Protein AF-A0A1J4N154-F1 (afdb_monomer_lite)

Organism: NCBI:txid1844

Radius of gyration: 33.23 Å; chains: 1; bounding box: 120×62×65 Å

Secondary structure (DSSP, 8-state):
-PPPHHHHHHHHHHHIIIIIHHHHHHHTTSTT--HHHHHHHHHHHHHHHHHHHHHHHHHHHTSTT----HHHHHHTHHHHHHHHHHHHHHTT-PPPHHHHHHHHHHHHHHHHHHHHTHHHHH-HHHHHTTS-S---------PPPPPPPPPPPPPPPPPPP-TTGGGG---PPPP-----------------TTHHHHHHHHHHHHHHHHHHTTTTS---------------------------------------------PPP-PPPPS-TTGGG-S-TT----EEEEEEGGGTEEEEEEEE-B-TTSPBPPPSSTT-EEEETTSPPBTBSEEEEEEEESSSTT-TTTTGGG--TT-EEEEEETTS-EEEEEEEEEEEEEGGG--HHHHHS--SSEEEEEEEEE---TTSPPEEEEEEEEEEEEEPPPP--

Foldseek 3Di:
DAFDLQLQLQLLVCLLVPPLLVVLVVLCVDPQDPNVLSVVLSVLLNVLVNVVSVVVQVVLVVDPVSDDPLVVVLVVLVVSLVVSQVLCVLVVSDTDPVSSCVSSVVSSVVSSVCVVPVVCVVCVVCVVVRNHDDDPPPPPPPPPPDPDDDDDDDDDDDDDDDPPVVPPDDDDDDDDDDDDDPPPPPPDPPPDPPVVVVVVVVVVVVSVVSNVVRVVDDDDDDDDDDDDDDDDDDDDDDDDDDDDDDDDDDDDDDDDDDDDDDDDDDFDDPPPPCQQVDDDLADAFAWFWKDFVVVVDIAGAAAWEADPVRHTDADPDQQHKYWYPPAGHQSHFFETEIEHELDDDNRRCVPVQVDAFQGWMWTQTPLRKIWIWTWHGKDKDFPVVPPCCVHRNTDRARKYWYWYWACDDDPGTTMIMITIIGTRGMTHDDDDD

Sequence (433 aa):
MTPTLSGRLQTRVALMALVAVPLTLLLALLPGLTLVGGLLTMLIMTALGLGWELAYHALQQLRWDKDWPGLFSLLAGVPEAVALWAVLGALGQRPSAGTFALHIGVVWMVIWAIQQGPLAVIAPAWRFHGARLIERRAATTLAPAAAPALAPAPAPTPVAESPLEAMFKEPKPAKTVRPKSKSHGRRQLVFGRGVRMAAAFTVLAVVGLLVASNLRSGPQAPTAAIDVPAASPSAPASPPGSAPTRSPAPSPTHRKHEAEGSKPVAWQVPSDHKAYKTWNKNASVIPYALTIPRLGMQQKLGAVGLSDSGTLQTPKKSTEASWYQQAAAPGQVGPGVIVGAMQGHHAIFAHLGELVKGDTALVTRMDSTTIQFRVDRVQTVSMDQFPSQSVYGMTDDPQLRLIGFAPGKGKTKGTNVIVYGTAVQLLQPKQQS

pLDDT: mean 71.8, std 23.18, range [26.92, 98.31]

Structure (mmCIF, N/CA/C/O backbone):
data_AF-A0A1J4N154-F1
#
_entry.id   AF-A0A1J4N154-F1
#
loop_
_atom_site.group_PDB
_atom_site.id
_atom_site.type_symbol
_atom_site.label_atom_id
_atom_site.label_alt_id
_atom_site.label_comp_id
_atom_site.label_asym_id
_atom_site.label_entity_id
_atom_site.label_seq_id
_atom_site.pdbx_PDB_ins_code
_atom_site.Cartn_x
_atom_site.Cartn_y
_atom_site.Cartn_z
_atom_site.occupancy
_atom_site.B_iso_or_equiv
_atom_site.auth_seq_id
_atom_site.auth_comp_id
_atom_site.auth_asym_id
_atom_site.auth_atom_id
_atom_site.pdbx_PDB_model_num
ATOM 1 N N . MET A 1 1 ? 5.314 2.087 2.344 1.00 54.25 1 MET A N 1
ATOM 2 C CA . MET A 1 1 ? 4.436 1.199 1.547 1.00 54.25 1 MET A CA 1
ATOM 3 C C . MET A 1 1 ? 5.333 0.427 0.608 1.00 54.25 1 MET A C 1
ATOM 5 O O . MET A 1 1 ? 5.994 1.060 -0.207 1.00 54.25 1 MET A O 1
ATOM 9 N N . THR A 1 2 ? 5.373 -0.898 0.722 1.00 60.75 2 THR A N 1
ATOM 10 C CA . THR A 1 2 ? 6.211 -1.732 -0.143 1.00 60.75 2 THR A CA 1
ATOM 11 C C . THR A 1 2 ? 5.655 -1.720 -1.578 1.00 60.75 2 THR A C 1
ATOM 13 O O . THR A 1 2 ? 4.461 -1.968 -1.778 1.00 60.75 2 THR A O 1
ATOM 16 N N . PRO A 1 3 ? 6.465 -1.417 -2.609 1.00 68.81 3 PRO A N 1
ATOM 17 C CA . PRO A 1 3 ? 5.977 -1.396 -3.983 1.00 68.81 3 PRO A CA 1
ATOM 18 C C . PRO A 1 3 ? 5.645 -2.816 -4.461 1.00 68.81 3 PRO A C 1
ATOM 20 O O . PRO A 1 3 ? 6.430 -3.752 -4.283 1.00 68.81 3 PRO A O 1
ATOM 23 N N . THR A 1 4 ? 4.464 -2.977 -5.066 1.00 82.31 4 THR A N 1
ATOM 24 C CA . THR A 1 4 ? 3.963 -4.287 -5.515 1.00 82.31 4 THR A CA 1
ATOM 25 C C . THR A 1 4 ? 4.835 -4.836 -6.641 1.00 82.31 4 THR A C 1
ATOM 27 O O . THR A 1 4 ? 5.334 -4.054 -7.447 1.00 82.31 4 THR A O 1
ATOM 30 N N . LEU A 1 5 ? 4.962 -6.163 -6.777 1.00 83.06 5 LEU A N 1
ATOM 31 C CA . LEU A 1 5 ? 5.727 -6.770 -7.880 1.00 83.06 5 LEU A CA 1
ATOM 32 C C . LEU A 1 5 ? 5.288 -6.225 -9.253 1.00 83.06 5 LEU A C 1
ATOM 34 O O . LEU A 1 5 ? 6.115 -5.815 -10.058 1.00 83.06 5 LEU A O 1
ATOM 38 N N . SER A 1 6 ? 3.975 -6.126 -9.495 1.00 82.12 6 SER A N 1
ATOM 39 C CA . SER A 1 6 ? 3.446 -5.538 -10.734 1.00 82.12 6 SER A CA 1
ATOM 40 C C . SER A 1 6 ? 3.804 -4.058 -10.910 1.00 82.12 6 SER A C 1
ATOM 42 O O . SER A 1 6 ? 3.919 -3.616 -12.048 1.00 82.12 6 SER A O 1
ATOM 44 N N . GLY A 1 7 ? 3.937 -3.292 -9.826 1.00 83.62 7 GLY A N 1
ATOM 45 C CA . GLY A 1 7 ? 4.361 -1.893 -9.875 1.00 83.62 7 GLY A CA 1
ATOM 46 C C . GLY A 1 7 ? 5.855 -1.761 -10.160 1.00 83.62 7 GLY A C 1
ATOM 47 O O . GLY A 1 7 ? 6.241 -1.052 -11.082 1.00 83.62 7 GLY A O 1
ATOM 48 N N . ARG A 1 8 ? 6.694 -2.531 -9.457 1.00 84.88 8 ARG A N 1
ATOM 49 C CA . ARG A 1 8 ? 8.142 -2.631 -9.714 1.00 84.88 8 ARG A CA 1
ATOM 50 C C . ARG A 1 8 ? 8.432 -2.930 -11.186 1.00 84.88 8 ARG A C 1
ATOM 52 O O . ARG A 1 8 ? 9.138 -2.167 -11.836 1.00 84.88 8 ARG A O 1
ATOM 59 N N . LEU A 1 9 ? 7.797 -3.970 -11.736 1.00 87.25 9 LEU A N 1
ATOM 60 C CA . LEU A 1 9 ? 7.955 -4.356 -13.141 1.00 87.25 9 LEU A CA 1
ATOM 61 C C . LEU A 1 9 ? 7.455 -3.261 -14.108 1.00 87.25 9 LEU A C 1
ATOM 63 O O . LEU A 1 9 ? 8.160 -2.934 -15.057 1.00 87.25 9 LEU A O 1
ATOM 67 N N . GLN A 1 10 ? 6.289 -2.643 -13.859 1.00 87.62 10 GLN A N 1
ATOM 68 C CA . GLN A 1 10 ? 5.794 -1.519 -14.677 1.00 87.62 10 GLN A CA 1
ATOM 69 C C . GLN A 1 10 ? 6.741 -0.313 -14.650 1.00 87.62 10 GLN A C 1
ATOM 71 O O . GLN A 1 10 ? 7.058 0.238 -15.699 1.00 87.62 10 GLN A O 1
ATOM 76 N N . THR A 1 11 ? 7.194 0.080 -13.458 1.00 87.50 11 THR A N 1
ATOM 77 C CA . THR A 1 11 ? 8.124 1.198 -13.247 1.00 87.50 11 THR A CA 1
ATOM 78 C C . THR A 1 11 ? 9.416 0.960 -14.003 1.00 87.50 11 THR A C 1
ATOM 80 O O . THR A 1 11 ? 9.871 1.831 -14.735 1.00 87.50 11 THR A O 1
ATOM 83 N N . ARG A 1 12 ? 9.974 -0.245 -13.871 1.00 89.44 12 ARG A N 1
ATOM 84 C CA . ARG A 1 12 ? 11.220 -0.632 -14.519 1.00 89.44 12 ARG A CA 1
ATOM 85 C C . ARG A 1 12 ? 11.112 -0.567 -16.039 1.00 89.44 12 ARG A C 1
ATOM 87 O O . ARG A 1 12 ? 11.934 0.087 -16.665 1.00 89.44 12 ARG A O 1
ATOM 94 N N . VAL A 1 13 ? 10.072 -1.163 -16.630 1.00 90.19 13 VAL A N 1
ATOM 95 C CA . VAL A 1 13 ? 9.847 -1.104 -18.088 1.00 90.19 13 VAL A CA 1
ATOM 96 C C . VAL A 1 13 ? 9.638 0.336 -18.564 1.00 90.19 13 VAL A C 1
ATOM 98 O O . VAL A 1 13 ? 10.210 0.727 -19.577 1.00 90.19 13 VAL A O 1
ATOM 101 N N . ALA A 1 14 ? 8.868 1.144 -17.830 1.00 88.25 14 ALA A N 1
ATOM 102 C CA . ALA A 1 14 ? 8.618 2.534 -18.202 1.00 88.25 14 ALA A CA 1
ATOM 103 C C . ALA A 1 14 ? 9.877 3.409 -18.110 1.00 88.25 14 ALA A C 1
ATOM 105 O O . ALA A 1 14 ? 10.128 4.181 -19.027 1.00 88.25 14 ALA A O 1
ATOM 106 N N . LEU A 1 15 ? 10.695 3.274 -17.060 1.00 90.38 15 LEU A N 1
ATOM 107 C CA . LEU A 1 15 ? 11.963 4.003 -16.946 1.00 90.38 15 LEU A CA 1
ATOM 108 C C . LEU A 1 15 ? 12.977 3.533 -18.000 1.00 90.38 15 LEU A C 1
ATOM 110 O O . LEU A 1 15 ? 13.675 4.364 -18.576 1.00 90.38 15 LEU A O 1
ATOM 114 N N . MET A 1 16 ? 13.012 2.240 -18.339 1.00 92.06 16 MET A N 1
ATOM 115 C CA . MET A 1 16 ? 13.845 1.759 -19.447 1.00 92.06 16 MET A CA 1
ATOM 116 C C . MET A 1 16 ? 13.405 2.356 -20.795 1.00 92.06 16 MET A C 1
ATOM 118 O O . MET A 1 16 ? 14.236 2.863 -21.545 1.00 92.06 16 MET A O 1
ATOM 122 N N . ALA A 1 17 ? 12.102 2.384 -21.080 1.00 90.00 17 ALA A N 1
ATOM 123 C CA . ALA A 1 17 ? 11.575 2.924 -22.334 1.00 90.00 17 ALA A CA 1
ATOM 124 C C . ALA A 1 17 ? 11.658 4.461 -22.441 1.00 90.00 17 ALA A C 1
ATOM 126 O O . ALA A 1 17 ? 11.992 4.980 -23.502 1.00 90.00 17 ALA A O 1
ATOM 127 N N . LEU A 1 18 ? 11.343 5.192 -21.365 1.00 89.38 18 LEU A N 1
ATOM 128 C CA . LEU A 1 18 ? 11.196 6.656 -21.374 1.00 89.38 18 LEU A CA 1
ATOM 129 C C . LEU A 1 18 ? 12.460 7.414 -20.951 1.00 89.38 18 LEU A C 1
ATOM 131 O O . LEU A 1 18 ? 12.569 8.600 -21.244 1.00 89.38 18 LEU A O 1
ATOM 135 N N . VAL A 1 19 ? 13.398 6.760 -20.258 1.00 91.38 19 VAL A N 1
ATOM 136 C CA . VAL A 1 19 ? 14.647 7.381 -19.785 1.00 91.38 19 VAL A CA 1
ATOM 137 C C . VAL A 1 19 ? 15.856 6.679 -20.389 1.00 91.38 19 VAL A C 1
ATOM 139 O O . VAL A 1 19 ? 16.656 7.325 -21.060 1.00 91.38 19 VAL A O 1
ATOM 142 N N . ALA A 1 20 ? 15.989 5.362 -20.196 1.00 90.75 20 ALA A N 1
ATOM 143 C CA . ALA A 1 20 ? 17.204 4.640 -20.575 1.00 90.75 20 ALA A CA 1
ATOM 144 C C . ALA A 1 20 ? 17.441 4.630 -22.091 1.00 90.75 20 ALA A C 1
ATOM 146 O O . ALA A 1 20 ? 18.561 4.881 -22.533 1.00 90.75 20 ALA A O 1
ATOM 147 N N . VAL A 1 21 ? 16.394 4.392 -22.891 1.00 91.19 21 VAL A N 1
ATOM 148 C CA . VAL A 1 21 ? 16.491 4.418 -24.358 1.00 91.19 21 VAL A CA 1
ATOM 149 C C . VAL A 1 21 ? 16.836 5.825 -24.876 1.00 91.19 21 VAL A C 1
ATOM 151 O O . VAL A 1 21 ? 17.883 5.933 -25.511 1.00 91.19 21 VAL A O 1
ATOM 154 N N . PRO A 1 22 ? 16.094 6.916 -24.578 1.00 91.19 22 PRO A N 1
ATOM 155 C CA . PRO A 1 22 ? 16.472 8.264 -25.025 1.00 91.19 22 PRO A CA 1
ATOM 156 C C . PRO A 1 22 ? 17.869 8.708 -24.571 1.00 91.19 22 PRO A C 1
ATOM 158 O O . PRO A 1 22 ? 18.623 9.276 -25.359 1.00 91.19 22 PRO A O 1
ATOM 161 N N . LEU A 1 23 ? 18.254 8.394 -23.330 1.00 90.50 23 LEU A N 1
ATOM 162 C CA . LEU A 1 23 ? 19.592 8.685 -22.812 1.00 90.50 23 LEU A CA 1
ATOM 163 C C . LEU A 1 23 ? 20.676 7.874 -23.539 1.00 90.50 23 LEU A C 1
ATOM 165 O O . LEU A 1 23 ? 21.750 8.395 -23.815 1.00 90.50 23 LEU A O 1
ATOM 169 N N . THR A 1 24 ? 20.383 6.631 -23.923 1.00 90.88 24 THR A N 1
ATOM 170 C CA . THR A 1 24 ? 21.274 5.801 -24.750 1.00 90.88 24 THR A CA 1
ATOM 171 C C . THR A 1 24 ? 21.400 6.327 -26.177 1.00 90.88 24 THR A C 1
ATOM 173 O O . THR A 1 24 ? 22.499 6.297 -26.720 1.00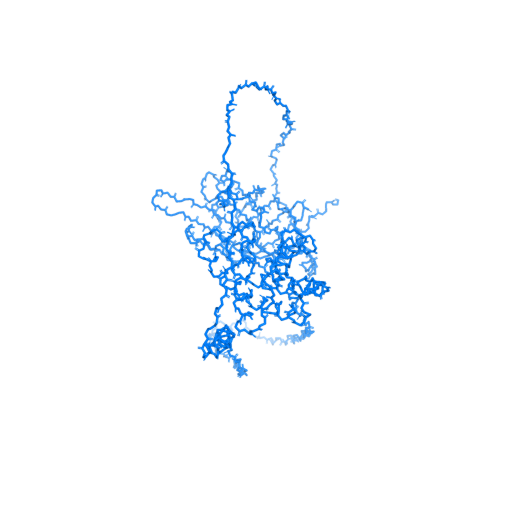 90.88 24 THR A O 1
ATOM 176 N N . LEU A 1 25 ? 20.323 6.852 -26.778 1.00 88.38 25 LEU A N 1
ATOM 177 C CA . LEU A 1 25 ? 20.392 7.517 -28.087 1.00 88.38 25 LEU A CA 1
ATOM 178 C C . LEU A 1 25 ? 21.333 8.731 -28.039 1.00 88.38 25 LEU A C 1
ATOM 180 O O . LEU A 1 25 ? 22.134 8.916 -28.949 1.00 88.38 25 LEU A O 1
ATOM 184 N N . LEU A 1 26 ? 21.274 9.518 -26.959 1.00 85.50 26 LEU A N 1
ATOM 185 C CA . LEU A 1 26 ? 22.161 10.662 -26.743 1.00 85.50 26 LEU A CA 1
ATOM 186 C C . LEU A 1 26 ? 23.612 10.231 -26.468 1.00 85.50 26 LEU A C 1
ATOM 188 O O . LEU A 1 26 ? 24.538 10.816 -27.020 1.00 85.50 26 LEU A O 1
ATOM 192 N N . LEU A 1 27 ? 23.829 9.185 -25.667 1.00 85.94 27 LEU A N 1
ATOM 193 C CA . LEU A 1 27 ? 25.168 8.646 -25.398 1.00 85.94 27 LEU A CA 1
ATOM 194 C C . LEU A 1 27 ? 25.793 7.957 -26.624 1.00 85.94 27 LEU A C 1
ATOM 196 O O . LEU A 1 27 ? 27.012 7.942 -26.742 1.00 85.94 27 LEU A O 1
ATOM 200 N N . ALA A 1 28 ? 24.991 7.447 -27.564 1.00 85.75 28 ALA A N 1
ATOM 201 C CA . ALA A 1 28 ? 25.463 6.904 -28.842 1.00 85.75 28 ALA A CA 1
ATOM 202 C C . ALA A 1 28 ? 25.953 7.983 -29.835 1.00 85.75 28 ALA A C 1
ATOM 204 O O . ALA A 1 28 ? 26.463 7.643 -30.900 1.00 85.75 28 ALA A O 1
ATOM 205 N N . LEU A 1 29 ? 25.826 9.273 -29.494 1.00 82.62 29 LEU A N 1
ATOM 206 C CA . LEU A 1 29 ? 26.507 10.372 -30.193 1.00 82.62 29 LEU A CA 1
ATOM 207 C C . LEU A 1 29 ? 27.975 10.522 -29.750 1.00 82.62 29 LEU A C 1
ATOM 209 O O . LEU A 1 29 ? 28.745 11.214 -30.413 1.00 82.62 29 LEU A O 1
ATOM 213 N N . LEU A 1 30 ? 28.372 9.898 -28.633 1.00 80.62 30 LEU A N 1
ATOM 214 C CA . LEU A 1 30 ? 29.751 9.899 -28.148 1.00 80.62 30 LEU A CA 1
ATOM 215 C C . LEU A 1 30 ? 30.567 8.777 -28.815 1.00 80.62 30 LEU A C 1
ATOM 217 O O . LEU A 1 30 ? 30.049 7.678 -29.039 1.00 80.62 30 LEU A O 1
ATOM 221 N N . PRO A 1 31 ? 31.864 9.003 -29.093 1.00 77.50 31 PRO A N 1
ATOM 222 C CA . PRO A 1 31 ? 32.717 7.982 -29.688 1.00 77.50 31 PRO A CA 1
ATOM 223 C C . PRO A 1 31 ? 32.836 6.744 -28.784 1.00 77.50 31 PRO A C 1
ATOM 225 O O . PRO A 1 31 ? 33.037 6.841 -27.574 1.00 77.50 31 PRO A O 1
ATOM 228 N N . GLY A 1 32 ? 32.747 5.563 -29.400 1.00 77.31 32 GLY A N 1
ATOM 229 C CA . GLY A 1 32 ? 32.925 4.261 -28.747 1.00 77.31 32 GLY A CA 1
ATOM 230 C C . GLY A 1 32 ? 31.637 3.474 -28.477 1.00 77.31 32 GLY A C 1
ATOM 231 O O . GLY A 1 32 ? 31.727 2.263 -28.282 1.00 77.31 32 GLY A O 1
ATOM 232 N N . LEU A 1 33 ? 30.452 4.099 -28.517 1.00 82.94 33 LEU A N 1
ATOM 233 C CA . LEU A 1 33 ? 29.164 3.406 -28.379 1.00 82.94 33 LEU A CA 1
ATOM 234 C C . LEU A 1 33 ? 28.408 3.385 -29.714 1.00 82.94 33 LEU A C 1
ATOM 236 O O . LEU A 1 33 ? 27.986 4.422 -30.212 1.00 82.94 33 LEU A O 1
ATOM 240 N N . THR A 1 34 ? 28.191 2.202 -30.293 1.00 87.38 34 THR A N 1
ATOM 241 C CA . THR A 1 34 ? 27.339 2.079 -31.487 1.00 87.38 34 THR A CA 1
ATOM 242 C C . THR A 1 34 ? 25.864 2.150 -31.099 1.00 87.38 34 THR A C 1
ATOM 244 O O . THR A 1 34 ? 25.457 1.590 -30.082 1.00 87.38 34 THR A O 1
ATOM 247 N N . LEU A 1 35 ? 25.032 2.779 -31.936 1.00 85.56 35 LEU A N 1
ATOM 248 C CA . LEU A 1 35 ? 23.583 2.876 -31.710 1.00 85.56 35 LEU A CA 1
ATOM 249 C C . LEU A 1 35 ? 22.933 1.496 -31.494 1.00 85.56 35 LEU A C 1
ATOM 251 O O . LEU A 1 35 ? 22.183 1.295 -30.540 1.00 85.56 35 LEU A O 1
ATOM 255 N N . VAL A 1 36 ? 23.266 0.527 -32.353 1.00 85.19 36 VAL A N 1
ATOM 256 C CA . VAL A 1 36 ? 22.748 -0.849 -32.269 1.00 85.19 36 VAL A CA 1
ATOM 257 C C . VAL A 1 36 ? 23.246 -1.552 -31.003 1.00 85.19 36 VAL A C 1
ATOM 259 O O . VAL A 1 36 ? 22.446 -2.171 -30.305 1.00 85.19 36 VAL A O 1
ATOM 262 N N . GLY A 1 37 ? 24.533 -1.417 -30.660 1.00 85.62 37 GLY A N 1
ATOM 263 C CA . GLY A 1 37 ? 25.107 -2.000 -29.445 1.00 85.62 37 GLY A CA 1
ATOM 264 C C . GLY A 1 37 ? 24.513 -1.405 -28.167 1.00 85.62 37 GLY A C 1
ATOM 265 O O . GLY A 1 37 ? 24.190 -2.142 -27.237 1.00 85.62 37 GLY A O 1
ATOM 266 N N . GLY A 1 38 ? 24.283 -0.090 -28.138 1.00 87.12 38 GLY A N 1
ATOM 267 C CA . GLY A 1 38 ? 23.622 0.600 -27.031 1.00 87.12 38 GLY A CA 1
ATOM 268 C C . GLY A 1 38 ? 22.177 0.137 -26.834 1.00 87.12 38 GLY A C 1
ATOM 269 O O . GLY A 1 38 ? 21.790 -0.215 -25.720 1.00 87.12 38 GLY A O 1
ATOM 270 N N . LEU A 1 39 ? 21.386 0.062 -27.909 1.00 89.38 39 LEU A N 1
ATOM 271 C CA . LEU A 1 39 ? 19.999 -0.415 -27.848 1.00 89.38 39 LEU A CA 1
ATOM 272 C C . LEU A 1 39 ? 19.904 -1.905 -27.475 1.00 89.38 39 LEU A C 1
ATOM 274 O O . LEU A 1 39 ? 19.072 -2.271 -26.644 1.00 89.38 39 LEU A O 1
ATOM 278 N N . LEU A 1 40 ? 20.788 -2.754 -28.011 1.00 88.75 40 LEU A N 1
ATOM 279 C CA . LEU A 1 40 ? 20.912 -4.160 -27.608 1.00 88.75 40 LEU A CA 1
ATOM 280 C C . LEU A 1 40 ? 21.259 -4.283 -26.116 1.00 88.75 40 LEU A C 1
ATOM 282 O O . LEU A 1 40 ? 20.658 -5.083 -25.399 1.00 88.75 40 LEU A O 1
ATOM 286 N N . THR A 1 41 ? 22.176 -3.446 -25.631 1.00 91.12 41 THR A N 1
ATOM 287 C CA . THR A 1 41 ? 22.562 -3.386 -24.217 1.00 91.12 41 THR A CA 1
ATOM 288 C C . THR A 1 41 ? 21.372 -3.006 -23.329 1.00 91.12 41 THR A C 1
ATOM 290 O O . THR A 1 41 ? 21.142 -3.664 -22.316 1.00 91.12 41 THR A O 1
ATOM 293 N N . MET A 1 42 ? 20.549 -2.029 -23.729 1.00 92.94 42 MET A N 1
ATOM 294 C CA . MET A 1 42 ? 19.315 -1.668 -23.008 1.00 92.94 42 MET A CA 1
ATOM 295 C C . MET A 1 42 ? 18.257 -2.780 -23.028 1.00 92.94 42 MET A C 1
ATOM 297 O O . MET A 1 42 ? 17.583 -3.005 -22.019 1.00 92.94 42 MET A O 1
ATOM 301 N N . LEU A 1 43 ? 18.128 -3.518 -24.135 1.00 91.44 43 LEU A N 1
ATOM 302 C CA . LEU A 1 43 ? 17.224 -4.667 -24.234 1.00 91.44 43 LEU A CA 1
ATOM 303 C C . LEU A 1 43 ? 17.640 -5.792 -23.269 1.00 91.44 43 LEU A C 1
ATOM 305 O O . LEU A 1 43 ? 16.808 -6.296 -22.512 1.00 91.44 43 LEU A O 1
ATOM 309 N N . ILE A 1 44 ? 18.930 -6.147 -23.255 1.00 91.31 44 ILE A N 1
ATOM 310 C CA . ILE A 1 44 ? 19.480 -7.185 -22.371 1.00 91.31 44 ILE A CA 1
ATOM 311 C C . ILE A 1 44 ? 19.398 -6.741 -20.904 1.00 91.31 44 ILE A C 1
ATOM 313 O O . ILE A 1 44 ? 18.950 -7.521 -20.066 1.00 91.31 44 ILE A O 1
ATOM 317 N N . MET A 1 45 ? 19.750 -5.488 -20.592 1.00 93.25 45 MET A N 1
ATOM 318 C CA . MET A 1 45 ? 19.616 -4.916 -19.246 1.00 93.25 45 MET A CA 1
ATOM 319 C C . MET A 1 45 ? 18.162 -4.970 -18.762 1.00 93.25 45 MET A C 1
ATOM 321 O O . MET A 1 45 ? 17.895 -5.402 -17.644 1.00 93.25 45 MET A O 1
ATOM 325 N N . THR A 1 46 ? 17.198 -4.629 -19.623 1.00 92.00 46 THR A N 1
ATOM 326 C CA . THR A 1 46 ? 15.770 -4.739 -19.291 1.00 92.00 46 THR A CA 1
ATOM 327 C C . THR A 1 46 ? 15.381 -6.188 -18.981 1.00 92.00 46 THR A C 1
ATOM 329 O O . THR A 1 46 ? 14.730 -6.437 -17.968 1.00 92.00 46 THR A O 1
ATOM 332 N N . ALA A 1 47 ? 15.802 -7.158 -19.800 1.00 92.00 47 ALA A N 1
ATOM 333 C CA . ALA A 1 47 ? 15.490 -8.573 -19.592 1.00 92.00 47 ALA A CA 1
ATOM 334 C C . ALA A 1 47 ? 16.116 -9.143 -18.302 1.00 92.00 47 ALA A C 1
ATOM 336 O O . ALA A 1 47 ? 15.412 -9.763 -17.500 1.00 92.00 47 ALA A O 1
ATOM 337 N N . LEU A 1 48 ? 17.410 -8.889 -18.069 1.00 91.50 48 LEU A N 1
ATOM 338 C CA . LEU A 1 48 ? 18.116 -9.273 -16.841 1.00 91.50 48 LEU A CA 1
ATOM 339 C C . LEU A 1 48 ? 17.471 -8.630 -15.611 1.00 91.50 48 LEU A C 1
ATOM 341 O O . LEU A 1 48 ? 17.187 -9.312 -14.629 1.00 91.50 48 LEU A O 1
ATOM 345 N N . GLY A 1 49 ? 17.165 -7.337 -15.696 1.00 89.19 49 GLY A N 1
ATOM 346 C CA . GLY A 1 49 ? 16.524 -6.574 -14.639 1.00 89.19 49 GLY A CA 1
ATOM 347 C C . GLY A 1 49 ? 15.128 -7.079 -14.266 1.00 89.19 49 GLY A C 1
ATOM 348 O O . GLY A 1 49 ? 14.794 -7.137 -13.085 1.00 89.19 49 GLY A O 1
ATOM 349 N N . LEU A 1 50 ? 14.314 -7.504 -15.240 1.00 90.62 50 LEU A N 1
ATOM 350 C CA . LEU A 1 50 ? 13.011 -8.134 -14.979 1.00 90.62 50 LEU A CA 1
ATOM 351 C C . LEU A 1 50 ? 13.157 -9.478 -14.243 1.00 90.62 50 LEU A C 1
ATOM 353 O O . LEU A 1 50 ? 12.366 -9.770 -13.346 1.00 90.62 50 LEU A O 1
ATOM 357 N N . GLY A 1 51 ? 14.178 -10.273 -14.582 1.00 87.75 51 GLY A N 1
ATOM 358 C CA . GLY A 1 51 ? 14.533 -11.485 -13.837 1.00 87.75 51 GLY A CA 1
ATOM 359 C C . GLY A 1 51 ? 15.020 -11.177 -12.417 1.00 87.75 51 GLY A C 1
ATOM 360 O O . GLY A 1 51 ? 14.598 -11.823 -11.456 1.00 87.75 51 GLY A O 1
ATOM 361 N N . TRP A 1 52 ? 15.848 -10.141 -12.268 1.00 87.81 52 TRP A N 1
ATOM 362 C CA . TRP A 1 52 ? 16.367 -9.697 -10.978 1.00 87.81 52 TRP A CA 1
ATOM 363 C C . TRP A 1 52 ? 15.272 -9.158 -10.050 1.00 87.81 52 TRP A C 1
ATOM 365 O O . TRP A 1 52 ? 15.279 -9.504 -8.876 1.00 87.81 52 TRP A O 1
ATOM 375 N N . GLU A 1 53 ? 14.270 -8.417 -10.544 1.00 86.75 53 GLU A N 1
ATOM 376 C CA . GLU A 1 53 ? 13.113 -8.002 -9.724 1.00 86.75 53 GLU A CA 1
ATOM 377 C C . GLU A 1 53 ? 12.353 -9.197 -9.131 1.00 86.75 53 GLU A C 1
ATOM 379 O O . GLU A 1 53 ? 11.877 -9.116 -7.999 1.00 86.75 53 GLU A O 1
ATOM 384 N N . LEU A 1 54 ? 12.239 -10.316 -9.858 1.00 87.06 54 LEU A N 1
ATOM 385 C CA . LEU A 1 54 ? 11.580 -11.526 -9.352 1.00 87.06 54 LEU A CA 1
ATOM 386 C C . LEU A 1 54 ? 12.398 -12.174 -8.226 1.00 87.06 54 LEU A C 1
ATOM 388 O O . LEU A 1 54 ? 11.842 -12.491 -7.172 1.00 87.06 54 LEU A O 1
ATOM 392 N N . ALA A 1 55 ? 13.711 -12.324 -8.424 1.00 83.94 55 ALA A N 1
ATOM 393 C CA . ALA A 1 55 ? 14.624 -12.863 -7.416 1.00 83.94 55 ALA A CA 1
ATOM 394 C C . ALA A 1 55 ? 14.703 -11.957 -6.175 1.00 83.94 55 ALA A C 1
ATOM 396 O O . ALA A 1 55 ? 14.565 -12.425 -5.045 1.00 83.94 55 ALA A O 1
ATOM 397 N N . TYR A 1 56 ? 14.836 -10.647 -6.384 1.00 80.94 56 TYR A N 1
ATOM 398 C CA . TYR A 1 56 ? 14.843 -9.633 -5.336 1.00 80.94 56 TYR A CA 1
ATOM 399 C C . TYR A 1 56 ? 13.529 -9.634 -4.553 1.00 80.94 56 TYR A C 1
ATOM 401 O O . TYR A 1 56 ? 13.554 -9.611 -3.327 1.00 80.94 56 TYR A O 1
ATOM 409 N N . HIS A 1 57 ? 12.376 -9.719 -5.225 1.00 82.38 57 HIS A N 1
ATOM 410 C CA . HIS A 1 57 ? 11.080 -9.771 -4.550 1.00 82.38 57 HIS A CA 1
ATOM 411 C C . HIS A 1 57 ? 10.888 -11.063 -3.740 1.00 82.38 57 HIS A C 1
ATOM 413 O O . HIS A 1 57 ? 10.312 -11.012 -2.655 1.00 82.38 57 HIS A O 1
ATOM 419 N N . ALA A 1 58 ? 11.400 -12.204 -4.212 1.00 83.81 58 ALA A N 1
ATOM 420 C CA . ALA A 1 58 ? 11.420 -13.442 -3.431 1.00 83.81 58 ALA A CA 1
ATOM 421 C C . ALA A 1 58 ? 12.318 -13.311 -2.185 1.00 83.81 58 ALA A C 1
ATOM 423 O O . ALA A 1 58 ? 11.891 -13.632 -1.078 1.00 83.81 58 ALA A O 1
ATOM 424 N N . LEU A 1 59 ? 13.522 -12.748 -2.333 1.00 80.06 59 LEU A N 1
ATOM 425 C CA . LEU A 1 59 ? 14.444 -12.498 -1.220 1.00 80.06 59 LEU A CA 1
ATOM 426 C C . LEU A 1 59 ? 13.863 -11.494 -0.201 1.00 80.06 59 LEU A C 1
ATOM 428 O O . LEU A 1 59 ? 14.000 -11.667 1.008 1.00 80.06 59 LEU A O 1
ATOM 432 N N . GLN A 1 60 ? 13.141 -10.478 -0.683 1.00 79.56 60 GLN A N 1
ATOM 433 C CA . GLN A 1 60 ? 12.435 -9.473 0.119 1.00 79.56 60 GLN A CA 1
ATOM 434 C C . GLN A 1 60 ? 11.319 -10.088 0.988 1.00 79.56 60 GLN A C 1
ATOM 436 O O . GLN A 1 60 ? 11.018 -9.548 2.050 1.00 79.56 60 GLN A O 1
ATOM 441 N N . GLN A 1 61 ? 10.727 -11.223 0.588 1.00 79.25 61 GLN A N 1
ATOM 442 C CA . GLN A 1 61 ? 9.717 -11.935 1.389 1.00 79.25 61 GLN A CA 1
ATOM 443 C C . GLN A 1 61 ? 10.310 -12.675 2.598 1.00 79.25 61 GLN A C 1
ATOM 445 O O . GLN A 1 61 ? 9.593 -12.885 3.575 1.00 79.25 61 GLN A O 1
ATOM 450 N N . LEU A 1 62 ? 11.603 -13.024 2.565 1.00 79.69 62 LEU A N 1
ATOM 451 C CA . LEU A 1 62 ? 12.308 -13.681 3.676 1.00 79.69 62 LEU A CA 1
ATOM 452 C C . LEU A 1 62 ? 12.702 -12.704 4.801 1.00 79.69 62 LEU A C 1
ATOM 454 O O . LEU A 1 62 ? 13.108 -13.132 5.879 1.00 79.69 62 LEU A O 1
ATOM 458 N N . ARG A 1 63 ? 12.591 -11.390 4.567 1.00 76.31 63 ARG A N 1
ATOM 459 C CA . ARG A 1 63 ? 12.982 -10.333 5.509 1.00 76.31 63 ARG A CA 1
ATOM 460 C C . ARG A 1 63 ? 11.759 -9.772 6.235 1.00 76.31 63 ARG A C 1
ATOM 462 O O . ARG A 1 63 ? 10.804 -9.341 5.596 1.00 76.31 63 ARG A O 1
ATOM 469 N N . TRP A 1 64 ? 11.816 -9.720 7.566 1.00 64.31 64 TRP A N 1
ATOM 470 C CA . TRP A 1 64 ? 10.705 -9.278 8.426 1.00 64.31 64 TRP A CA 1
ATOM 471 C C . TRP A 1 64 ? 10.217 -7.848 8.124 1.00 64.31 64 TRP A C 1
ATOM 473 O O . TRP A 1 64 ? 9.015 -7.619 8.021 1.00 64.31 64 TRP A O 1
ATOM 483 N N . ASP A 1 65 ? 11.159 -6.931 7.902 1.00 64.19 65 ASP A N 1
ATOM 484 C CA . ASP A 1 65 ? 10.943 -5.497 7.647 1.00 64.19 65 ASP A CA 1
ATOM 485 C C . ASP A 1 65 ? 10.476 -5.187 6.203 1.00 64.19 65 ASP A C 1
ATOM 487 O O . ASP A 1 65 ? 9.902 -4.144 5.916 1.00 64.19 65 ASP A O 1
ATOM 491 N N . LYS A 1 66 ? 10.682 -6.127 5.268 1.00 69.62 66 LYS A N 1
ATOM 492 C CA . LYS A 1 66 ? 10.259 -6.079 3.851 1.00 69.62 66 LYS A CA 1
ATOM 493 C C . LYS A 1 66 ? 10.666 -4.856 3.017 1.00 69.62 66 LYS A C 1
ATOM 495 O O . LYS A 1 66 ? 10.361 -4.868 1.830 1.00 69.62 66 LYS A O 1
ATOM 500 N N . ASP A 1 67 ? 11.384 -3.867 3.532 1.00 66.38 67 ASP A N 1
ATOM 501 C CA . ASP A 1 67 ? 11.968 -2.774 2.746 1.00 66.38 67 ASP A CA 1
ATOM 502 C C . ASP A 1 67 ? 13.501 -2.714 2.904 1.00 66.38 67 ASP A C 1
ATOM 504 O O . ASP A 1 67 ? 14.099 -3.308 3.805 1.00 66.38 67 ASP A O 1
ATOM 508 N N . TRP A 1 68 ? 14.151 -2.036 1.956 1.00 67.56 68 TRP A N 1
ATOM 509 C CA . TRP A 1 68 ? 15.586 -1.747 1.971 1.00 67.56 68 TRP A CA 1
ATOM 510 C C . TRP A 1 68 ? 15.777 -0.225 1.944 1.00 67.56 68 TRP A C 1
ATOM 512 O O . TRP A 1 68 ? 15.074 0.442 1.180 1.00 67.56 68 TRP A O 1
ATOM 522 N N . PRO A 1 69 ? 16.725 0.347 2.712 1.00 76.06 69 PRO A N 1
ATOM 523 C CA . PRO A 1 69 ? 17.010 1.778 2.640 1.00 76.06 69 PRO A CA 1
ATOM 524 C C . PRO A 1 69 ? 17.413 2.196 1.220 1.00 76.06 69 PRO A C 1
ATOM 526 O O . PRO A 1 69 ? 18.151 1.474 0.547 1.00 76.06 69 PRO A O 1
ATOM 529 N N . GLY A 1 70 ? 16.968 3.377 0.773 1.00 70.12 70 GLY A N 1
ATOM 530 C CA . GLY A 1 70 ? 17.124 3.836 -0.617 1.00 70.12 70 GLY A CA 1
ATOM 531 C C . GLY A 1 70 ? 18.567 3.806 -1.141 1.00 70.12 70 GLY A C 1
ATOM 532 O O . GLY A 1 70 ? 18.789 3.456 -2.297 1.00 70.12 70 GLY A O 1
ATOM 533 N N . LEU A 1 71 ? 19.560 4.044 -0.281 1.00 74.38 71 LEU A N 1
ATOM 534 C CA . LEU A 1 71 ? 20.988 3.930 -0.611 1.00 74.38 71 LEU A CA 1
ATOM 535 C C . LEU A 1 71 ? 21.409 2.514 -1.051 1.00 74.38 71 LEU A C 1
ATOM 537 O O . LEU A 1 71 ? 22.190 2.380 -1.989 1.00 74.38 71 LEU A O 1
ATOM 541 N N . PHE A 1 72 ? 20.844 1.446 -0.475 1.00 76.50 72 PHE A N 1
ATOM 542 C CA . PHE A 1 72 ? 21.136 0.073 -0.920 1.00 76.50 72 PHE A CA 1
ATOM 543 C C . PHE A 1 72 ? 20.569 -0.233 -2.310 1.00 76.50 72 PHE A C 1
ATOM 545 O O . PHE A 1 72 ? 21.078 -1.122 -2.989 1.00 76.50 72 PHE A O 1
ATOM 552 N N . SER A 1 73 ? 19.557 0.512 -2.774 1.00 77.00 73 SER A N 1
ATOM 553 C CA . SER A 1 73 ? 19.085 0.369 -4.156 1.00 77.00 73 SER A CA 1
ATOM 554 C C . SER A 1 73 ? 20.107 0.869 -5.180 1.00 77.00 73 SER A C 1
ATOM 556 O O . SER A 1 73 ? 20.091 0.374 -6.296 1.00 77.00 73 SER A O 1
ATOM 558 N N . LEU A 1 74 ? 21.048 1.751 -4.810 1.00 83.38 74 LEU A N 1
ATOM 559 C CA . LEU A 1 74 ? 22.145 2.154 -5.698 1.00 83.38 74 LEU A CA 1
ATOM 560 C C . LEU A 1 74 ? 23.094 0.975 -5.975 1.00 83.38 74 LEU A C 1
ATOM 562 O O . LEU A 1 74 ? 23.446 0.716 -7.125 1.00 83.38 74 LEU A O 1
ATOM 566 N N . LEU A 1 75 ? 23.434 0.215 -4.927 1.00 84.38 75 LEU A N 1
ATOM 567 C CA . LEU A 1 75 ? 24.285 -0.980 -5.001 1.00 84.38 75 LEU A CA 1
ATOM 568 C C . LEU A 1 75 ? 23.636 -2.132 -5.784 1.00 84.38 75 LEU A C 1
ATOM 570 O O . LEU A 1 75 ? 24.346 -2.986 -6.312 1.00 84.38 75 LEU A O 1
ATOM 574 N N . ALA A 1 76 ? 22.304 -2.150 -5.911 1.00 82.00 76 ALA A N 1
ATOM 575 C CA . ALA A 1 76 ? 21.586 -3.174 -6.673 1.00 82.00 76 ALA A CA 1
ATOM 576 C C . ALA A 1 76 ? 21.918 -3.170 -8.179 1.00 82.00 76 ALA A C 1
ATOM 578 O O . ALA A 1 76 ? 21.699 -4.186 -8.835 1.00 82.00 76 ALA A O 1
ATOM 579 N N . GLY A 1 77 ? 22.482 -2.077 -8.709 1.00 84.62 77 GLY A N 1
ATOM 580 C CA . GLY A 1 77 ? 22.951 -1.997 -10.095 1.00 84.62 77 GLY A CA 1
ATOM 581 C C . GLY A 1 77 ? 24.276 -2.716 -10.346 1.00 84.62 77 GLY A C 1
ATOM 582 O O . GLY A 1 77 ? 24.565 -3.070 -11.484 1.00 84.62 77 GLY A O 1
ATOM 583 N N . VAL A 1 78 ? 25.079 -2.984 -9.306 1.00 88.81 78 VAL A N 1
ATOM 584 C CA . VAL A 1 78 ? 26.396 -3.626 -9.466 1.00 88.81 78 VAL A CA 1
ATOM 585 C C . VAL A 1 78 ? 26.268 -5.091 -9.920 1.00 88.81 78 VAL A C 1
ATOM 587 O O . VAL A 1 78 ? 26.875 -5.429 -10.938 1.00 88.81 78 VAL A O 1
ATOM 590 N N . PRO A 1 79 ? 25.450 -5.963 -9.284 1.00 89.31 79 PRO A N 1
ATOM 591 C CA . PRO A 1 79 ? 25.224 -7.323 -9.785 1.00 89.31 79 PRO A CA 1
ATOM 592 C C . PRO A 1 79 ? 24.639 -7.354 -11.202 1.00 89.31 79 PRO A C 1
ATOM 594 O O . PRO A 1 79 ? 24.982 -8.225 -11.998 1.00 89.31 79 PRO A O 1
ATOM 597 N N . GLU A 1 80 ? 23.779 -6.389 -11.534 1.00 89.94 80 GLU A N 1
ATOM 598 C CA . GLU A 1 80 ? 23.147 -6.283 -12.848 1.00 89.94 80 GLU A CA 1
ATOM 599 C C . GLU A 1 80 ? 24.141 -5.865 -13.938 1.00 89.94 80 GLU A C 1
ATOM 601 O O . GLU A 1 80 ? 24.168 -6.483 -15.000 1.00 89.94 80 GLU A O 1
ATOM 606 N N . ALA A 1 81 ? 25.015 -4.892 -13.663 1.00 92.12 81 ALA A N 1
ATOM 607 C CA . ALA A 1 81 ? 26.095 -4.503 -14.565 1.00 92.12 81 ALA A CA 1
ATOM 608 C C . ALA A 1 81 ? 27.089 -5.657 -14.797 1.00 92.12 81 ALA A C 1
ATOM 610 O O . ALA A 1 81 ? 27.506 -5.888 -15.932 1.00 92.12 81 ALA A O 1
ATOM 611 N N . VAL A 1 82 ? 27.418 -6.433 -13.756 1.00 92.69 82 VAL A N 1
ATOM 612 C CA . VAL A 1 82 ? 28.266 -7.635 -13.874 1.00 92.69 82 VAL A CA 1
ATOM 613 C C . VAL A 1 82 ? 27.589 -8.716 -14.725 1.00 92.69 82 VAL A C 1
ATOM 615 O O . VAL A 1 82 ? 28.221 -9.273 -15.624 1.00 92.69 82 VAL A O 1
ATOM 618 N N . ALA A 1 83 ? 26.298 -8.985 -14.505 1.00 92.38 83 ALA A N 1
ATOM 619 C CA . ALA A 1 83 ? 25.535 -9.937 -15.315 1.00 92.38 83 ALA A CA 1
ATOM 620 C C . ALA A 1 83 ? 25.437 -9.493 -16.786 1.00 92.38 83 ALA A C 1
ATOM 622 O O . ALA A 1 83 ? 25.635 -10.298 -17.697 1.00 92.38 83 ALA A O 1
ATOM 623 N N . LEU A 1 84 ? 25.202 -8.203 -17.030 1.00 94.06 84 LEU A N 1
ATOM 624 C CA . LEU A 1 84 ? 25.147 -7.610 -18.364 1.00 94.06 84 LEU A CA 1
ATOM 625 C C . LEU A 1 84 ? 26.501 -7.706 -19.088 1.00 94.06 84 LEU A C 1
ATOM 627 O O . LEU A 1 84 ? 26.548 -8.123 -20.244 1.00 94.06 84 LEU A O 1
ATOM 631 N N . TRP A 1 85 ? 27.608 -7.418 -18.396 1.00 92.94 85 TRP A N 1
ATOM 632 C CA . TRP A 1 85 ? 28.970 -7.584 -18.917 1.00 92.94 85 TRP A CA 1
ATOM 633 C C . TRP A 1 85 ? 29.307 -9.044 -19.258 1.00 92.94 85 TRP A C 1
ATOM 635 O O . TRP A 1 85 ? 30.005 -9.323 -20.242 1.00 92.94 85 TRP A O 1
ATOM 645 N N . ALA A 1 86 ? 28.809 -10.000 -18.469 1.00 92.00 86 ALA A N 1
ATOM 646 C CA . ALA A 1 86 ? 28.936 -11.425 -18.760 1.00 92.00 86 ALA A CA 1
ATOM 647 C C . ALA A 1 86 ? 28.159 -11.811 -20.033 1.00 92.00 86 ALA A C 1
ATOM 649 O O . ALA A 1 86 ? 28.749 -12.391 -20.946 1.00 92.00 86 ALA A O 1
ATOM 650 N N . VAL A 1 87 ? 26.882 -11.422 -20.138 1.00 92.50 87 VAL A N 1
ATOM 651 C CA . VAL A 1 87 ? 26.019 -11.744 -21.291 1.00 92.50 87 VAL A CA 1
ATOM 652 C C . VAL A 1 87 ? 26.521 -11.099 -22.585 1.00 92.50 87 VAL A C 1
ATOM 654 O O . VAL A 1 87 ? 26.648 -11.795 -23.588 1.00 92.50 87 VAL A O 1
ATOM 657 N N . LEU A 1 88 ? 26.889 -9.812 -22.576 1.00 90.81 88 LEU A N 1
ATOM 658 C CA . LEU A 1 88 ? 27.483 -9.154 -23.751 1.00 90.81 88 LEU A CA 1
ATOM 659 C C . LEU A 1 88 ? 28.781 -9.843 -24.203 1.00 90.81 88 LEU A C 1
ATOM 661 O O . LEU A 1 88 ? 29.076 -9.878 -25.395 1.00 90.81 88 LEU A O 1
ATOM 665 N N . GLY A 1 89 ? 29.532 -10.431 -23.264 1.00 90.06 89 GLY A N 1
ATOM 666 C CA . GLY A 1 89 ? 30.719 -11.236 -23.556 1.00 90.06 89 GLY A CA 1
ATOM 667 C C . GLY A 1 89 ? 30.400 -12.535 -24.276 1.00 90.06 89 GLY A C 1
ATOM 668 O O . GLY A 1 89 ? 31.000 -12.817 -25.307 1.00 90.06 89 GLY A O 1
ATOM 669 N N . ALA A 1 90 ? 29.424 -13.288 -23.768 1.00 90.69 90 ALA A N 1
ATOM 670 C CA . ALA A 1 90 ? 28.958 -14.527 -24.392 1.00 90.69 90 ALA A CA 1
ATOM 671 C C . ALA A 1 90 ? 28.354 -14.306 -25.794 1.00 90.69 90 ALA A C 1
ATOM 673 O O . ALA A 1 90 ? 28.341 -15.223 -26.608 1.00 90.69 90 ALA A O 1
ATOM 674 N N . LEU A 1 91 ? 27.876 -13.091 -26.085 1.00 87.94 91 LEU A N 1
ATOM 675 C CA . LEU A 1 91 ? 27.364 -12.688 -27.399 1.00 87.94 91 LEU A CA 1
ATOM 676 C C . LEU A 1 91 ? 28.441 -12.113 -28.341 1.00 87.94 91 LEU A C 1
ATOM 678 O O . LEU A 1 91 ? 28.126 -11.790 -29.484 1.00 87.94 91 LEU A O 1
ATOM 682 N N . GLY A 1 92 ? 29.684 -11.923 -27.880 1.00 88.81 92 GLY A N 1
ATOM 683 C CA . GLY A 1 92 ? 30.734 -11.247 -28.656 1.00 88.81 92 GLY A CA 1
ATOM 684 C C . GLY A 1 92 ? 30.475 -9.751 -28.904 1.00 88.81 92 GLY A C 1
ATOM 685 O O . GLY A 1 92 ? 31.101 -9.156 -29.772 1.00 88.81 92 GLY A O 1
ATOM 686 N N . GLN A 1 93 ? 29.559 -9.135 -28.149 1.00 88.44 93 GLN A N 1
ATOM 687 C CA . GLN A 1 93 ? 29.102 -7.745 -28.304 1.00 88.44 93 GLN A CA 1
ATOM 688 C C . GLN A 1 93 ? 29.595 -6.838 -27.160 1.00 88.44 93 GLN A C 1
ATOM 690 O O . GLN A 1 93 ? 28.904 -5.900 -26.764 1.00 88.44 93 GLN A O 1
ATOM 695 N N . ARG A 1 94 ? 30.766 -7.122 -26.571 1.00 87.50 94 ARG A N 1
ATOM 696 C CA . ARG A 1 94 ? 31.339 -6.277 -25.507 1.00 87.50 94 ARG A CA 1
ATOM 697 C C . ARG A 1 94 ? 31.859 -4.952 -26.081 1.00 87.50 94 ARG A C 1
ATOM 699 O O . ARG A 1 94 ? 32.800 -4.987 -26.873 1.00 87.50 94 ARG A O 1
ATOM 706 N N . PRO A 1 95 ? 31.334 -3.790 -25.650 1.00 87.31 95 PRO A N 1
ATOM 707 C CA . PRO A 1 95 ? 32.017 -2.517 -25.857 1.00 87.31 95 PRO A CA 1
ATOM 708 C C . PRO A 1 95 ? 33.261 -2.428 -24.954 1.00 87.31 95 PRO A C 1
ATOM 710 O O . PRO A 1 95 ? 33.478 -3.275 -24.083 1.00 87.31 95 PRO A O 1
ATOM 713 N N . SER A 1 96 ? 34.076 -1.381 -25.131 1.00 90.31 96 SER A N 1
ATOM 714 C CA . SER A 1 96 ? 35.218 -1.137 -24.238 1.00 90.31 96 SER A CA 1
ATOM 715 C C . SER A 1 96 ? 34.758 -1.000 -22.778 1.00 90.31 96 SER A C 1
ATOM 717 O O . SER A 1 96 ? 33.659 -0.505 -22.515 1.00 90.31 96 SER A O 1
ATOM 719 N N . ALA A 1 97 ? 35.597 -1.397 -21.816 1.00 89.19 97 ALA A N 1
ATOM 720 C CA . ALA A 1 97 ? 35.247 -1.323 -20.394 1.00 89.19 97 ALA A CA 1
ATOM 721 C C . ALA A 1 97 ? 34.913 0.114 -19.943 1.00 89.19 97 ALA A C 1
ATOM 723 O O . ALA A 1 97 ? 33.960 0.315 -19.192 1.00 89.19 97 ALA A O 1
ATOM 724 N N . GLY A 1 98 ? 35.635 1.117 -20.461 1.00 87.75 98 GLY A N 1
ATOM 725 C CA . GLY A 1 98 ? 35.356 2.533 -20.200 1.00 87.75 98 GLY A CA 1
ATOM 726 C C . GLY A 1 98 ? 34.018 2.991 -20.787 1.00 87.75 98 GLY A C 1
ATOM 727 O O . GLY A 1 98 ? 33.217 3.602 -20.084 1.00 87.75 98 GLY A O 1
ATOM 728 N N . THR A 1 99 ? 33.729 2.631 -22.043 1.00 88.38 99 THR A N 1
ATOM 729 C CA . THR A 1 99 ? 32.433 2.926 -22.681 1.00 88.38 99 THR A CA 1
ATOM 730 C C . THR A 1 99 ? 31.281 2.259 -21.931 1.00 88.38 99 THR A C 1
ATOM 732 O O . THR A 1 99 ? 30.261 2.898 -21.691 1.00 88.38 99 THR A O 1
ATOM 735 N N . PHE A 1 100 ? 31.443 0.996 -21.525 1.00 91.75 100 PHE A N 1
ATOM 736 C CA . PHE A 1 100 ? 30.445 0.255 -20.755 1.00 91.75 100 PHE A CA 1
ATOM 737 C C . PHE A 1 100 ? 30.164 0.910 -19.401 1.00 91.75 100 PHE A C 1
ATOM 739 O O . PHE A 1 100 ? 29.008 1.161 -19.065 1.00 91.75 100 PHE A O 1
ATOM 746 N N . ALA A 1 101 ? 31.219 1.216 -18.639 1.00 91.88 101 ALA A N 1
ATOM 747 C CA . ALA A 1 101 ? 31.104 1.834 -17.325 1.00 91.88 101 ALA A CA 1
ATOM 748 C C . ALA A 1 101 ? 30.451 3.222 -17.402 1.00 91.88 101 ALA A C 1
ATOM 750 O O . ALA A 1 101 ? 29.584 3.529 -16.585 1.00 91.88 101 ALA A O 1
ATOM 751 N N . LEU A 1 102 ? 30.802 4.030 -18.411 1.00 90.25 102 LEU A N 1
ATOM 752 C CA . LEU A 1 102 ? 30.171 5.327 -18.655 1.00 90.25 102 LEU A CA 1
ATOM 753 C C . LEU A 1 102 ? 28.695 5.158 -19.035 1.00 90.25 102 LEU A C 1
ATOM 755 O O . LEU A 1 102 ? 27.834 5.765 -18.403 1.00 90.25 102 LEU A O 1
ATOM 759 N N . HIS A 1 103 ? 28.383 4.313 -20.023 1.00 91.00 103 HIS A N 1
ATOM 760 C CA . HIS A 1 103 ? 27.014 4.118 -20.511 1.00 91.00 103 HIS A CA 1
ATOM 761 C C . HIS A 1 103 ? 26.086 3.595 -19.411 1.00 91.00 103 HIS A C 1
ATOM 763 O O . HIS A 1 103 ? 25.080 4.234 -19.100 1.00 91.00 103 HIS A O 1
ATOM 769 N N . ILE A 1 104 ? 26.443 2.475 -18.779 1.00 93.19 104 ILE A N 1
ATOM 770 C CA . ILE A 1 104 ? 25.627 1.855 -17.730 1.00 93.19 104 ILE A CA 1
ATOM 771 C C . ILE A 1 104 ? 25.619 2.701 -16.460 1.00 93.19 104 ILE A C 1
ATOM 773 O O . ILE A 1 104 ? 24.562 2.856 -15.854 1.00 93.19 104 ILE A O 1
ATOM 777 N N . GLY A 1 105 ? 26.752 3.295 -16.076 1.00 92.50 105 GLY A N 1
ATOM 778 C CA . GLY A 1 105 ? 26.844 4.161 -14.901 1.00 92.50 105 GLY A CA 1
ATOM 779 C C . GLY A 1 105 ? 25.942 5.388 -15.012 1.00 92.50 105 GLY A C 1
ATOM 780 O O . GLY A 1 105 ? 25.149 5.647 -14.108 1.00 92.50 105 GLY A O 1
ATOM 781 N N . VAL A 1 106 ? 25.994 6.108 -16.138 1.00 93.06 106 VAL A N 1
ATOM 782 C CA . VAL A 1 106 ? 25.148 7.289 -16.378 1.00 93.06 106 VAL A CA 1
ATOM 783 C C . VAL A 1 106 ? 23.668 6.902 -16.447 1.00 93.06 106 VAL A C 1
ATOM 785 O O . VAL A 1 106 ? 22.848 7.521 -15.768 1.00 93.06 106 VAL A O 1
ATOM 788 N N . VAL A 1 107 ? 23.315 5.848 -17.195 1.00 93.75 107 VAL A N 1
ATOM 789 C CA . VAL A 1 107 ? 21.925 5.367 -17.288 1.00 93.75 107 VAL A CA 1
ATOM 790 C C . VAL A 1 107 ? 21.384 4.954 -15.915 1.00 93.75 107 VAL A C 1
ATOM 792 O O . VAL A 1 107 ? 20.293 5.380 -15.533 1.00 93.75 107 VAL A O 1
ATOM 795 N N . TRP A 1 108 ? 22.152 4.183 -15.141 1.00 93.56 108 TRP A N 1
ATOM 796 C CA . TRP A 1 108 ? 21.760 3.738 -13.804 1.00 93.56 108 TRP A CA 1
ATOM 797 C C . TRP A 1 108 ? 21.571 4.905 -12.833 1.00 93.56 108 TRP A C 1
ATOM 799 O O . TRP A 1 108 ? 20.539 4.982 -12.165 1.00 93.56 108 TRP A O 1
ATOM 809 N N . MET A 1 109 ? 22.521 5.845 -12.790 1.00 92.00 109 MET A N 1
ATOM 810 C CA . MET A 1 109 ? 22.458 7.016 -11.910 1.00 92.00 109 MET A CA 1
ATOM 811 C C . MET A 1 109 ? 21.237 7.895 -12.199 1.00 92.00 109 MET A C 1
ATOM 813 O O . MET A 1 109 ? 20.561 8.321 -11.261 1.00 92.00 109 MET A O 1
ATOM 817 N N . VAL A 1 110 ? 20.911 8.134 -13.475 1.00 93.38 110 VAL A N 1
ATOM 818 C CA . VAL A 1 110 ? 19.744 8.945 -13.861 1.00 93.38 110 VAL A CA 1
ATOM 819 C C . VAL A 1 110 ? 18.432 8.234 -13.512 1.00 93.38 110 VAL A C 1
ATOM 821 O O . VAL A 1 110 ? 17.546 8.853 -12.920 1.00 93.38 110 VAL A O 1
ATOM 824 N N . ILE A 1 111 ? 18.308 6.934 -13.805 1.00 91.81 111 ILE A N 1
ATOM 825 C CA . ILE A 1 111 ? 17.124 6.132 -13.438 1.00 91.81 111 ILE A CA 1
ATOM 826 C C . ILE A 1 111 ? 16.928 6.125 -11.919 1.00 91.81 111 ILE A C 1
ATOM 828 O O . ILE A 1 111 ? 15.826 6.399 -11.439 1.00 91.81 111 ILE A O 1
ATOM 832 N N . TRP A 1 112 ? 17.997 5.863 -11.163 1.00 90.69 112 TRP A N 1
ATOM 833 C CA . TRP A 1 112 ? 17.971 5.852 -9.704 1.00 90.69 112 TRP A CA 1
ATOM 834 C C . TRP A 1 112 ? 17.550 7.214 -9.140 1.00 90.69 112 TRP A C 1
ATOM 836 O O . TRP A 1 112 ? 16.631 7.273 -8.324 1.00 90.69 112 TRP A O 1
ATOM 846 N N . ALA A 1 113 ? 18.143 8.313 -9.619 1.00 90.56 113 ALA A N 1
ATOM 847 C CA . ALA A 1 113 ? 17.808 9.665 -9.173 1.00 90.56 113 ALA A CA 1
ATOM 848 C C . ALA A 1 113 ? 16.336 10.023 -9.449 1.00 90.56 113 ALA A C 1
ATOM 850 O O . ALA A 1 113 ? 15.646 10.521 -8.556 1.00 90.56 113 ALA A O 1
ATOM 851 N N . ILE A 1 114 ? 15.822 9.703 -10.644 1.00 88.81 114 ILE A N 1
ATOM 852 C CA . ILE A 1 114 ? 14.404 9.879 -11.002 1.00 88.81 114 ILE A CA 1
ATOM 853 C C . ILE A 1 114 ? 13.495 9.078 -10.060 1.00 88.81 114 ILE A C 1
ATOM 855 O O . ILE A 1 114 ? 12.461 9.587 -9.619 1.00 88.81 114 ILE A O 1
ATOM 859 N N . GLN A 1 115 ? 13.895 7.852 -9.714 1.00 86.75 115 GLN A N 1
ATOM 860 C CA . GLN A 1 115 ? 13.138 6.957 -8.841 1.00 86.75 115 GLN A CA 1
ATOM 861 C C . GLN A 1 115 ? 13.146 7.385 -7.360 1.00 86.75 115 GLN A C 1
ATOM 863 O O . GLN A 1 115 ? 12.177 7.089 -6.659 1.00 86.75 115 GLN A O 1
ATOM 868 N N . GLN A 1 116 ? 14.170 8.108 -6.882 1.00 85.50 116 GLN A N 1
ATOM 869 C CA . GLN A 1 116 ? 14.189 8.657 -5.514 1.00 85.50 116 GLN A CA 1
ATOM 870 C C . GLN A 1 116 ? 13.271 9.880 -5.327 1.00 85.50 116 GLN A C 1
ATOM 872 O O . GLN A 1 116 ? 12.773 10.093 -4.221 1.00 85.50 116 GLN A O 1
ATOM 877 N N . GLY A 1 117 ? 13.044 10.693 -6.368 1.00 82.75 117 GLY A N 1
ATOM 878 C CA . GLY A 1 117 ? 12.353 11.986 -6.231 1.00 82.75 117 GLY A CA 1
ATOM 879 C C . GLY A 1 117 ? 11.383 12.334 -7.368 1.00 82.75 117 GLY A C 1
ATOM 880 O O . GLY A 1 117 ? 10.170 12.240 -7.159 1.00 82.75 117 GLY A O 1
ATOM 881 N N . PRO A 1 118 ? 11.872 12.748 -8.555 1.00 86.06 118 PRO A N 1
ATOM 882 C CA . PRO A 1 118 ? 11.052 13.284 -9.648 1.00 86.06 118 PRO A CA 1
ATOM 883 C C . PRO A 1 118 ? 9.819 12.449 -10.014 1.00 86.06 118 PRO A C 1
ATOM 885 O O . PRO A 1 118 ? 8.740 13.004 -10.224 1.00 86.06 118 PRO A O 1
ATOM 888 N N . LEU A 1 119 ? 9.937 11.117 -10.029 1.00 80.50 119 LEU A N 1
ATOM 889 C CA . LEU A 1 119 ? 8.832 10.223 -10.382 1.00 80.50 119 LEU A CA 1
ATOM 890 C C . LEU A 1 119 ? 7.643 10.326 -9.408 1.00 80.50 119 LEU A C 1
ATOM 892 O O . LEU A 1 119 ? 6.492 10.238 -9.832 1.00 80.50 119 LEU A O 1
ATOM 896 N N . ALA A 1 120 ? 7.904 10.574 -8.121 1.00 73.06 120 ALA A N 1
ATOM 897 C CA . ALA A 1 120 ? 6.863 10.755 -7.109 1.00 73.06 120 ALA A CA 1
ATOM 898 C C . ALA A 1 120 ? 6.139 12.110 -7.213 1.00 73.06 120 ALA A C 1
ATOM 900 O O . ALA A 1 120 ? 5.020 12.231 -6.715 1.00 73.06 120 ALA A O 1
ATOM 901 N N . VAL A 1 121 ? 6.762 13.108 -7.853 1.00 78.25 121 VAL A N 1
ATOM 902 C CA . VAL A 1 121 ? 6.174 14.434 -8.108 1.00 78.25 121 VAL A CA 1
ATOM 903 C C . VAL A 1 121 ? 5.341 14.413 -9.390 1.00 78.25 121 VAL A C 1
ATOM 905 O O . VAL A 1 121 ? 4.200 14.863 -9.387 1.00 78.25 121 VAL A O 1
ATOM 908 N N . ILE A 1 122 ? 5.890 13.848 -10.471 1.00 78.25 122 ILE A N 1
ATOM 909 C CA . ILE A 1 122 ? 5.243 13.794 -11.794 1.00 78.25 122 ILE A CA 1
ATOM 910 C C . ILE A 1 122 ? 4.057 12.821 -11.794 1.00 78.25 122 ILE A C 1
ATOM 912 O O . ILE A 1 122 ? 3.030 13.090 -12.415 1.00 78.25 122 ILE A O 1
ATOM 916 N N . ALA A 1 123 ? 4.167 11.705 -11.070 1.00 75.06 123 ALA A N 1
ATOM 917 C CA . ALA A 1 123 ? 3.092 10.734 -10.908 1.00 75.06 123 ALA A CA 1
ATOM 918 C C . ALA A 1 123 ? 2.752 10.543 -9.418 1.00 75.06 123 ALA A C 1
ATOM 920 O O . ALA A 1 123 ? 3.140 9.536 -8.825 1.00 75.06 123 ALA A O 1
ATOM 921 N N . PRO A 1 124 ? 1.965 11.435 -8.784 1.00 69.19 124 PRO A N 1
ATOM 922 C CA . PRO A 1 124 ? 1.561 11.260 -7.385 1.00 69.19 124 PRO A CA 1
ATOM 923 C C . PRO A 1 124 ? 0.877 9.903 -7.151 1.00 69.19 124 PRO A C 1
ATOM 925 O O . PRO A 1 124 ? 1.153 9.208 -6.173 1.00 69.19 124 PRO A O 1
ATOM 928 N N . ALA A 1 125 ? 0.060 9.461 -8.114 1.00 65.31 125 ALA A N 1
ATOM 929 C CA . ALA A 1 125 ? -0.579 8.149 -8.103 1.00 65.31 125 ALA A CA 1
ATOM 930 C C . ALA A 1 125 ? 0.424 6.978 -8.031 1.00 65.31 125 ALA A C 1
ATOM 932 O O . ALA A 1 125 ? 0.119 5.983 -7.379 1.00 65.31 125 ALA A O 1
ATOM 933 N N . TRP A 1 126 ? 1.625 7.089 -8.609 1.00 74.25 126 TRP A N 1
ATOM 934 C CA . TRP A 1 126 ? 2.656 6.044 -8.543 1.00 74.25 126 TRP A CA 1
ATOM 935 C C . TRP A 1 126 ? 3.082 5.752 -7.097 1.00 74.25 126 TRP A C 1
ATOM 937 O O . TRP A 1 126 ? 3.178 4.587 -6.696 1.00 74.25 126 TRP A O 1
ATOM 947 N N . ARG A 1 127 ? 3.243 6.805 -6.282 1.00 70.62 127 ARG A N 1
ATOM 948 C CA . ARG A 1 127 ? 3.584 6.702 -4.854 1.00 70.62 127 ARG A CA 1
ATOM 949 C C . ARG A 1 127 ? 2.473 6.029 -4.040 1.00 70.62 127 ARG A C 1
ATOM 951 O O . ARG A 1 127 ? 2.776 5.245 -3.144 1.00 70.62 127 ARG A O 1
ATOM 958 N N . PHE A 1 128 ? 1.205 6.307 -4.351 1.00 64.50 128 PHE A N 1
ATOM 959 C CA . PHE A 1 128 ? 0.056 5.798 -3.587 1.00 64.50 128 PHE A CA 1
ATOM 960 C C . PHE A 1 128 ? -0.464 4.423 -4.054 1.00 64.50 128 PHE A C 1
ATOM 962 O O . PHE A 1 128 ? -1.006 3.678 -3.243 1.00 64.50 128 PHE A O 1
ATOM 969 N N . HIS A 1 129 ? -0.234 4.028 -5.312 1.00 66.94 129 HIS A N 1
ATOM 970 C CA . HIS A 1 129 ? -0.712 2.756 -5.886 1.00 66.94 129 HIS A CA 1
ATOM 971 C C . HIS A 1 129 ? 0.380 1.673 -5.973 1.00 66.94 129 HIS A C 1
ATOM 973 O O . HIS A 1 129 ? 0.357 0.800 -6.846 1.00 66.94 129 HIS A O 1
ATOM 979 N N . GLY A 1 130 ? 1.363 1.718 -5.067 1.00 66.12 130 GLY A N 1
ATOM 980 C CA . GLY A 1 130 ? 2.396 0.685 -4.936 1.00 66.12 130 GLY A CA 1
ATOM 981 C C . GLY A 1 130 ? 3.298 0.559 -6.166 1.00 66.12 130 GLY A C 1
ATOM 982 O O . GLY A 1 130 ? 3.540 -0.565 -6.621 1.00 66.12 130 GLY A O 1
ATOM 983 N N . ALA A 1 131 ? 3.766 1.706 -6.677 1.00 72.75 131 ALA A N 1
ATOM 984 C CA . ALA A 1 131 ? 4.621 1.885 -7.852 1.00 72.75 131 ALA A CA 1
ATOM 985 C C . ALA A 1 131 ? 3.991 1.496 -9.204 1.00 72.75 131 ALA A C 1
ATOM 987 O O . ALA A 1 131 ? 4.694 1.115 -10.133 1.00 72.75 131 ALA A O 1
ATOM 988 N N . ARG A 1 132 ? 2.664 1.555 -9.354 1.00 75.12 132 ARG A N 1
ATOM 989 C CA . ARG A 1 132 ? 2.009 1.327 -10.657 1.00 75.12 132 ARG A CA 1
ATOM 990 C C . ARG A 1 132 ? 1.919 2.619 -11.464 1.00 75.12 132 ARG A C 1
ATOM 992 O O . ARG A 1 132 ? 1.641 3.673 -10.903 1.00 75.12 132 ARG A O 1
ATOM 999 N N . LEU A 1 133 ? 2.133 2.516 -12.775 1.00 67.62 133 LEU A N 1
ATOM 1000 C CA . LEU A 1 133 ? 2.039 3.640 -13.721 1.00 67.62 133 LEU A CA 1
ATOM 1001 C C . LEU A 1 133 ? 0.798 3.562 -14.616 1.00 67.62 133 LEU A C 1
ATOM 1003 O O . LEU A 1 133 ? 0.372 4.576 -15.156 1.00 67.62 133 LEU A O 1
ATOM 1007 N N . ILE A 1 134 ? 0.210 2.371 -14.768 1.00 67.38 134 ILE A N 1
ATOM 1008 C CA . ILE A 1 134 ? -0.982 2.157 -15.593 1.00 67.38 134 ILE A CA 1
ATOM 1009 C C . ILE A 1 134 ? -2.085 1.566 -14.717 1.00 67.38 134 ILE A C 1
ATOM 1011 O O . ILE A 1 134 ? -2.039 0.387 -14.344 1.00 67.38 134 ILE A O 1
ATOM 1015 N N . GLU A 1 135 ? -3.107 2.371 -14.427 1.00 60.97 135 GLU A N 1
ATOM 1016 C CA . GLU A 1 135 ? -4.396 1.852 -13.980 1.00 60.97 135 GLU A CA 1
ATOM 1017 C C . GLU A 1 135 ? -5.065 1.106 -15.134 1.00 60.97 135 GLU A C 1
ATOM 1019 O O . GLU A 1 135 ? -5.324 1.665 -16.202 1.00 60.97 135 GLU A O 1
ATOM 1024 N N . ARG A 1 136 ? -5.434 -0.158 -14.907 1.00 46.41 136 ARG A N 1
ATOM 1025 C CA . ARG A 1 136 ? -6.483 -0.760 -15.726 1.00 46.41 136 ARG A CA 1
ATOM 1026 C C . ARG A 1 136 ? -7.801 -0.142 -15.279 1.00 46.41 136 ARG A C 1
ATOM 1028 O O . ARG A 1 136 ? -8.412 -0.649 -14.342 1.00 46.41 136 ARG A O 1
ATOM 1035 N N . ARG A 1 137 ? -8.277 0.888 -15.990 1.00 43.00 137 ARG A N 1
ATOM 1036 C CA . ARG A 1 137 ? -9.726 1.116 -16.061 1.00 43.00 137 ARG A CA 1
ATOM 1037 C C . ARG A 1 137 ? -10.340 -0.210 -16.496 1.00 43.00 137 ARG A C 1
ATOM 1039 O O . ARG A 1 137 ? -10.124 -0.648 -17.626 1.00 43.00 137 ARG A O 1
ATOM 1046 N N . ALA A 1 138 ? -11.072 -0.863 -15.597 1.00 36.56 138 ALA A N 1
ATOM 1047 C CA . ALA A 1 138 ? -12.021 -1.871 -16.022 1.00 36.56 138 ALA A CA 1
ATOM 1048 C C . ALA A 1 138 ? -12.956 -1.156 -16.997 1.00 36.56 138 ALA A C 1
ATOM 1050 O O . ALA A 1 138 ? -13.604 -0.175 -16.627 1.00 36.56 138 ALA A O 1
ATOM 1051 N N . ALA A 1 139 ? -12.948 -1.577 -18.261 1.00 34.34 139 ALA A N 1
ATOM 1052 C CA . ALA A 1 139 ? -13.890 -1.066 -19.232 1.00 34.34 139 ALA A CA 1
ATOM 1053 C C . ALA A 1 139 ? -15.271 -1.542 -18.784 1.00 34.34 139 ALA A C 1
ATOM 1055 O O . ALA A 1 139 ? -15.673 -2.671 -19.066 1.00 34.34 139 ALA A O 1
ATOM 1056 N N . THR A 1 140 ? -15.975 -0.692 -18.035 1.00 40.22 140 THR A N 1
ATOM 1057 C CA . THR A 1 140 ? -17.392 -0.864 -17.747 1.00 40.22 140 THR A CA 1
ATOM 1058 C C . THR A 1 140 ? -18.132 -0.631 -19.054 1.00 40.22 140 THR A C 1
ATOM 1060 O O . THR A 1 140 ? -18.705 0.432 -19.287 1.00 40.22 140 THR A O 1
ATOM 1063 N N . THR A 1 141 ? -18.096 -1.637 -19.927 1.00 35.69 141 THR A N 1
ATOM 1064 C CA . THR A 1 141 ? -19.058 -1.789 -21.006 1.00 35.69 141 THR A CA 1
ATOM 1065 C C . THR A 1 141 ? -20.405 -1.944 -20.323 1.00 35.69 141 THR A C 1
ATOM 1067 O O . THR A 1 141 ? -20.794 -3.042 -19.921 1.00 35.69 141 THR A O 1
ATOM 1070 N N . LEU A 1 142 ? -21.077 -0.812 -20.113 1.00 37.72 142 LEU A N 1
ATOM 1071 C CA . LEU A 1 142 ? -22.457 -0.752 -19.669 1.00 37.72 142 LEU A CA 1
ATOM 1072 C C . LEU A 1 142 ? -23.299 -1.381 -20.777 1.00 37.72 142 LEU A C 1
ATOM 1074 O O . LEU A 1 142 ? -23.798 -0.691 -21.662 1.00 37.72 142 LEU A O 1
ATOM 1078 N N . ALA A 1 143 ? -23.437 -2.706 -20.732 1.00 38.34 143 ALA A N 1
ATOM 1079 C CA . ALA A 1 143 ? -24.543 -3.371 -21.389 1.00 38.34 143 ALA A CA 1
ATOM 1080 C C . ALA A 1 143 ? -25.817 -2.657 -20.904 1.00 38.34 143 ALA A C 1
ATOM 1082 O O . ALA A 1 143 ? -26.009 -2.560 -19.684 1.00 38.34 143 ALA A O 1
ATOM 1083 N N . PRO A 1 144 ? -26.640 -2.094 -21.809 1.00 43.47 144 PRO A N 1
ATOM 1084 C CA . PRO A 1 144 ? -27.844 -1.392 -21.403 1.00 43.47 144 PRO A CA 1
ATOM 1085 C C . PRO A 1 144 ? -28.699 -2.359 -20.589 1.00 43.47 144 PRO A C 1
ATOM 1087 O O . PRO A 1 144 ? -28.942 -3.492 -21.012 1.00 43.47 144 PRO A O 1
ATOM 1090 N N . ALA A 1 145 ? -29.090 -1.934 -19.388 1.00 45.94 145 ALA A N 1
ATOM 1091 C CA . ALA A 1 145 ? -29.887 -2.765 -18.503 1.00 45.94 145 ALA A CA 1
ATOM 1092 C C . ALA A 1 145 ? -31.178 -3.149 -19.232 1.00 45.94 145 ALA A C 1
ATOM 1094 O O . ALA A 1 145 ? -31.932 -2.270 -19.652 1.00 45.94 145 ALA A O 1
ATOM 1095 N N . ALA A 1 146 ? -31.412 -4.454 -19.394 1.00 44.22 146 ALA A N 1
ATOM 1096 C CA . ALA A 1 146 ? -32.661 -4.948 -19.952 1.00 44.22 146 ALA A CA 1
ATOM 1097 C C . ALA A 1 146 ? -33.820 -4.359 -19.139 1.00 44.22 146 ALA A C 1
ATOM 1099 O O . ALA A 1 146 ? -33.817 -4.447 -17.907 1.00 44.22 146 ALA A O 1
ATOM 1100 N N . ALA A 1 147 ? -34.771 -3.722 -19.826 1.00 41.50 147 ALA A N 1
ATOM 1101 C CA . ALA A 1 147 ? -35.921 -3.115 -19.174 1.00 41.50 147 ALA A CA 1
ATOM 1102 C C . ALA A 1 147 ? -36.650 -4.177 -18.329 1.00 41.50 147 ALA A C 1
ATOM 1104 O O . ALA A 1 147 ? -36.822 -5.307 -18.801 1.00 41.50 147 ALA A O 1
ATOM 1105 N N . PRO A 1 148 ? -37.060 -3.860 -17.087 1.00 46.53 148 PRO A N 1
ATOM 1106 C CA . PRO A 1 148 ? -37.789 -4.812 -16.266 1.00 46.53 148 PRO A CA 1
ATOM 1107 C C . PRO A 1 148 ? -39.108 -5.151 -16.963 1.00 46.53 148 PRO A C 1
ATOM 1109 O O . PRO A 1 148 ? -39.923 -4.268 -17.226 1.00 46.53 148 PRO A O 1
ATOM 1112 N N . ALA A 1 149 ? -39.307 -6.432 -17.275 1.00 44.09 149 ALA A N 1
ATOM 1113 C CA . ALA A 1 149 ? -40.577 -6.908 -17.801 1.00 44.09 149 ALA A CA 1
ATOM 1114 C C . ALA A 1 149 ? -41.687 -6.595 -16.787 1.00 44.09 149 ALA A C 1
ATOM 1116 O O . ALA A 1 149 ? -41.540 -6.901 -15.600 1.00 44.09 149 ALA A O 1
ATOM 1117 N N . LEU A 1 150 ? -42.781 -5.980 -17.251 1.00 44.03 150 LEU A N 1
ATOM 1118 C CA . LEU A 1 150 ? -43.953 -5.722 -16.417 1.00 44.03 150 LEU A CA 1
ATOM 1119 C C . LEU A 1 150 ? -44.431 -7.035 -15.787 1.00 44.03 150 LEU A C 1
ATOM 1121 O O . LEU A 1 150 ? -44.642 -8.027 -16.488 1.00 44.03 150 LEU A O 1
ATOM 1125 N N . ALA A 1 151 ? -44.629 -7.028 -14.470 1.00 48.09 151 ALA A N 1
ATOM 1126 C CA . ALA A 1 151 ? -45.315 -8.122 -13.801 1.00 48.09 151 ALA A CA 1
ATOM 1127 C C . ALA A 1 151 ? -46.773 -8.184 -14.305 1.00 48.09 151 ALA A C 1
ATOM 1129 O O . ALA A 1 151 ? -47.410 -7.131 -14.416 1.00 48.09 151 ALA A O 1
ATOM 1130 N N . PRO A 1 152 ? -47.316 -9.375 -14.616 1.00 47.91 152 PRO A N 1
ATOM 1131 C CA . PRO A 1 152 ? -48.713 -9.501 -15.006 1.00 47.91 152 PRO A CA 1
ATOM 1132 C C . PRO A 1 152 ? -49.629 -9.130 -13.832 1.00 47.91 152 PRO A C 1
ATOM 1134 O O . PRO A 1 152 ? -49.328 -9.431 -12.675 1.00 47.91 152 PRO A O 1
ATOM 1137 N N . ALA A 1 153 ? -50.749 -8.476 -14.141 1.00 51.44 153 ALA A N 1
ATOM 1138 C CA . ALA A 1 153 ? -51.744 -8.074 -13.151 1.00 51.44 153 ALA A CA 1
ATOM 1139 C C . ALA A 1 153 ? -52.341 -9.295 -12.415 1.00 51.44 153 ALA A C 1
ATOM 1141 O O . ALA A 1 153 ? -52.462 -10.369 -13.014 1.00 51.44 153 ALA A O 1
ATOM 1142 N N . PRO A 1 154 ? -52.732 -9.157 -11.133 1.00 46.09 154 PRO A N 1
ATOM 1143 C CA . PRO A 1 154 ? -53.366 -10.243 -10.394 1.00 46.09 154 PRO A CA 1
ATOM 1144 C C . PRO A 1 154 ? -54.723 -10.604 -11.013 1.00 46.09 154 PRO A C 1
ATOM 1146 O O . PRO A 1 154 ? -55.538 -9.731 -11.309 1.00 46.09 154 PRO A O 1
ATOM 1149 N N . ALA A 1 155 ? -54.967 -11.903 -11.190 1.00 48.78 155 ALA A N 1
ATOM 1150 C CA . ALA A 1 155 ? -56.262 -12.419 -11.620 1.00 48.78 155 ALA A CA 1
ATOM 1151 C C . ALA A 1 155 ? -57.324 -12.226 -10.514 1.00 48.78 155 ALA A C 1
ATOM 1153 O O . ALA A 1 155 ? -56.974 -12.276 -9.331 1.00 48.78 155 ALA A O 1
ATOM 1154 N N . PRO A 1 156 ? -58.610 -12.033 -10.865 1.00 45.06 156 PRO A N 1
ATOM 1155 C CA . PRO A 1 156 ? -59.673 -11.870 -9.879 1.00 45.06 156 PRO A CA 1
ATOM 1156 C C . PRO A 1 156 ? -59.860 -13.144 -9.046 1.00 45.06 156 PRO A C 1
ATOM 1158 O O . PRO A 1 156 ? -59.949 -14.252 -9.579 1.00 45.06 156 PRO A O 1
ATOM 1161 N N . THR A 1 157 ? -59.942 -12.980 -7.727 1.00 46.19 157 THR A N 1
ATOM 1162 C CA . THR A 1 157 ? -60.271 -14.053 -6.783 1.00 46.19 157 THR A CA 1
ATOM 1163 C C . THR A 1 157 ? -61.718 -14.519 -6.976 1.00 46.19 157 THR A C 1
ATOM 1165 O O . THR A 1 157 ? -62.617 -13.676 -6.967 1.00 46.19 157 THR A O 1
ATOM 1168 N N . PRO A 1 158 ? -61.985 -15.833 -7.092 1.00 45.56 158 PRO A N 1
ATOM 1169 C CA . PRO A 1 158 ? -63.348 -16.340 -7.031 1.00 45.56 158 PRO A CA 1
ATOM 1170 C C . PRO A 1 158 ? -63.884 -16.213 -5.600 1.00 45.56 158 PRO A C 1
ATOM 1172 O O . PRO A 1 158 ? -63.177 -16.496 -4.630 1.00 45.56 158 PRO A O 1
ATOM 1175 N N . VAL A 1 159 ? -65.141 -15.790 -5.477 1.00 49.97 159 VAL A N 1
ATOM 1176 C CA . VAL A 1 159 ? -65.873 -15.780 -4.205 1.00 49.97 159 VAL A CA 1
ATOM 1177 C C . VAL A 1 159 ? -66.104 -17.229 -3.775 1.00 49.97 159 VAL A C 1
ATOM 1179 O O . VAL A 1 159 ? -66.653 -18.012 -4.546 1.00 49.97 159 VAL A O 1
ATOM 1182 N N . ALA A 1 160 ? -65.672 -17.583 -2.565 1.00 42.62 160 ALA A N 1
ATOM 1183 C CA . ALA A 1 160 ? -65.925 -18.887 -1.963 1.00 42.62 160 ALA A CA 1
ATOM 1184 C C . ALA A 1 160 ? -67.030 -18.771 -0.907 1.00 42.62 160 ALA A C 1
ATOM 1186 O O . ALA A 1 160 ? -67.007 -17.873 -0.064 1.00 42.62 160 ALA A O 1
ATOM 1187 N N . GLU A 1 161 ? -67.995 -19.682 -0.970 1.00 44.47 161 GLU A N 1
ATOM 1188 C CA . GLU A 1 161 ? -69.120 -19.767 -0.041 1.00 44.47 161 GLU A CA 1
ATOM 1189 C C . GLU A 1 161 ? -68.688 -20.363 1.314 1.00 44.47 161 GLU A C 1
ATOM 1191 O O . GLU A 1 161 ? -67.785 -21.190 1.376 1.00 44.47 161 GLU A O 1
ATOM 1196 N N . SER A 1 162 ? -69.381 -19.961 2.387 1.00 48.69 162 SER A N 1
ATOM 1197 C CA . SER A 1 162 ? -69.389 -20.555 3.742 1.00 48.69 162 SER A CA 1
ATOM 1198 C C . SER A 1 162 ? -68.041 -20.760 4.489 1.00 48.69 162 SER A C 1
ATOM 1200 O O . SER A 1 162 ? -67.268 -21.666 4.175 1.00 48.69 162 SER A O 1
ATOM 1202 N N . PRO A 1 163 ? -67.785 -20.041 5.608 1.00 49.22 163 PRO A N 1
ATOM 1203 C CA . PRO A 1 163 ? -66.546 -20.180 6.393 1.00 49.22 163 PRO A CA 1
ATOM 1204 C C . PRO A 1 163 ? -66.289 -21.548 7.059 1.00 49.22 163 PRO A C 1
ATOM 1206 O O . PRO A 1 163 ? -65.200 -21.763 7.589 1.00 49.22 163 PRO A O 1
ATOM 1209 N N . LEU A 1 164 ? -67.270 -22.458 7.093 1.00 46.19 164 LEU A N 1
ATOM 1210 C CA . LEU A 1 164 ? -67.199 -23.694 7.888 1.00 46.19 164 LEU A CA 1
ATOM 1211 C C . LEU A 1 164 ? -66.487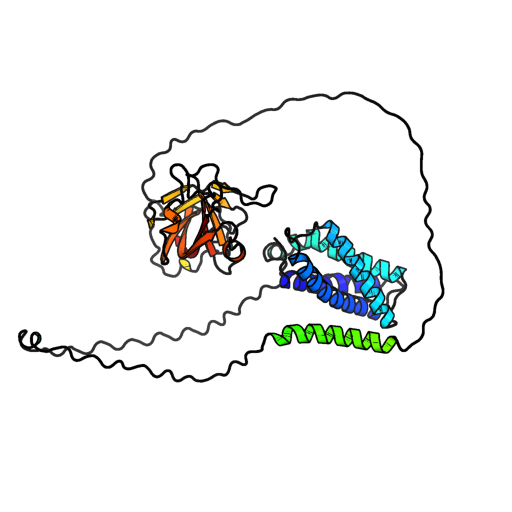 -24.865 7.192 1.00 46.19 164 LEU A C 1
ATOM 1213 O O . LEU A 1 164 ? -65.938 -25.729 7.875 1.00 46.19 164 LEU A O 1
ATOM 1217 N N . GLU A 1 165 ? -66.428 -24.898 5.858 1.00 48.06 165 GLU A N 1
ATOM 1218 C CA . GLU A 1 165 ? -65.819 -26.026 5.129 1.00 48.06 165 GLU A CA 1
ATOM 1219 C C . GLU A 1 165 ? -64.276 -26.017 5.163 1.00 48.06 165 GLU A C 1
ATOM 1221 O O . GLU A 1 165 ? -63.625 -27.036 4.918 1.00 48.06 165 GLU A O 1
ATOM 1226 N N . ALA A 1 166 ? -63.670 -24.879 5.517 1.00 50.91 166 ALA A N 1
ATOM 1227 C CA . ALA A 1 166 ? -62.219 -24.707 5.566 1.00 50.91 166 ALA A CA 1
ATOM 1228 C C . ALA A 1 166 ? -61.549 -25.342 6.803 1.00 50.91 166 ALA A C 1
ATOM 1230 O O . ALA A 1 166 ? -60.349 -25.607 6.766 1.00 50.91 166 ALA A O 1
ATOM 1231 N N . MET A 1 167 ? -62.289 -25.605 7.890 1.00 47.31 167 MET A N 1
ATOM 1232 C CA . MET A 1 167 ? -61.701 -26.103 9.148 1.00 47.31 167 MET A CA 1
ATOM 1233 C C . MET A 1 167 ? -61.431 -27.617 9.174 1.00 47.31 167 MET A C 1
ATOM 1235 O O . MET A 1 167 ? -60.667 -28.071 10.021 1.00 47.31 167 MET A O 1
ATOM 1239 N N . PHE A 1 168 ? -62.011 -28.401 8.257 1.00 49.12 168 PHE A N 1
ATOM 1240 C CA . PHE A 1 168 ? -61.962 -29.875 8.287 1.00 49.12 168 PHE A CA 1
ATOM 1241 C C . PHE A 1 168 ? -61.126 -30.527 7.171 1.00 49.12 168 PHE A C 1
ATOM 1243 O O . PHE A 1 168 ? -61.242 -31.728 6.928 1.00 49.12 168 PHE A O 1
ATOM 1250 N N . LYS A 1 169 ? -60.259 -29.770 6.482 1.00 40.53 169 LYS A N 1
ATOM 1251 C CA . LYS A 1 169 ? -59.435 -30.295 5.378 1.00 40.53 169 LYS A CA 1
ATOM 1252 C C . LYS A 1 169 ? -57.945 -30.260 5.716 1.00 40.53 169 LYS A C 1
ATOM 1254 O O . LYS A 1 169 ? -57.310 -29.210 5.663 1.00 40.53 169 LYS A O 1
ATOM 1259 N N . GLU A 1 170 ? -57.382 -31.426 6.033 1.00 48.03 170 GLU A N 1
ATOM 1260 C CA . GLU A 1 170 ? -55.944 -31.570 6.285 1.00 48.03 170 GLU A CA 1
ATOM 1261 C C . GLU A 1 170 ? -55.095 -31.126 5.073 1.00 48.03 170 GLU A C 1
ATOM 1263 O O . GLU A 1 170 ? -55.423 -31.448 3.920 1.00 48.03 170 GLU A O 1
ATOM 1268 N N . PRO A 1 171 ? -53.970 -30.421 5.295 1.00 46.88 171 PRO A N 1
ATOM 1269 C CA . PRO A 1 171 ? -53.116 -29.951 4.214 1.00 46.88 171 PRO A CA 1
ATOM 1270 C C . PRO A 1 171 ? -52.287 -31.100 3.621 1.00 46.88 171 PRO A C 1
ATOM 1272 O O . PRO A 1 171 ? -51.317 -31.571 4.217 1.00 46.88 171 PRO A O 1
ATOM 1275 N N . LYS A 1 172 ? -52.610 -31.515 2.389 1.00 45.12 172 LYS A N 1
ATOM 1276 C CA . LYS A 1 172 ? -51.744 -32.422 1.613 1.00 45.12 172 LYS A CA 1
ATOM 1277 C C . LYS A 1 172 ? -50.357 -31.789 1.392 1.00 45.12 172 LYS A C 1
ATOM 1279 O O . LYS A 1 172 ? -50.285 -30.617 1.017 1.00 45.12 172 LYS A O 1
ATOM 1284 N N . PRO A 1 173 ? -49.254 -32.550 1.536 1.00 43.59 173 PRO A N 1
ATOM 1285 C CA . PRO A 1 173 ? -47.906 -32.009 1.394 1.00 43.59 173 PRO A CA 1
ATOM 1286 C C . PRO A 1 173 ? -47.640 -31.526 -0.038 1.00 43.59 173 PRO A C 1
ATOM 1288 O O . PRO A 1 173 ? -47.837 -32.254 -1.016 1.00 43.59 173 PRO A O 1
ATOM 1291 N N . ALA A 1 174 ? -47.160 -30.287 -0.162 1.00 43.50 174 ALA A N 1
ATOM 1292 C CA . ALA A 1 174 ? -46.862 -29.669 -1.448 1.00 43.50 174 ALA A CA 1
ATOM 1293 C C . ALA A 1 174 ? -45.679 -30.363 -2.147 1.00 43.50 174 ALA A C 1
ATOM 1295 O O . ALA A 1 174 ? -44.575 -30.451 -1.605 1.00 43.50 174 ALA A O 1
ATOM 1296 N N . LYS A 1 175 ? -45.886 -30.822 -3.390 1.00 43.16 175 LYS A N 1
ATOM 1297 C CA . LYS A 1 175 ? -44.811 -31.380 -4.225 1.00 43.16 175 LYS A CA 1
ATOM 1298 C C . LYS A 1 175 ? -43.786 -30.294 -4.564 1.00 43.16 175 LYS A C 1
ATOM 1300 O O . LYS A 1 175 ? -44.097 -29.332 -5.263 1.00 43.16 175 LYS A O 1
ATOM 1305 N N . THR A 1 176 ? -42.541 -30.486 -4.137 1.00 41.62 176 THR A N 1
ATOM 1306 C CA . THR A 1 176 ? -41.408 -29.613 -4.465 1.00 41.62 176 THR A CA 1
ATOM 1307 C C . THR A 1 176 ? -41.013 -29.738 -5.939 1.00 41.62 176 THR A C 1
ATOM 1309 O O . THR A 1 176 ? -40.229 -30.601 -6.336 1.00 41.62 176 THR A O 1
ATOM 1312 N N . VAL A 1 177 ? -41.526 -28.832 -6.774 1.00 45.28 177 VAL A N 1
ATOM 1313 C CA . VAL A 1 177 ? -41.090 -28.698 -8.170 1.00 45.28 177 VAL A CA 1
ATOM 1314 C C . VAL A 1 177 ? -39.702 -28.050 -8.204 1.00 45.28 177 VAL A C 1
ATOM 1316 O O . VAL A 1 177 ? -39.561 -26.833 -8.110 1.00 45.28 177 VAL A O 1
ATOM 1319 N N . ARG A 1 178 ? -38.650 -28.865 -8.353 1.00 37.75 178 ARG A N 1
ATOM 1320 C CA . ARG A 1 178 ? -37.297 -28.366 -8.655 1.00 37.75 178 ARG A CA 1
ATOM 1321 C C . ARG A 1 178 ? -37.279 -27.709 -10.046 1.00 37.75 178 ARG A C 1
ATOM 1323 O O . ARG A 1 178 ? -37.575 -28.404 -11.022 1.00 37.75 178 ARG A O 1
ATOM 1330 N N . PRO A 1 179 ? -36.847 -26.443 -10.196 1.00 39.25 179 PRO A N 1
ATOM 1331 C CA . PRO A 1 179 ? -36.605 -25.876 -11.517 1.00 39.25 179 PRO A CA 1
ATOM 1332 C C . PRO A 1 179 ? -35.404 -26.572 -12.178 1.00 39.25 179 PRO A C 1
ATOM 1334 O O . PRO A 1 179 ? -34.300 -26.607 -11.628 1.00 39.25 179 PRO A O 1
ATOM 1337 N N . LYS A 1 180 ? -35.605 -27.132 -13.379 1.00 40.59 180 LYS A N 1
ATOM 1338 C CA . LYS A 1 180 ? -34.520 -27.702 -14.194 1.00 40.59 180 LYS A CA 1
ATOM 1339 C C . LYS A 1 180 ? -33.623 -26.581 -14.729 1.00 40.59 180 LYS A C 1
ATOM 1341 O O . LYS A 1 180 ? -33.927 -25.976 -15.754 1.00 40.59 180 LYS A O 1
ATOM 1346 N N . SER A 1 181 ? -32.485 -26.353 -14.077 1.00 38.31 181 SER A N 1
ATOM 1347 C CA . SER A 1 181 ? -31.398 -25.560 -14.658 1.00 38.31 181 SER A CA 1
ATOM 1348 C C . SER A 1 181 ? -30.832 -26.282 -15.887 1.00 38.31 181 SER A C 1
ATOM 1350 O O . SER A 1 181 ? -30.199 -27.331 -15.760 1.00 38.31 181 SER A O 1
ATOM 1352 N N . LYS A 1 182 ? -31.069 -25.740 -17.090 1.00 38.81 182 LYS A N 1
ATOM 1353 C CA . LYS A 1 182 ? -30.382 -26.177 -18.315 1.00 38.81 182 LYS A CA 1
ATOM 1354 C C . LYS A 1 182 ? -28.956 -25.625 -18.299 1.00 38.81 182 LYS A C 1
ATOM 1356 O O . LYS A 1 182 ? -28.713 -24.516 -18.775 1.00 38.81 182 LYS A O 1
ATOM 1361 N N . SER A 1 183 ? -28.008 -26.405 -17.787 1.00 38.16 183 SER A N 1
ATOM 1362 C CA . SER A 1 183 ? -26.583 -26.087 -17.871 1.00 38.16 183 SER A CA 1
ATOM 1363 C C . SER A 1 183 ? -26.101 -26.127 -19.325 1.00 38.16 183 SER A C 1
ATOM 1365 O O . SER A 1 183 ? -25.686 -27.162 -19.843 1.00 38.16 183 SER A O 1
ATOM 1367 N N . HIS A 1 184 ? -26.089 -24.970 -19.990 1.00 39.81 184 HIS A N 1
ATOM 1368 C CA . HIS A 1 184 ? -25.240 -24.792 -21.165 1.00 39.81 184 HIS A CA 1
ATOM 1369 C C . HIS A 1 184 ? -23.788 -24.821 -20.694 1.00 39.81 184 HIS A C 1
ATOM 1371 O O . HIS A 1 184 ? -23.256 -23.828 -20.195 1.00 39.81 184 HIS A O 1
ATOM 1377 N N . GLY A 1 185 ? -23.176 -26.000 -20.804 1.00 39.09 185 GLY A N 1
ATOM 1378 C CA . GLY A 1 185 ? -21.803 -26.280 -20.406 1.00 39.09 185 GLY A CA 1
ATOM 1379 C C . GLY A 1 185 ? -20.792 -25.546 -21.278 1.00 39.09 185 GLY A C 1
ATOM 1380 O O . GLY A 1 185 ? -20.085 -26.163 -22.073 1.00 39.09 185 GLY A O 1
ATOM 1381 N N . ARG A 1 186 ? -20.681 -24.226 -21.107 1.00 38.78 186 ARG A N 1
ATOM 1382 C CA . ARG A 1 186 ? -19.574 -23.441 -21.646 1.00 38.78 186 ARG A CA 1
ATOM 1383 C C . ARG A 1 186 ? -18.326 -23.842 -20.862 1.00 38.78 186 ARG A C 1
ATOM 1385 O O . ARG A 1 186 ? -18.046 -23.270 -19.812 1.00 38.78 186 ARG A O 1
ATOM 1392 N N . ARG A 1 187 ? -17.622 -24.872 -21.353 1.00 40.44 187 ARG A N 1
ATOM 1393 C CA . ARG A 1 187 ? -16.313 -25.314 -20.850 1.00 40.44 187 ARG A CA 1
ATOM 1394 C C . ARG A 1 187 ? -15.385 -24.100 -20.808 1.00 40.44 187 ARG A C 1
ATOM 1396 O O . ARG A 1 187 ? -14.789 -23.743 -21.820 1.00 40.44 187 ARG A O 1
ATOM 1403 N N . GLN A 1 188 ? -15.262 -23.459 -19.647 1.00 35.16 188 GLN A N 1
ATOM 1404 C CA . GLN A 1 188 ? -14.149 -22.554 -19.424 1.00 35.16 188 GLN A CA 1
ATOM 1405 C C . GLN A 1 188 ? -12.900 -23.418 -19.357 1.00 35.16 188 GLN A C 1
ATOM 1407 O O . GLN A 1 188 ? -12.759 -24.257 -18.466 1.00 35.16 188 GLN A O 1
ATOM 1412 N N . LEU A 1 189 ? -12.018 -23.231 -20.337 1.00 36.56 189 LEU A N 1
ATOM 1413 C CA . LEU A 1 189 ? -10.684 -23.795 -20.298 1.00 36.56 189 LEU A CA 1
ATOM 1414 C C . LEU A 1 189 ? -9.991 -23.194 -19.072 1.00 36.56 189 LEU A C 1
ATOM 1416 O O . LEU A 1 189 ? -9.621 -22.019 -19.070 1.00 36.56 189 LEU A O 1
ATOM 1420 N N . VAL A 1 190 ? -9.854 -23.987 -18.009 1.00 39.47 190 VAL A N 1
ATOM 1421 C CA . VAL A 1 190 ? -9.056 -23.606 -16.845 1.00 39.47 190 VAL A CA 1
ATOM 1422 C C . VAL A 1 190 ? -7.603 -23.606 -17.304 1.00 39.47 190 VAL A C 1
ATOM 1424 O O . VAL A 1 190 ? -6.928 -24.633 -17.265 1.00 39.47 190 VAL A O 1
ATOM 1427 N N . PHE A 1 191 ? -7.132 -22.455 -17.786 1.00 33.97 191 PHE A N 1
ATOM 1428 C CA . PHE A 1 191 ? -5.726 -22.248 -18.109 1.00 33.97 191 PHE A CA 1
ATOM 1429 C C . PHE A 1 191 ? -4.932 -22.330 -16.803 1.00 33.97 191 PHE A C 1
ATOM 1431 O O . PHE A 1 191 ? -4.893 -21.397 -15.998 1.00 33.97 191 PHE A O 1
ATOM 1438 N N . GLY A 1 192 ? -4.398 -23.525 -16.553 1.00 31.28 192 GLY A N 1
ATOM 1439 C CA . GLY A 1 192 ? -3.841 -23.908 -15.268 1.00 31.28 192 GLY A CA 1
ATOM 1440 C C . GLY A 1 192 ? -2.606 -23.100 -14.875 1.00 31.28 192 GLY A C 1
ATOM 1441 O O . GLY A 1 192 ? -1.932 -22.471 -15.692 1.00 31.28 192 GLY A O 1
ATOM 1442 N N . ARG A 1 193 ? -2.262 -23.202 -13.587 1.00 43.25 193 ARG A N 1
ATOM 1443 C CA . ARG A 1 193 ? -1.113 -22.548 -12.935 1.00 43.25 193 ARG A CA 1
ATOM 1444 C C . ARG A 1 193 ? 0.259 -22.791 -13.608 1.00 43.25 193 ARG A C 1
ATOM 1446 O O . ARG A 1 193 ? 1.205 -22.091 -13.264 1.00 43.25 193 ARG A O 1
ATOM 1453 N N . GLY A 1 194 ? 0.379 -23.718 -14.565 1.00 34.72 194 GLY A N 1
ATOM 1454 C CA . GLY A 1 194 ? 1.638 -24.084 -15.231 1.00 34.72 194 GLY A CA 1
ATOM 1455 C C . GLY A 1 194 ? 2.235 -23.035 -16.183 1.00 34.72 194 GLY A C 1
ATOM 1456 O O . GLY A 1 194 ? 3.456 -22.940 -16.289 1.00 34.72 194 GLY A O 1
ATOM 1457 N N . VAL A 1 195 ? 1.425 -22.188 -16.834 1.00 41.28 195 VAL A N 1
ATOM 1458 C CA . VAL A 1 195 ? 1.938 -21.268 -17.882 1.00 41.28 195 VAL A CA 1
ATOM 1459 C C . VAL A 1 195 ? 2.853 -20.166 -17.322 1.00 41.28 195 VAL A C 1
ATOM 1461 O O . VAL A 1 195 ? 3.727 -19.666 -18.026 1.00 41.28 195 VAL A O 1
ATOM 1464 N N . ARG A 1 196 ? 2.726 -19.823 -16.032 1.00 41.62 196 ARG A N 1
ATOM 1465 C CA . ARG A 1 196 ? 3.592 -18.819 -15.383 1.00 41.62 196 ARG A CA 1
ATOM 1466 C C . ARG A 1 196 ? 4.999 -19.325 -15.054 1.00 41.62 196 ARG A C 1
ATOM 1468 O O . ARG A 1 196 ? 5.884 -18.498 -14.879 1.00 41.62 196 ARG A O 1
ATOM 1475 N N . MET A 1 197 ? 5.212 -20.641 -15.018 1.00 37.34 197 MET A N 1
ATOM 1476 C CA . MET A 1 197 ? 6.555 -21.225 -14.909 1.00 37.34 197 MET A CA 1
ATOM 1477 C C . MET A 1 197 ? 7.184 -21.402 -16.296 1.00 37.34 197 MET A C 1
ATOM 1479 O O . MET A 1 197 ? 8.361 -21.101 -16.472 1.00 37.34 197 MET A O 1
ATOM 1483 N N . ALA A 1 198 ? 6.392 -21.801 -17.299 1.00 36.97 198 ALA A N 1
ATOM 1484 C CA . ALA A 1 198 ? 6.877 -22.038 -18.660 1.00 36.97 198 ALA A CA 1
ATOM 1485 C C . ALA A 1 198 ? 7.602 -20.822 -19.271 1.00 36.97 198 ALA A C 1
ATOM 1487 O O . ALA A 1 198 ? 8.675 -20.990 -19.836 1.00 36.97 198 ALA A O 1
ATOM 1488 N N . ALA A 1 199 ? 7.074 -19.603 -19.101 1.00 39.31 199 ALA A N 1
ATOM 1489 C CA . ALA A 1 199 ? 7.689 -18.388 -19.651 1.00 39.31 199 ALA A CA 1
ATOM 1490 C C . ALA A 1 199 ? 9.041 -18.016 -19.003 1.00 39.31 199 ALA A C 1
ATOM 1492 O O . ALA A 1 199 ? 9.930 -17.498 -19.673 1.00 39.31 199 ALA A O 1
ATOM 1493 N N . ALA A 1 200 ? 9.215 -18.287 -17.704 1.00 41.53 200 ALA A N 1
ATOM 1494 C CA . ALA A 1 200 ? 10.495 -18.074 -17.026 1.00 41.53 200 ALA A CA 1
ATOM 1495 C C . 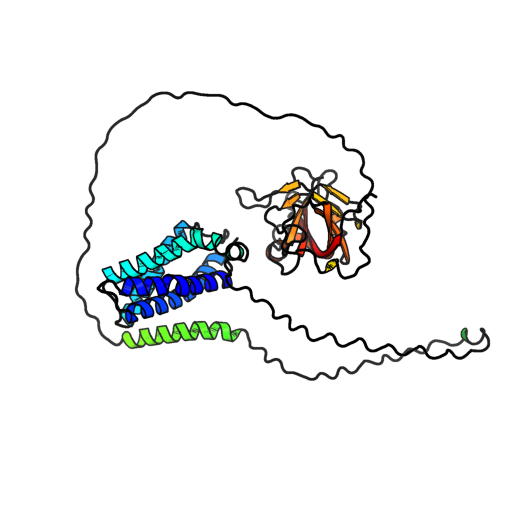ALA A 1 200 ? 11.527 -19.127 -17.462 1.00 41.53 200 ALA A C 1
ATOM 1497 O O . ALA A 1 200 ? 12.683 -18.796 -17.723 1.00 41.53 200 ALA A O 1
ATOM 1498 N N . PHE A 1 201 ? 11.087 -20.382 -17.610 1.00 45.31 201 PHE A N 1
ATOM 1499 C CA . PHE A 1 201 ? 11.931 -21.465 -18.106 1.00 45.31 201 PHE A CA 1
ATOM 1500 C C . PHE A 1 201 ? 12.304 -21.315 -19.584 1.00 45.31 201 PHE A C 1
ATOM 1502 O O . PHE A 1 201 ? 13.422 -21.673 -19.921 1.00 45.31 201 PHE A O 1
ATOM 1509 N N . THR A 1 202 ? 11.467 -20.752 -20.464 1.00 45.62 202 THR A N 1
ATOM 1510 C CA . THR A 1 202 ? 11.869 -20.519 -21.866 1.00 45.62 202 THR A CA 1
ATOM 1511 C C . THR A 1 202 ? 12.937 -19.439 -22.003 1.00 45.62 202 THR A C 1
ATOM 1513 O O . THR A 1 202 ? 13.858 -19.618 -22.793 1.00 45.62 202 THR A O 1
ATOM 1516 N N . VAL A 1 203 ? 12.891 -18.358 -21.216 1.00 47.31 203 VAL A N 1
ATOM 1517 C CA . VAL A 1 203 ? 13.957 -17.336 -21.236 1.00 47.31 203 VAL A CA 1
ATOM 1518 C C . VAL A 1 203 ? 15.258 -17.891 -20.645 1.00 47.31 203 VAL A C 1
ATOM 1520 O O . VAL A 1 203 ? 16.312 -17.745 -21.260 1.00 47.31 203 VAL A O 1
ATOM 1523 N N . LEU A 1 204 ? 15.193 -18.604 -19.513 1.00 51.28 204 LEU A N 1
ATOM 1524 C CA . LEU A 1 204 ? 16.357 -19.295 -18.939 1.00 51.28 204 LEU A CA 1
ATOM 1525 C C . LEU A 1 204 ? 16.905 -20.403 -19.851 1.00 51.28 204 LEU A C 1
ATOM 1527 O O . LEU A 1 204 ? 18.116 -20.585 -19.901 1.00 51.28 204 LEU A O 1
ATOM 1531 N N . ALA A 1 205 ? 16.055 -21.108 -20.601 1.00 48.12 205 ALA A N 1
ATOM 1532 C CA . ALA A 1 205 ? 16.479 -22.124 -21.560 1.00 48.12 205 ALA A CA 1
ATOM 1533 C C . ALA A 1 205 ? 17.120 -21.509 -22.809 1.00 48.12 205 ALA A C 1
ATOM 1535 O O . ALA A 1 205 ? 18.125 -22.033 -23.268 1.00 48.12 205 ALA A O 1
ATOM 1536 N N . VAL A 1 206 ? 16.612 -20.388 -23.336 1.00 53.22 206 VAL A N 1
ATOM 1537 C CA . VAL A 1 206 ? 17.249 -19.683 -24.465 1.00 53.22 206 VAL A CA 1
ATOM 1538 C C . VAL A 1 206 ? 18.602 -19.101 -24.049 1.00 53.22 206 VAL A C 1
ATOM 1540 O O . VAL A 1 206 ? 19.586 -19.289 -24.760 1.00 53.22 206 VAL A O 1
ATOM 1543 N N . VAL A 1 207 ? 18.695 -18.473 -22.870 1.00 52.09 207 VAL A N 1
ATOM 1544 C CA . VAL A 1 207 ? 19.977 -17.990 -22.322 1.00 52.09 207 VAL A CA 1
ATOM 1545 C C . VAL A 1 207 ? 20.926 -19.158 -22.027 1.00 52.09 207 VAL A C 1
ATOM 1547 O O . VAL A 1 207 ? 22.093 -19.103 -22.403 1.00 52.09 207 VAL A O 1
ATOM 1550 N N . GLY A 1 208 ? 20.438 -20.243 -21.424 1.00 50.69 208 GLY A N 1
ATOM 1551 C CA . GLY A 1 208 ? 21.227 -21.444 -21.141 1.00 50.69 208 GLY A CA 1
ATOM 1552 C C . GLY A 1 208 ? 21.727 -22.155 -22.401 1.00 50.69 208 GLY A C 1
ATOM 1553 O O . GLY A 1 208 ? 22.867 -22.606 -22.428 1.00 50.69 208 GLY A O 1
ATOM 1554 N N . LEU A 1 209 ? 20.920 -22.196 -23.465 1.00 50.00 209 LEU A N 1
ATOM 1555 C CA . LEU A 1 209 ? 21.287 -22.769 -24.762 1.00 50.00 209 LEU A CA 1
ATOM 1556 C C . LEU A 1 209 ? 22.342 -21.910 -25.482 1.00 50.00 209 LEU A C 1
ATOM 1558 O O . LEU A 1 209 ? 23.287 -22.466 -26.034 1.00 50.00 209 LEU A O 1
ATOM 1562 N N . LEU A 1 210 ? 22.231 -20.576 -25.408 1.00 50.91 210 LEU A N 1
ATOM 1563 C CA . LEU A 1 210 ? 23.223 -19.624 -25.938 1.00 50.91 210 LEU A CA 1
ATOM 1564 C C . LEU A 1 210 ? 24.551 -19.626 -25.157 1.00 50.91 210 LEU A C 1
ATOM 1566 O O . LEU A 1 210 ? 25.614 -19.369 -25.726 1.00 50.91 210 LEU A O 1
ATOM 1570 N N . VAL A 1 211 ? 24.511 -19.928 -23.857 1.00 54.53 211 VAL A N 1
ATOM 1571 C CA . VAL A 1 211 ? 25.715 -20.161 -23.043 1.00 54.53 211 VAL A CA 1
ATOM 1572 C C . VAL A 1 211 ? 26.338 -21.515 -23.401 1.00 54.53 211 VAL A C 1
ATOM 1574 O O . VAL A 1 211 ? 27.526 -21.579 -23.713 1.00 54.53 211 VAL A O 1
ATOM 1577 N N . ALA A 1 212 ? 25.543 -22.588 -23.444 1.00 53.00 212 ALA A N 1
ATOM 1578 C CA . ALA A 1 212 ? 26.016 -23.933 -23.775 1.00 53.00 212 ALA A CA 1
ATOM 1579 C C . ALA A 1 212 ? 26.622 -24.032 -25.188 1.00 53.00 212 ALA A C 1
ATOM 1581 O O . ALA A 1 212 ? 27.591 -24.766 -25.379 1.00 53.00 212 ALA A O 1
ATOM 1582 N N . SER A 1 213 ? 26.115 -23.268 -26.163 1.00 54.16 213 SER A N 1
ATOM 1583 C CA . SER A 1 213 ? 26.684 -23.220 -27.516 1.00 54.16 213 SER A CA 1
ATOM 1584 C C . SER A 1 213 ? 28.063 -22.554 -27.586 1.00 54.16 213 SER A C 1
ATOM 1586 O O . SER A 1 213 ? 28.806 -22.827 -28.523 1.00 54.16 213 SER A O 1
ATOM 1588 N N . ASN A 1 214 ? 28.429 -21.714 -26.609 1.00 51.03 214 ASN A N 1
ATOM 1589 C CA . ASN A 1 214 ? 29.711 -20.996 -26.588 1.00 51.03 214 ASN A CA 1
ATOM 1590 C C . ASN A 1 214 ? 30.789 -21.654 -25.709 1.00 51.03 214 ASN A C 1
ATOM 1592 O O . ASN A 1 214 ? 31.971 -21.425 -25.947 1.00 51.03 214 ASN A O 1
ATOM 1596 N N . LEU A 1 215 ? 30.434 -22.551 -24.778 1.00 51.56 215 LEU A N 1
ATOM 1597 C CA . LEU A 1 215 ? 31.427 -23.358 -24.040 1.00 51.56 215 LEU A CA 1
ATOM 1598 C C . LEU A 1 215 ? 32.180 -24.383 -24.924 1.00 51.56 215 LEU A C 1
ATOM 1600 O O . LEU A 1 215 ? 33.080 -25.065 -24.438 1.00 51.56 215 LEU A O 1
ATOM 1604 N N . ARG A 1 216 ? 31.840 -24.501 -26.217 1.00 46.44 216 ARG A N 1
ATOM 1605 C CA . ARG A 1 216 ? 32.562 -25.339 -27.193 1.00 46.44 216 ARG A CA 1
ATOM 1606 C C . ARG A 1 216 ? 33.784 -24.639 -27.821 1.00 46.44 216 ARG A C 1
ATOM 1608 O O . ARG A 1 216 ? 34.541 -25.297 -28.529 1.00 46.44 216 ARG A O 1
ATOM 1615 N N . SER A 1 217 ? 33.983 -23.344 -27.566 1.00 45.53 217 SER A N 1
ATOM 1616 C CA . SER A 1 217 ? 35.080 -22.544 -28.130 1.00 45.53 217 SER A CA 1
ATOM 1617 C C . SER A 1 217 ? 36.110 -22.202 -27.050 1.00 45.53 217 SER A C 1
ATOM 1619 O O . SER A 1 217 ? 35.760 -21.675 -25.996 1.00 45.53 217 SER A O 1
ATOM 1621 N N . GLY A 1 218 ? 37.378 -22.547 -27.295 1.00 37.97 218 GLY A N 1
ATOM 1622 C CA . GLY A 1 218 ? 38.458 -22.463 -26.303 1.00 37.97 218 GLY A CA 1
ATOM 1623 C C . GLY A 1 218 ? 38.871 -21.032 -25.906 1.00 37.97 218 GLY A C 1
ATOM 1624 O O . GLY A 1 218 ? 38.572 -20.078 -26.624 1.00 37.97 218 GLY A O 1
ATOM 1625 N N . PRO A 1 219 ? 39.565 -20.868 -24.763 1.00 43.00 219 PRO A N 1
ATOM 1626 C CA . PRO A 1 219 ? 39.861 -19.560 -24.183 1.00 43.00 219 PRO A CA 1
ATOM 1627 C C . PRO A 1 219 ? 41.079 -18.865 -24.812 1.00 43.00 219 PRO A C 1
ATOM 1629 O O . PRO A 1 219 ? 42.072 -19.508 -25.150 1.00 43.00 219 PRO A O 1
ATOM 1632 N N . GLN A 1 220 ? 41.048 -17.529 -24.837 1.00 32.75 220 GLN A N 1
ATOM 1633 C CA . GLN A 1 220 ? 42.237 -16.678 -24.962 1.00 32.75 220 GLN A CA 1
ATOM 1634 C C . GLN A 1 220 ? 42.290 -15.657 -23.809 1.00 32.75 220 GLN A C 1
ATOM 1636 O O . GLN A 1 220 ? 41.323 -14.943 -23.552 1.00 32.75 220 GLN A O 1
ATOM 1641 N N . ALA A 1 221 ? 43.442 -15.599 -23.138 1.00 31.59 221 ALA A N 1
ATOM 1642 C CA . ALA A 1 221 ? 43.962 -14.463 -22.357 1.00 31.59 221 ALA A CA 1
ATOM 1643 C C . ALA A 1 221 ? 45.150 -13.867 -23.162 1.00 31.59 221 ALA A C 1
ATOM 1645 O O . ALA A 1 221 ? 45.644 -14.600 -24.028 1.00 31.59 221 ALA A O 1
ATOM 1646 N N . PRO A 1 222 ? 45.602 -12.596 -22.997 1.00 46.56 222 PRO A N 1
ATOM 1647 C CA . PRO A 1 222 ? 46.139 -11.957 -21.761 1.00 46.56 222 PRO A CA 1
ATOM 1648 C C . PRO A 1 222 ? 45.471 -10.573 -21.465 1.00 46.56 222 PRO A C 1
ATOM 1650 O O . PRO A 1 222 ? 44.503 -10.244 -22.142 1.00 46.56 222 PRO A O 1
ATOM 1653 N N . THR A 1 223 ? 45.902 -9.642 -20.583 1.00 31.81 223 THR A N 1
ATOM 1654 C CA . THR A 1 223 ? 46.575 -9.591 -19.245 1.00 31.81 223 THR A CA 1
ATOM 1655 C C . THR A 1 223 ? 46.579 -8.105 -18.770 1.00 31.81 223 THR A C 1
ATOM 1657 O O . THR A 1 223 ? 46.399 -7.224 -19.604 1.00 31.81 223 THR A O 1
ATOM 1660 N N . ALA A 1 224 ? 46.848 -7.831 -17.476 1.00 31.94 224 ALA A N 1
ATOM 1661 C CA . ALA A 1 224 ? 47.177 -6.519 -16.855 1.00 31.94 224 ALA A CA 1
ATOM 1662 C C . ALA A 1 224 ? 46.030 -5.493 -16.647 1.00 31.94 224 ALA A C 1
ATOM 1664 O O . ALA A 1 224 ? 45.094 -5.422 -17.433 1.00 31.94 224 ALA A O 1
ATOM 1665 N N . ALA A 1 225 ? 46.047 -4.640 -15.611 1.00 30.72 225 ALA A N 1
ATOM 1666 C CA . ALA A 1 225 ? 46.771 -4.653 -14.324 1.00 30.72 225 ALA A CA 1
ATOM 1667 C C . ALA A 1 225 ? 45.991 -3.794 -13.298 1.00 30.72 225 ALA A C 1
ATOM 1669 O O . ALA A 1 225 ? 45.168 -2.966 -13.685 1.00 30.72 225 ALA A O 1
ATOM 1670 N N . ILE A 1 226 ? 46.233 -4.003 -12.000 1.00 40.16 226 ILE A N 1
ATOM 1671 C CA . ILE A 1 226 ? 45.647 -3.212 -10.903 1.00 40.16 226 ILE A CA 1
ATOM 1672 C C . ILE A 1 226 ? 46.717 -2.251 -10.392 1.00 40.16 226 ILE A C 1
ATOM 1674 O O . ILE A 1 226 ? 47.817 -2.705 -10.094 1.00 40.16 226 ILE A O 1
ATOM 1678 N N . ASP A 1 227 ? 46.366 -0.977 -10.211 1.00 32.97 227 ASP A N 1
ATOM 1679 C CA . ASP A 1 227 ? 47.187 -0.017 -9.471 1.00 32.97 227 ASP A CA 1
ATOM 1680 C C . ASP A 1 227 ? 46.337 0.767 -8.464 1.00 32.97 227 ASP A C 1
ATOM 1682 O O . ASP A 1 227 ? 45.235 1.230 -8.771 1.00 32.97 227 ASP A O 1
ATOM 1686 N N . VAL A 1 228 ? 46.857 0.891 -7.242 1.00 40.25 228 VAL A N 1
ATOM 1687 C CA . VAL A 1 228 ? 46.272 1.632 -6.116 1.00 40.25 228 VAL A CA 1
ATOM 1688 C C . VAL A 1 228 ? 47.420 2.292 -5.353 1.00 40.25 228 VAL A C 1
ATOM 1690 O O . VAL A 1 228 ? 48.284 1.571 -4.856 1.00 40.25 228 VAL A O 1
ATOM 1693 N N . PRO A 1 229 ? 47.419 3.620 -5.154 1.00 44.72 229 PRO A N 1
ATOM 1694 C CA . PRO A 1 229 ? 48.288 4.256 -4.178 1.00 44.72 229 PRO A CA 1
ATOM 1695 C C . PRO A 1 229 ? 47.526 4.552 -2.878 1.00 44.72 229 PRO A C 1
ATOM 1697 O O . PRO A 1 229 ? 46.540 5.288 -2.860 1.00 44.72 229 PRO A O 1
ATOM 1700 N N . ALA A 1 230 ? 48.025 4.006 -1.770 1.00 31.72 230 ALA A N 1
ATOM 1701 C CA . ALA A 1 230 ? 47.657 4.423 -0.421 1.00 31.72 230 ALA A CA 1
ATOM 1702 C C . ALA A 1 230 ? 48.690 5.429 0.112 1.00 31.72 230 ALA A C 1
ATOM 1704 O O . ALA A 1 230 ? 49.889 5.212 -0.056 1.00 31.72 230 ALA A O 1
ATOM 1705 N N . ALA A 1 231 ? 48.246 6.483 0.806 1.00 30.19 231 ALA A N 1
ATOM 1706 C CA . ALA A 1 231 ? 49.125 7.314 1.631 1.00 30.19 231 ALA A CA 1
ATOM 1707 C C . ALA A 1 231 ? 48.379 7.999 2.793 1.00 30.19 231 ALA A C 1
ATOM 1709 O O . ALA A 1 231 ? 47.342 8.640 2.637 1.00 30.19 231 ALA A O 1
ATOM 1710 N N . SER A 1 232 ? 48.955 7.847 3.978 1.00 34.09 232 SER A N 1
ATOM 1711 C CA . SER A 1 232 ? 48.724 8.523 5.265 1.00 34.09 232 SER A CA 1
ATOM 1712 C C . SER A 1 232 ? 49.977 8.210 6.117 1.00 34.09 232 SER A C 1
ATOM 1714 O O . SER A 1 232 ? 50.708 7.297 5.720 1.00 34.09 232 SER A O 1
ATOM 1716 N N . PRO A 1 233 ? 50.267 8.865 7.264 1.00 56.81 233 PRO A N 1
ATOM 1717 C CA . PRO A 1 233 ? 49.443 9.809 8.032 1.00 56.81 233 PRO A CA 1
ATOM 1718 C C . PRO A 1 233 ? 50.197 11.094 8.468 1.00 56.81 233 PRO A C 1
ATOM 1720 O O . PRO A 1 233 ? 51.378 11.259 8.175 1.00 56.81 233 PRO A O 1
ATOM 1723 N N . SER A 1 234 ? 49.545 11.959 9.260 1.00 34.94 234 SER A N 1
ATOM 1724 C CA . SER A 1 234 ? 50.083 12.483 10.542 1.00 34.94 234 SER A CA 1
ATOM 1725 C C . SER A 1 234 ? 49.057 13.352 11.292 1.00 34.94 234 SER A C 1
ATOM 1727 O O . SER A 1 234 ? 48.316 14.116 10.684 1.00 34.94 234 SER A O 1
ATOM 1729 N N . ALA A 1 235 ? 49.048 13.242 12.622 1.00 37.19 235 ALA A N 1
ATOM 1730 C CA . ALA A 1 235 ? 48.366 14.123 13.588 1.00 37.19 235 ALA A CA 1
ATOM 1731 C C . ALA A 1 235 ? 49.440 14.688 14.562 1.00 37.19 235 ALA A C 1
ATOM 1733 O O . ALA A 1 235 ? 50.568 14.187 14.491 1.00 37.19 235 ALA A O 1
ATOM 1734 N N . PRO A 1 236 ? 49.174 15.676 15.458 1.00 48.38 236 PRO A N 1
ATOM 1735 C CA . PRO A 1 236 ? 48.379 15.397 16.673 1.00 48.38 236 PRO A CA 1
ATOM 1736 C C . PRO A 1 236 ? 47.616 16.583 17.346 1.00 48.38 236 PRO A C 1
ATOM 1738 O O . PRO A 1 236 ? 47.809 17.748 17.021 1.00 48.38 236 PRO A O 1
ATOM 1741 N N . ALA A 1 237 ? 46.866 16.222 18.402 1.00 32.66 237 ALA A N 1
ATOM 1742 C CA . ALA A 1 237 ? 46.546 16.986 19.631 1.00 32.66 237 ALA A CA 1
ATOM 1743 C C . ALA A 1 237 ? 45.409 18.052 19.681 1.00 32.66 237 ALA A C 1
ATOM 1745 O O . ALA A 1 237 ? 45.227 18.890 18.806 1.00 32.66 237 ALA A O 1
ATOM 1746 N N . SER A 1 238 ? 44.681 18.005 20.809 1.00 38.81 238 SER A N 1
ATOM 1747 C CA . SER A 1 238 ? 43.536 18.835 21.270 1.00 38.81 238 SER A CA 1
ATOM 1748 C C . SER A 1 238 ? 43.919 19.533 22.611 1.00 38.81 238 SER A C 1
ATOM 1750 O O . SER A 1 238 ? 45.101 19.453 22.950 1.00 38.81 238 SER A O 1
ATOM 1752 N N . PRO A 1 239 ? 43.023 20.059 23.497 1.00 55.34 239 PRO A N 1
ATOM 1753 C CA . PRO A 1 239 ? 41.620 20.546 23.433 1.00 55.34 239 PRO A CA 1
ATOM 1754 C C . PRO A 1 239 ? 41.492 21.949 24.147 1.00 55.34 239 PRO A C 1
ATOM 1756 O O . PRO A 1 239 ? 42.443 22.718 24.066 1.00 55.34 239 PRO A O 1
ATOM 1759 N N . PRO A 1 240 ? 40.469 22.274 24.986 1.00 53.31 240 PRO A N 1
ATOM 1760 C CA . PRO A 1 240 ? 39.018 22.474 24.771 1.00 53.31 240 PRO A CA 1
ATOM 1761 C C . PRO A 1 240 ? 38.538 23.935 25.039 1.00 53.31 240 PRO A C 1
ATOM 1763 O O . PRO A 1 240 ? 39.261 24.734 25.625 1.00 53.31 240 PRO A O 1
ATOM 1766 N N . GLY A 1 241 ? 37.265 24.272 24.747 1.00 31.02 241 GLY A N 1
ATOM 1767 C CA . GLY A 1 241 ? 36.682 25.549 25.210 1.00 31.02 241 GLY A CA 1
ATOM 1768 C C . GLY A 1 241 ? 35.173 25.777 24.990 1.00 31.02 241 GLY A C 1
ATOM 1769 O O . GLY A 1 241 ? 34.753 26.075 23.882 1.00 31.02 241 GLY A O 1
ATOM 1770 N N . SER A 1 242 ? 34.414 25.745 26.095 1.00 40.16 242 SER A N 1
ATOM 1771 C CA . SER A 1 242 ? 33.183 26.517 26.398 1.00 40.16 242 SER A CA 1
ATOM 1772 C C . SER A 1 242 ? 31.888 26.384 25.563 1.00 40.16 242 SER A C 1
ATOM 1774 O O . SER A 1 242 ? 31.818 26.686 24.377 1.00 40.16 242 SER A O 1
ATOM 1776 N N . ALA A 1 243 ? 30.793 26.081 26.275 1.00 37.56 243 ALA A N 1
ATOM 1777 C CA . ALA A 1 243 ? 29.405 26.300 25.846 1.00 37.56 243 ALA A CA 1
ATOM 1778 C C . ALA A 1 243 ? 28.994 27.790 25.948 1.00 37.56 243 ALA A C 1
ATOM 1780 O O . ALA A 1 243 ? 29.720 28.593 26.540 1.00 37.56 243 ALA A O 1
ATOM 1781 N N . PRO A 1 244 ? 27.785 28.157 25.472 1.00 48.12 244 PRO A N 1
ATOM 1782 C CA . PRO A 1 244 ? 26.814 28.609 26.478 1.00 48.12 244 PRO A CA 1
ATOM 1783 C C . PRO A 1 244 ? 25.357 28.145 26.283 1.00 48.12 244 PRO A C 1
ATOM 1785 O O . PRO A 1 244 ? 24.834 27.995 25.181 1.00 48.12 244 PRO A O 1
ATOM 1788 N N . THR A 1 245 ? 24.681 28.019 27.423 1.00 34.44 245 THR A N 1
ATOM 1789 C CA . THR A 1 245 ? 23.238 27.820 27.630 1.00 34.44 245 THR A CA 1
ATOM 1790 C C . THR A 1 245 ? 22.380 28.985 27.112 1.00 34.44 245 THR A C 1
ATOM 1792 O O . THR A 1 245 ? 22.712 30.136 27.391 1.00 34.44 245 THR A O 1
ATOM 1795 N N . ARG A 1 246 ? 21.192 28.713 26.537 1.00 34.44 246 ARG A N 1
ATOM 1796 C CA . ARG A 1 246 ? 20.000 29.591 26.661 1.00 34.44 246 ARG A CA 1
ATOM 1797 C C . ARG A 1 246 ? 18.693 28.792 26.793 1.00 34.44 246 ARG A C 1
ATOM 1799 O O . ARG A 1 246 ? 18.561 27.706 26.241 1.00 34.44 246 ARG A O 1
ATOM 1806 N N . SER A 1 247 ? 17.769 29.354 27.577 1.00 33.44 247 SER A N 1
ATOM 1807 C CA . SER A 1 247 ? 16.525 28.739 28.081 1.00 33.44 247 SER A CA 1
ATOM 1808 C C . SER A 1 247 ? 15.291 28.934 27.172 1.00 33.44 247 SER A C 1
ATOM 1810 O O . SER A 1 247 ? 15.350 29.740 26.243 1.00 33.44 247 SER A O 1
ATOM 1812 N N . PRO A 1 248 ? 14.168 28.224 27.434 1.00 44.25 248 PRO A N 1
ATOM 1813 C CA . PRO A 1 248 ? 12.988 28.172 26.562 1.00 44.25 248 PRO A CA 1
ATOM 1814 C C . PRO A 1 248 ? 11.865 29.166 26.927 1.00 44.25 248 PRO A C 1
ATOM 1816 O O . PRO A 1 248 ? 11.782 29.636 28.060 1.00 44.25 248 PRO A O 1
ATOM 1819 N N . ALA A 1 249 ? 10.939 29.398 25.985 1.00 33.34 249 ALA A N 1
ATOM 1820 C CA . ALA A 1 249 ? 9.626 30.036 26.181 1.00 33.34 249 ALA A CA 1
ATOM 1821 C C . ALA A 1 249 ? 8.695 29.749 24.968 1.00 33.34 249 ALA A C 1
ATOM 1823 O O . ALA A 1 249 ? 9.210 29.438 23.894 1.00 33.34 249 ALA A O 1
ATOM 1824 N N . PRO A 1 250 ? 7.363 29.952 25.056 1.00 43.06 250 PRO A N 1
ATOM 1825 C CA . PRO A 1 250 ? 6.465 29.451 26.102 1.00 43.06 250 PRO A CA 1
ATOM 1826 C C . PRO A 1 250 ? 5.207 28.737 25.534 1.00 43.06 250 PRO A C 1
ATOM 1828 O O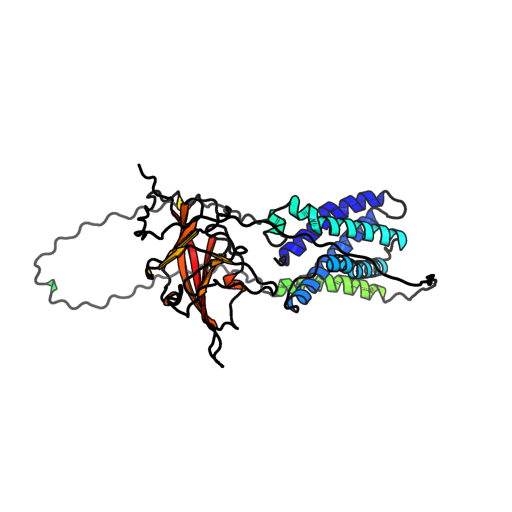 . PRO A 1 250 ? 4.880 28.826 24.352 1.00 43.06 250 PRO A O 1
ATOM 1831 N N . SER A 1 251 ? 4.461 28.047 26.402 1.00 32.31 251 SER A N 1
ATOM 1832 C CA . SER A 1 251 ? 3.203 27.350 26.072 1.00 32.31 251 SER A CA 1
ATOM 1833 C C . SER A 1 251 ? 1.994 28.290 25.899 1.00 32.31 251 SER A C 1
ATOM 1835 O O . SER A 1 251 ? 1.882 29.255 26.653 1.00 32.31 251 SER A O 1
ATOM 1837 N N . PRO A 1 252 ? 1.000 27.941 25.057 1.00 39.00 252 PRO A N 1
ATOM 1838 C CA . PRO A 1 252 ? -0.344 28.510 25.132 1.00 39.00 252 PRO A CA 1
ATOM 1839 C C . PRO A 1 252 ? -1.299 27.649 25.987 1.00 39.00 252 PRO A C 1
ATOM 1841 O O . PRO A 1 252 ? -1.722 26.560 25.595 1.00 39.00 252 PRO A O 1
ATOM 1844 N N . THR A 1 253 ? -1.704 28.173 27.144 1.00 32.94 253 THR A N 1
ATOM 1845 C CA . THR A 1 253 ? -3.051 27.951 27.712 1.00 32.94 253 THR A CA 1
ATOM 1846 C C . THR A 1 253 ? -4.024 28.935 27.019 1.00 32.94 253 THR A C 1
ATOM 1848 O O . THR A 1 253 ? -3.572 29.875 26.377 1.00 32.94 253 THR A O 1
ATOM 1851 N N . HIS A 1 254 ? -5.358 28.839 26.994 1.00 30.33 254 HIS A N 1
ATOM 1852 C CA . HIS A 1 254 ? -6.400 28.041 27.655 1.00 30.33 254 HIS A CA 1
ATOM 1853 C C . HIS A 1 254 ? -7.565 27.843 26.655 1.00 30.33 254 HIS A C 1
ATOM 1855 O O . HIS A 1 254 ? -7.827 28.756 25.877 1.00 30.33 254 HIS A O 1
ATOM 1861 N N . ARG A 1 255 ? -8.382 26.784 26.810 1.00 26.92 255 ARG A N 1
ATOM 1862 C CA . ARG A 1 255 ? -9.848 26.906 27.048 1.00 26.92 255 ARG A CA 1
ATOM 1863 C C . ARG A 1 255 ? -10.454 25.540 27.402 1.00 26.92 255 ARG A C 1
ATOM 1865 O O . ARG A 1 255 ? -10.412 24.619 26.593 1.00 26.92 255 ARG A O 1
ATOM 1872 N N . LYS A 1 256 ? -11.044 25.410 28.597 1.00 28.69 256 LYS A N 1
ATOM 1873 C CA . LYS A 1 256 ? -11.986 24.316 28.884 1.00 28.69 256 LYS A CA 1
ATOM 1874 C C . LYS A 1 256 ? -13.266 24.581 28.089 1.00 28.69 256 LYS A C 1
ATOM 1876 O O . LYS A 1 256 ? -13.774 25.696 28.147 1.00 28.69 256 LYS A O 1
ATOM 1881 N N . HIS A 1 257 ? -13.797 23.566 27.419 1.00 32.62 257 HIS A N 1
ATOM 1882 C CA . HIS A 1 257 ? -15.226 23.508 27.130 1.00 32.62 257 HIS A CA 1
ATOM 1883 C C . HIS A 1 257 ? -15.819 22.367 27.947 1.00 32.62 257 HIS A C 1
ATOM 1885 O O . HIS A 1 257 ? -15.394 21.217 27.816 1.00 32.62 257 HIS A O 1
ATOM 1891 N N . GLU A 1 258 ? -16.760 22.733 28.812 1.00 27.98 258 GLU A N 1
ATOM 1892 C CA . GLU A 1 258 ? -17.576 21.824 29.607 1.00 27.98 258 GLU A CA 1
ATOM 1893 C C . GLU A 1 258 ? -18.277 20.807 28.689 1.00 27.98 258 GLU A C 1
ATOM 1895 O O . GLU A 1 258 ? -18.702 21.138 27.577 1.00 27.98 258 GLU A O 1
ATOM 1900 N N . ALA A 1 259 ? -18.383 19.555 29.132 1.00 31.28 259 ALA A N 1
ATOM 1901 C CA 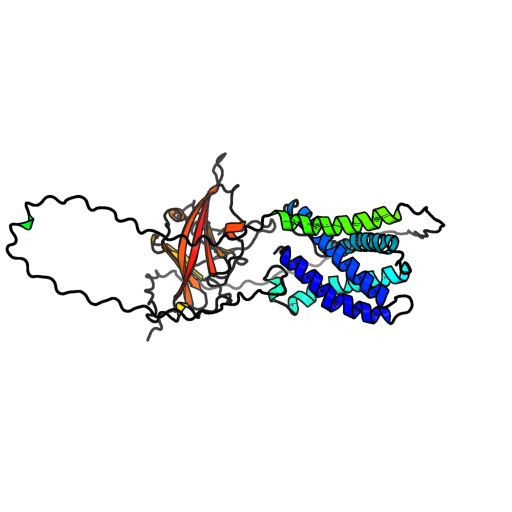. ALA A 1 259 ? -19.010 18.496 28.350 1.00 31.28 259 ALA A CA 1
ATOM 1902 C C . ALA A 1 259 ? -20.531 18.498 28.561 1.00 31.28 259 ALA A C 1
ATOM 1904 O O . ALA A 1 259 ? -21.039 17.839 29.465 1.00 31.28 259 ALA A O 1
ATOM 1905 N N . GLU A 1 260 ? -21.261 19.222 27.713 1.00 29.22 260 GLU A N 1
ATOM 1906 C CA . GLU A 1 260 ? -22.725 19.201 27.720 1.00 29.22 260 GLU A CA 1
ATOM 1907 C C . GLU A 1 260 ? -23.273 17.970 26.968 1.00 29.22 260 GLU A C 1
ATOM 1909 O O . GLU A 1 260 ? -22.831 17.626 25.864 1.00 29.22 260 GLU A O 1
ATOM 1914 N N . GLY A 1 261 ? -24.219 17.264 27.597 1.00 37.69 261 GLY A N 1
ATOM 1915 C CA . GLY A 1 261 ? -24.724 15.965 27.145 1.00 37.69 261 GLY A CA 1
ATOM 1916 C C . GLY A 1 261 ? -25.447 16.034 25.799 1.00 37.69 261 GLY A C 1
ATOM 1917 O O . GLY A 1 261 ? -26.612 16.419 25.718 1.00 37.69 261 GLY A O 1
ATOM 1918 N N . SER A 1 262 ? -24.769 15.612 24.731 1.00 33.28 262 SER A N 1
ATOM 1919 C CA . SER A 1 262 ? -25.314 15.640 23.372 1.00 33.28 262 SER A CA 1
ATOM 1920 C C . SER A 1 262 ? -26.335 14.517 23.151 1.00 33.28 262 SER A C 1
ATOM 1922 O O . SER A 1 262 ? -25.980 13.340 23.118 1.00 33.28 262 SER A O 1
ATOM 1924 N N . LYS A 1 263 ? -27.608 14.886 22.968 1.00 30.47 263 LYS A N 1
ATOM 1925 C CA . LYS A 1 263 ? -28.685 13.975 22.535 1.00 30.47 263 LYS A CA 1
ATOM 1926 C C . LYS A 1 263 ? -28.374 13.396 21.137 1.00 30.47 263 LYS A C 1
ATOM 1928 O O . LYS A 1 263 ? -27.730 14.083 20.340 1.00 30.47 263 LYS A O 1
ATOM 1933 N N . PRO A 1 264 ? -28.833 12.174 20.801 1.00 32.34 264 PRO A N 1
ATOM 1934 C CA . PRO A 1 264 ? -28.534 11.555 19.511 1.00 32.34 264 PRO A CA 1
ATOM 1935 C C . PRO A 1 264 ? -29.082 12.386 18.341 1.00 32.34 264 PRO A C 1
ATOM 1937 O O . PRO A 1 264 ? -30.272 12.696 18.279 1.00 32.34 264 PRO A O 1
ATOM 1940 N N . VAL A 1 265 ? -28.201 12.729 17.399 1.00 41.72 265 VAL A N 1
ATOM 1941 C CA . VAL A 1 265 ? -28.548 13.478 16.183 1.00 41.72 265 VAL A CA 1
ATOM 1942 C C . VAL A 1 265 ? -29.404 12.601 15.268 1.00 41.72 265 VAL A C 1
ATOM 1944 O O . VAL A 1 265 ? -28.979 11.525 14.848 1.00 41.72 265 VAL A O 1
ATOM 1947 N N . ALA A 1 266 ? -30.608 13.072 14.938 1.00 34.34 266 ALA A N 1
ATOM 1948 C CA . ALA A 1 266 ? -31.497 12.401 13.998 1.00 34.34 266 ALA A CA 1
ATOM 1949 C C . ALA A 1 266 ? -31.045 12.654 12.549 1.00 34.34 266 ALA A C 1
ATOM 1951 O O . ALA A 1 266 ? -31.117 13.778 12.048 1.00 34.34 266 ALA A O 1
ATOM 1952 N N . TRP A 1 267 ? -30.593 11.600 11.869 1.00 33.88 267 TRP A N 1
ATOM 1953 C CA . TRP A 1 267 ? -30.177 11.650 10.466 1.00 33.88 267 TRP A CA 1
ATOM 1954 C C . TRP A 1 267 ? -31.386 11.552 9.529 1.00 33.88 267 TRP A C 1
ATOM 1956 O O . TRP A 1 267 ? -32.235 10.679 9.703 1.00 33.88 267 TRP A O 1
ATOM 1966 N N . GLN A 1 268 ? -31.440 12.397 8.498 1.00 39.59 268 GLN A N 1
ATOM 1967 C CA . GLN A 1 268 ? -32.354 12.202 7.371 1.00 39.59 268 GLN A CA 1
ATOM 1968 C C . GLN A 1 268 ? -31.637 11.414 6.272 1.00 39.59 268 GLN A C 1
ATOM 1970 O O . GLN A 1 268 ? -30.510 11.739 5.899 1.00 39.59 268 GLN A O 1
ATOM 1975 N N . VAL A 1 269 ? -32.290 10.371 5.759 1.00 39.25 269 VAL A N 1
ATOM 1976 C CA . VAL A 1 269 ? -31.836 9.651 4.563 1.00 39.25 269 VAL A CA 1
ATOM 1977 C C . VAL A 1 269 ? -32.370 10.411 3.347 1.00 39.25 269 VAL A C 1
ATOM 1979 O O . VAL A 1 269 ? -33.588 10.561 3.250 1.00 39.25 269 VAL A O 1
ATOM 1982 N N . PRO A 1 270 ? -31.516 10.891 2.424 1.00 42.12 270 PRO A N 1
ATOM 1983 C CA . PRO A 1 270 ? -31.986 11.491 1.181 1.00 42.12 270 PRO A CA 1
ATOM 1984 C C . PRO A 1 270 ? -32.802 10.464 0.380 1.00 42.12 270 PRO A C 1
ATOM 1986 O O . PRO A 1 270 ? -32.320 9.368 0.078 1.00 42.12 270 PRO A O 1
ATOM 1989 N N . SER A 1 271 ? -34.062 10.790 0.078 1.00 43.03 271 SER A N 1
ATOM 1990 C CA . SER A 1 271 ? -34.991 9.886 -0.624 1.00 43.03 271 SER A CA 1
ATOM 1991 C C . SER A 1 271 ? -34.587 9.632 -2.081 1.00 43.03 271 SER A C 1
ATOM 1993 O O . SER A 1 271 ? -35.066 8.696 -2.720 1.00 43.03 271 SER A O 1
ATOM 1995 N N . ASP A 1 272 ? -33.690 10.450 -2.624 1.00 41.56 272 ASP A N 1
ATOM 1996 C CA . ASP A 1 272 ? -33.126 10.308 -3.951 1.00 41.56 272 ASP A CA 1
ATOM 1997 C C . ASP A 1 272 ? -32.046 9.216 -3.982 1.00 41.56 272 ASP A C 1
ATOM 1999 O O . ASP A 1 272 ? -30.870 9.401 -3.668 1.00 41.56 272 ASP A O 1
ATOM 2003 N N . HIS A 1 273 ? -32.444 8.045 -4.482 1.00 41.03 273 HIS A N 1
ATOM 2004 C CA . HIS A 1 273 ? -31.588 6.885 -4.753 1.00 41.03 273 HIS A CA 1
ATOM 2005 C C . HIS A 1 273 ? -30.517 7.107 -5.858 1.00 41.03 273 HIS A C 1
ATOM 2007 O O . HIS A 1 273 ? -30.155 6.174 -6.582 1.00 41.03 273 HIS A O 1
ATOM 2013 N N . LYS A 1 274 ? -30.007 8.335 -6.011 1.00 38.66 274 LYS A N 1
ATOM 2014 C CA . LYS A 1 274 ? -28.893 8.713 -6.891 1.00 38.66 274 LYS A CA 1
ATOM 2015 C C . LYS A 1 274 ? -27.745 9.395 -6.131 1.00 38.66 274 LYS A C 1
ATOM 2017 O O . LYS A 1 274 ? -26.600 9.131 -6.492 1.00 38.66 274 LYS A O 1
ATOM 2022 N N . ALA A 1 275 ? -27.997 10.154 -5.055 1.00 40.84 275 ALA A N 1
ATOM 2023 C CA . ALA A 1 275 ? -26.937 10.826 -4.284 1.00 40.84 275 ALA A CA 1
ATOM 2024 C C . ALA A 1 275 ? -25.900 9.867 -3.663 1.00 40.84 275 ALA A C 1
ATOM 2026 O O . ALA A 1 275 ? -24.722 10.208 -3.553 1.00 40.84 275 ALA A O 1
ATOM 2027 N N . TYR A 1 276 ? -26.283 8.628 -3.325 1.00 43.59 276 TYR A N 1
ATOM 2028 C CA . TYR A 1 276 ? -25.332 7.631 -2.808 1.00 43.59 276 TYR A CA 1
ATOM 2029 C C . TYR A 1 276 ? -24.286 7.177 -3.847 1.00 43.59 276 TYR A C 1
ATOM 2031 O O . TYR A 1 276 ? -23.285 6.571 -3.473 1.00 43.59 276 TYR A O 1
ATOM 2039 N N . LYS A 1 277 ? -24.491 7.440 -5.148 1.00 48.50 277 LYS A N 1
ATOM 2040 C CA . LYS A 1 277 ? -23.566 7.037 -6.225 1.00 48.50 277 LYS A CA 1
ATOM 2041 C C . LYS A 1 277 ? -22.517 8.092 -6.582 1.00 48.50 277 LYS A C 1
ATOM 2043 O O . LYS A 1 277 ? -21.633 7.786 -7.377 1.00 48.50 277 LYS A O 1
ATOM 2048 N N . THR A 1 278 ? -22.610 9.303 -6.033 1.00 56.34 278 THR A N 1
ATOM 2049 C CA . THR A 1 278 ? -21.868 10.476 -6.529 1.00 56.34 278 THR A CA 1
ATOM 2050 C C . THR A 1 278 ? -20.901 11.107 -5.527 1.00 56.34 278 THR A C 1
ATOM 2052 O O . THR A 1 278 ? -20.277 12.111 -5.866 1.00 56.34 278 THR A O 1
ATOM 2055 N N . TRP A 1 279 ? -20.709 10.550 -4.321 1.00 72.12 279 TRP A N 1
ATOM 2056 C CA . TRP A 1 279 ? -19.677 11.083 -3.421 1.00 72.12 279 TRP A CA 1
ATOM 2057 C C . TRP A 1 279 ? -18.264 10.729 -3.901 1.00 72.12 279 TRP A C 1
ATOM 2059 O O . TRP A 1 279 ? -18.003 9.630 -4.395 1.00 72.12 279 TRP A O 1
ATOM 2069 N N . ASN A 1 280 ? -17.329 11.668 -3.738 1.00 75.62 280 ASN A N 1
ATOM 2070 C CA . ASN A 1 280 ? -15.944 11.487 -4.157 1.00 75.62 280 ASN A CA 1
ATOM 2071 C C . ASN A 1 280 ? -15.232 10.451 -3.265 1.00 75.62 280 ASN A C 1
ATOM 2073 O O . ASN A 1 280 ? -14.726 10.786 -2.194 1.00 75.62 280 ASN A O 1
ATOM 2077 N N . LYS A 1 281 ? -15.158 9.200 -3.736 1.00 74.94 281 LYS A N 1
ATOM 2078 C CA . LYS A 1 281 ? -14.441 8.088 -3.084 1.00 74.94 281 LYS A CA 1
ATOM 2079 C C . LYS A 1 281 ? -12.915 8.277 -3.005 1.00 74.94 281 LYS A C 1
ATOM 2081 O O . LYS A 1 281 ? -12.242 7.444 -2.413 1.00 74.94 281 LYS A O 1
ATOM 2086 N N . ASN A 1 282 ? -12.352 9.346 -3.567 1.00 73.38 282 ASN A N 1
ATOM 2087 C CA . ASN A 1 282 ? -10.925 9.668 -3.460 1.00 73.38 282 ASN A CA 1
ATOM 2088 C C . ASN A 1 282 ? -10.652 10.827 -2.482 1.00 73.38 282 ASN A C 1
ATOM 2090 O O . ASN A 1 282 ? -9.493 11.155 -2.237 1.00 73.38 282 ASN A O 1
ATOM 2094 N N . ALA A 1 283 ? -11.692 11.448 -1.910 1.00 73.31 283 ALA A N 1
ATOM 2095 C CA . ALA A 1 283 ? -11.537 12.534 -0.948 1.00 73.31 283 ALA A CA 1
ATOM 2096 C C . ALA A 1 283 ? -11.067 12.004 0.417 1.00 73.31 283 ALA A C 1
ATOM 2098 O O . ALA A 1 283 ? -11.778 11.247 1.081 1.00 73.31 283 ALA A O 1
ATOM 2099 N N . SER A 1 284 ? -9.886 12.444 0.854 1.00 85.19 284 SER A N 1
ATOM 2100 C CA . SER A 1 284 ? -9.379 12.181 2.201 1.00 85.19 284 SER A CA 1
ATOM 2101 C C . SER A 1 284 ? -9.916 13.234 3.173 1.00 85.19 284 SER A C 1
ATOM 2103 O O . SER A 1 284 ? -9.448 14.371 3.183 1.00 85.19 284 SER A O 1
ATOM 2105 N N . VAL A 1 285 ? -10.929 12.867 3.964 1.00 87.38 285 VAL A N 1
ATOM 2106 C CA . VAL A 1 285 ? -11.523 13.731 4.998 1.00 87.38 285 VAL A CA 1
ATOM 2107 C C . VAL A 1 285 ? -11.354 13.067 6.360 1.00 87.38 285 VAL A C 1
ATOM 2109 O O . VAL A 1 285 ? -11.777 11.928 6.558 1.00 87.38 285 VAL A O 1
ATOM 2112 N N . ILE A 1 286 ? -10.740 13.784 7.302 1.00 90.19 286 ILE A N 1
ATOM 2113 C CA . ILE A 1 286 ? -10.418 13.268 8.638 1.00 90.19 286 ILE A CA 1
ATOM 2114 C C . ILE A 1 286 ? -11.713 12.860 9.372 1.00 90.19 286 ILE A C 1
ATOM 2116 O O . ILE A 1 286 ? -12.660 13.655 9.414 1.00 90.19 286 ILE A O 1
ATOM 2120 N N . PRO A 1 287 ? -11.784 11.651 9.960 1.00 94.19 287 PRO A N 1
ATOM 2121 C CA . PRO A 1 287 ? -12.917 11.237 10.777 1.00 94.19 287 PRO A CA 1
ATOM 2122 C C . PRO A 1 287 ? -12.863 11.894 12.164 1.00 94.19 287 PRO A C 1
ATOM 2124 O O . PRO A 1 287 ? -11.803 11.984 12.778 1.00 94.19 287 PRO A O 1
ATOM 2127 N N . TYR A 1 288 ? -14.018 12.333 12.661 1.00 91.88 288 TYR A N 1
ATOM 2128 C CA . TYR A 1 288 ? -14.172 13.042 13.936 1.00 91.88 288 TYR A CA 1
ATOM 2129 C C . TYR A 1 288 ? -14.875 12.205 15.008 1.00 91.88 288 TYR A C 1
ATOM 2131 O O . TYR A 1 288 ? -14.518 12.281 16.182 1.00 91.88 288 TYR A O 1
ATOM 2139 N N . ALA A 1 289 ? -15.878 11.411 14.630 1.00 94.56 289 ALA A N 1
ATOM 2140 C CA . ALA A 1 289 ? -16.639 10.597 15.572 1.00 94.56 289 ALA A CA 1
ATOM 2141 C C . ALA A 1 289 ? -17.084 9.270 14.953 1.00 94.56 289 ALA A C 1
ATOM 2143 O O . ALA A 1 289 ? -17.314 9.173 13.748 1.00 94.56 289 ALA A O 1
ATOM 2144 N N . LEU A 1 290 ? -17.225 8.260 15.807 1.00 97.56 290 LEU A N 1
ATOM 2145 C CA . LEU A 1 290 ? -17.780 6.949 15.496 1.00 97.56 290 LEU A CA 1
ATOM 2146 C C . LEU A 1 290 ? -19.058 6.752 16.314 1.00 97.56 290 LEU A C 1
ATOM 2148 O O . LEU A 1 290 ? -19.049 6.963 17.526 1.00 97.56 290 LEU A O 1
ATOM 2152 N N . THR A 1 291 ? -20.122 6.293 15.660 1.00 97.62 291 THR A N 1
ATOM 2153 C CA . THR A 1 291 ? -21.369 5.871 16.305 1.00 97.62 291 THR A CA 1
ATOM 2154 C C . THR A 1 291 ? -21.720 4.455 15.864 1.00 97.62 291 THR A C 1
ATOM 2156 O O . THR A 1 291 ? -21.742 4.155 14.670 1.00 97.62 291 THR A O 1
ATOM 2159 N N . ILE A 1 292 ? -22.027 3.580 16.819 1.00 97.50 292 ILE A N 1
ATOM 2160 C CA . ILE A 1 292 ? -22.467 2.201 16.585 1.00 97.50 292 ILE A CA 1
ATOM 2161 C C . ILE A 1 292 ? -23.816 2.016 17.294 1.00 97.50 292 ILE A C 1
ATOM 2163 O O . ILE A 1 292 ? -23.834 1.687 18.483 1.00 97.50 292 ILE A O 1
ATOM 2167 N N . PRO A 1 293 ? -24.954 2.227 16.598 1.00 96.19 293 PRO A N 1
ATOM 2168 C CA . PRO A 1 293 ? -26.273 2.290 17.232 1.00 96.19 293 PRO A CA 1
ATOM 2169 C C . PRO A 1 293 ? -26.637 1.051 18.056 1.00 96.19 293 PRO A C 1
ATOM 2171 O O . PRO A 1 293 ? -27.168 1.183 19.153 1.00 96.19 293 PRO A O 1
ATOM 2174 N N . ARG A 1 294 ? -26.284 -0.150 17.573 1.00 95.50 294 ARG A N 1
ATOM 2175 C CA . ARG A 1 294 ? -26.539 -1.422 18.274 1.00 95.50 294 ARG A CA 1
ATOM 2176 C C . ARG A 1 294 ? -25.879 -1.510 19.651 1.00 95.50 294 ARG A C 1
ATOM 2178 O O . ARG A 1 294 ? -26.424 -2.155 20.533 1.00 95.50 294 ARG A O 1
ATOM 2185 N N . LEU A 1 295 ? -24.719 -0.877 19.821 1.00 93.81 295 LEU A N 1
ATOM 2186 C CA . LEU A 1 295 ? -23.957 -0.895 21.072 1.00 93.81 295 LEU A CA 1
ATOM 2187 C C . LEU A 1 295 ? -24.239 0.346 21.937 1.00 93.81 295 LEU A C 1
ATOM 2189 O O . LEU A 1 295 ? -23.522 0.582 22.904 1.00 93.81 295 LEU A O 1
ATOM 2193 N N . GLY A 1 296 ? -25.206 1.192 21.551 1.00 92.00 296 GLY A N 1
ATOM 2194 C CA . GLY A 1 296 ? -25.487 2.470 22.217 1.00 92.00 296 GLY A CA 1
ATOM 2195 C C . GLY A 1 296 ? -24.303 3.447 22.230 1.00 92.00 296 GLY A C 1
ATOM 2196 O O . GLY A 1 296 ? -24.292 4.389 23.017 1.00 92.00 296 GLY A O 1
ATOM 2197 N N . MET A 1 297 ? -23.284 3.215 21.397 1.00 93.81 297 MET A N 1
ATOM 2198 C CA . MET A 1 297 ? -21.987 3.877 21.514 1.00 93.81 297 MET A CA 1
ATOM 2199 C C . MET A 1 297 ? -21.862 5.039 20.531 1.00 93.81 297 MET A C 1
ATOM 2201 O O . MET A 1 297 ? -22.088 4.872 19.333 1.00 93.81 297 MET A O 1
ATOM 2205 N N . GLN A 1 298 ? -21.444 6.195 21.043 1.00 93.88 298 GLN A N 1
ATOM 2206 C CA . GLN A 1 298 ? -21.004 7.355 20.276 1.00 93.88 298 GLN A CA 1
ATOM 2207 C C . GLN A 1 298 ? -19.742 7.914 20.937 1.00 93.88 298 GLN A C 1
ATOM 2209 O O . GLN A 1 298 ? -19.748 8.191 22.135 1.00 93.88 298 GLN A O 1
ATOM 2214 N N . GLN A 1 299 ? -18.659 8.077 20.176 1.00 92.50 299 GLN A N 1
ATOM 2215 C CA . GLN A 1 299 ? -17.378 8.541 20.711 1.00 92.50 299 GLN A CA 1
ATOM 2216 C C . GLN A 1 299 ? -16.611 9.398 19.698 1.00 92.50 299 GLN A C 1
ATOM 2218 O O . GLN A 1 299 ? -16.610 9.121 18.497 1.00 92.50 299 GLN A O 1
ATOM 2223 N N . LYS A 1 300 ? -15.940 10.442 20.196 1.00 94.50 300 LYS A N 1
ATOM 2224 C CA . LYS A 1 300 ? -15.001 11.262 19.423 1.00 94.50 300 LYS A CA 1
ATOM 2225 C C . LYS A 1 300 ? -13.720 10.473 19.181 1.00 94.50 300 LYS A C 1
ATOM 2227 O O . LYS A 1 300 ? -13.204 9.819 20.086 1.00 94.50 300 LYS A O 1
ATOM 2232 N N . LEU A 1 301 ? -13.215 10.538 17.959 1.00 95.62 301 LEU A N 1
ATOM 2233 C CA . LEU A 1 301 ? -12.043 9.791 17.537 1.00 95.62 301 LEU A CA 1
ATOM 2234 C C . LEU A 1 301 ? -10.772 10.579 17.841 1.00 95.62 301 LEU A C 1
ATOM 2236 O O . LEU A 1 301 ? -10.599 11.713 17.398 1.00 95.62 301 LEU A O 1
ATOM 2240 N N . GLY A 1 302 ? -9.866 9.942 18.577 1.00 92.31 302 GLY A N 1
ATOM 2241 C CA . GLY A 1 302 ? -8.467 10.339 18.603 1.00 92.31 302 GLY A CA 1
ATOM 2242 C C . GLY A 1 302 ? -7.755 9.953 17.305 1.00 92.31 302 GLY A C 1
ATOM 2243 O O . GLY A 1 302 ? -8.327 9.346 16.395 1.00 92.31 302 GLY A O 1
ATOM 2244 N N . ALA A 1 303 ? -6.463 10.254 17.247 1.00 91.00 303 ALA A N 1
ATOM 2245 C CA . ALA A 1 303 ? -5.589 9.846 16.159 1.00 91.00 303 ALA A CA 1
ATOM 2246 C C . ALA A 1 303 ? -4.405 9.046 16.713 1.00 91.00 303 ALA A C 1
ATOM 2248 O O . ALA A 1 303 ? -3.883 9.372 17.780 1.00 91.00 303 ALA A O 1
ATOM 2249 N N . VAL A 1 304 ? -3.999 7.998 15.998 1.00 92.38 304 VAL A N 1
ATOM 2250 C CA . VAL A 1 304 ? -2.826 7.170 16.316 1.00 92.38 304 VAL A CA 1
ATOM 2251 C C . VAL A 1 304 ? -1.988 6.916 15.066 1.00 92.38 304 VAL A C 1
ATOM 2253 O O . VAL A 1 304 ? -2.517 6.841 13.952 1.00 92.38 304 VAL A O 1
ATOM 2256 N N . GLY A 1 305 ? -0.678 6.778 15.259 1.00 89.94 305 GLY A N 1
ATOM 2257 C CA . GLY A 1 305 ? 0.276 6.378 14.228 1.00 89.94 305 GLY A CA 1
ATOM 2258 C C . GLY A 1 305 ? 0.906 5.020 14.534 1.00 89.94 305 GLY A C 1
ATOM 2259 O O . GLY A 1 305 ? 0.362 4.212 15.290 1.00 89.94 305 GLY A O 1
ATOM 2260 N N . LEU A 1 306 ? 2.085 4.782 13.967 1.00 85.88 306 LEU A N 1
ATOM 2261 C CA . LEU A 1 306 ? 2.975 3.709 14.406 1.00 85.88 306 LEU A CA 1
ATOM 2262 C C . LEU A 1 306 ? 3.942 4.238 15.476 1.00 85.88 306 LEU A C 1
ATOM 2264 O O . LEU A 1 306 ? 4.264 5.425 15.500 1.00 85.88 306 LEU A O 1
ATOM 2268 N N . SER A 1 307 ? 4.403 3.362 16.365 1.00 80.94 307 SER A N 1
ATOM 2269 C CA . SER A 1 307 ? 5.598 3.587 17.181 1.00 80.94 307 SER A CA 1
ATOM 2270 C C . SER A 1 307 ? 6.862 3.525 16.320 1.00 80.94 307 SER A C 1
ATOM 2272 O O . SER A 1 307 ? 6.836 3.016 15.198 1.00 80.94 307 SER A O 1
ATOM 2274 N N . ASP A 1 308 ? 7.998 3.938 16.884 1.00 74.00 308 ASP A N 1
ATOM 2275 C CA . ASP A 1 308 ? 9.314 3.824 16.235 1.00 74.00 308 ASP A CA 1
ATOM 2276 C C . ASP A 1 308 ? 9.681 2.362 15.901 1.00 74.00 308 ASP A C 1
ATOM 2278 O O . ASP A 1 308 ? 10.411 2.091 14.953 1.00 74.00 308 ASP A O 1
ATOM 2282 N N . SER A 1 309 ? 9.105 1.399 16.633 1.00 69.88 309 SER A N 1
ATOM 2283 C CA 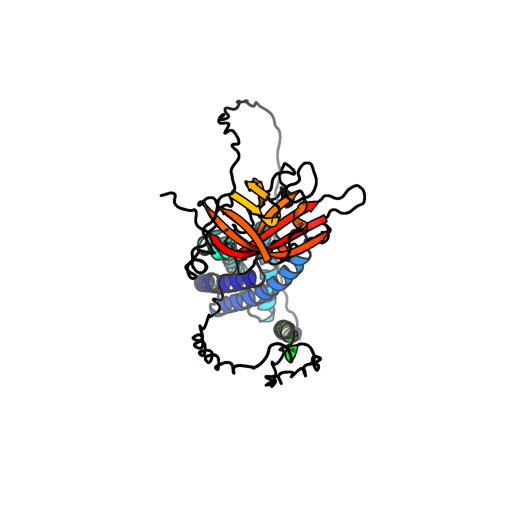. SER A 1 309 ? 9.186 -0.045 16.364 1.00 69.88 309 SER A CA 1
ATOM 2284 C C . SER A 1 309 ? 8.214 -0.549 15.281 1.00 69.88 309 SER A C 1
ATOM 2286 O O . SER A 1 309 ? 8.008 -1.756 15.156 1.00 69.88 309 SER A O 1
ATOM 2288 N N . GLY A 1 310 ? 7.536 0.344 14.551 1.00 69.06 310 GLY A N 1
ATOM 2289 C CA . GLY A 1 310 ? 6.558 0.004 13.510 1.00 69.06 310 GLY A CA 1
ATOM 2290 C C . GLY A 1 310 ? 5.254 -0.623 14.024 1.00 69.06 310 GLY A C 1
ATOM 2291 O O . GLY A 1 310 ? 4.480 -1.165 13.237 1.00 69.06 310 GLY A O 1
ATOM 2292 N N . THR A 1 311 ? 4.993 -0.584 15.334 1.00 78.94 311 THR A N 1
ATOM 2293 C CA . THR A 1 311 ? 3.796 -1.183 15.949 1.00 78.94 311 THR A CA 1
ATOM 2294 C C . THR A 1 311 ? 2.657 -0.168 15.993 1.00 78.94 311 THR A C 1
ATOM 2296 O O . THR A 1 311 ? 2.886 0.999 16.297 1.00 78.94 311 THR A O 1
ATOM 2299 N N . LEU A 1 312 ? 1.418 -0.582 15.710 1.00 83.62 312 LEU A N 1
ATOM 2300 C CA . LEU A 1 312 ? 0.266 0.322 15.783 1.00 83.62 312 LEU A CA 1
ATOM 2301 C C . LEU A 1 312 ? 0.063 0.824 17.219 1.00 83.62 312 LEU A C 1
ATOM 2303 O O . LEU A 1 312 ? -0.114 0.026 18.140 1.00 83.62 312 LEU A O 1
ATOM 2307 N N . GLN A 1 313 ? 0.084 2.146 17.400 1.00 87.75 313 GLN A N 1
ATOM 2308 C CA . GLN A 1 313 ? -0.178 2.773 18.692 1.00 87.75 313 GLN A CA 1
ATOM 2309 C C . GLN A 1 313 ? -1.641 2.570 19.098 1.00 87.75 313 GLN A C 1
ATOM 2311 O O . GLN A 1 313 ? -2.555 2.608 18.271 1.00 87.75 313 GLN A O 1
ATOM 2316 N N . THR A 1 314 ? -1.869 2.388 20.394 1.00 89.38 314 THR A N 1
ATOM 2317 C CA . THR A 1 314 ? -3.203 2.251 20.983 1.00 89.38 314 THR A CA 1
ATOM 2318 C C . THR A 1 314 ? -3.678 3.572 21.608 1.00 89.38 314 THR A C 1
ATOM 2320 O O . THR A 1 314 ? -2.855 4.429 21.943 1.00 89.38 314 THR A O 1
ATOM 2323 N N . PRO A 1 315 ? -5.000 3.780 21.775 1.00 89.94 315 PRO A N 1
ATOM 2324 C CA . PRO A 1 315 ? -5.527 4.923 22.520 1.00 89.94 315 PRO A CA 1
ATOM 2325 C C . PRO A 1 315 ? -5.018 4.932 23.967 1.00 89.94 315 PRO A C 1
ATOM 2327 O O . PRO A 1 315 ? -4.830 3.874 24.571 1.00 89.94 315 PRO A O 1
ATOM 2330 N N . LYS A 1 316 ? -4.811 6.125 24.542 1.00 88.88 316 LYS A N 1
ATOM 2331 C CA . LYS A 1 316 ? -4.220 6.270 25.886 1.00 88.88 316 LYS A CA 1
ATOM 2332 C C . LYS A 1 316 ? -5.144 5.784 27.004 1.00 88.88 316 LYS A C 1
ATOM 2334 O O . LYS A 1 316 ? -4.652 5.352 28.044 1.00 88.88 316 LYS A O 1
ATOM 2339 N N . LYS A 1 317 ? -6.464 5.867 26.813 1.00 91.06 317 LYS A N 1
ATOM 2340 C CA . LYS A 1 317 ? -7.473 5.383 27.768 1.00 91.06 317 LYS A CA 1
ATOM 2341 C C . LYS A 1 317 ? -8.296 4.251 27.164 1.00 91.06 317 LYS A C 1
ATOM 2343 O O . LYS A 1 317 ? -8.589 4.261 25.972 1.00 91.06 317 LYS A O 1
ATOM 2348 N N . SER A 1 318 ? -8.765 3.329 28.005 1.00 92.69 318 SER A N 1
ATOM 2349 C CA . SER A 1 318 ? -9.689 2.259 27.595 1.00 92.69 318 SER A CA 1
ATOM 2350 C C . SER A 1 318 ? -11.008 2.788 27.019 1.00 92.69 318 SER A C 1
ATOM 2352 O O . SER A 1 318 ? -11.609 2.132 26.174 1.00 92.69 318 SER A O 1
ATOM 2354 N N . THR A 1 319 ? -11.433 3.980 27.442 1.00 93.25 319 THR A N 1
ATOM 2355 C CA . THR A 1 319 ? -12.639 4.683 26.976 1.00 93.25 319 THR A CA 1
ATOM 2356 C C . THR A 1 319 ? -12.485 5.372 25.616 1.00 93.25 319 THR A C 1
ATOM 2358 O O . THR A 1 319 ? -13.477 5.843 25.061 1.00 93.25 319 THR A O 1
ATOM 2361 N N . GLU A 1 320 ? -11.273 5.474 25.067 1.00 93.31 320 GLU A N 1
ATOM 2362 C CA . GLU A 1 320 ? -10.988 6.213 23.832 1.00 93.31 320 GLU A CA 1
ATOM 2363 C C . GLU A 1 320 ? -10.876 5.267 22.630 1.00 93.31 320 GLU A C 1
ATOM 2365 O O . GLU A 1 320 ? -10.293 4.186 22.719 1.00 93.31 320 GLU A O 1
ATOM 2370 N N . ALA A 1 321 ? -11.401 5.703 21.483 1.00 96.06 321 ALA A N 1
ATOM 2371 C CA . ALA A 1 321 ? -11.171 5.072 20.187 1.00 96.06 321 ALA A CA 1
ATOM 2372 C C . ALA A 1 321 ? -10.385 6.038 19.294 1.00 96.06 321 ALA A C 1
ATOM 2374 O O . ALA A 1 321 ? -10.643 7.242 19.316 1.00 96.06 321 ALA A O 1
ATOM 2375 N N . SER A 1 322 ? -9.453 5.523 18.492 1.00 96.88 322 SER A N 1
ATOM 2376 C CA . SER A 1 322 ? -8.606 6.348 17.622 1.00 96.88 322 SER A CA 1
ATOM 2377 C C . SER A 1 322 ? -8.541 5.810 16.201 1.00 96.88 322 SER A C 1
ATOM 2379 O O . SER A 1 322 ? -8.434 4.603 15.988 1.00 96.88 322 SER A O 1
ATOM 2381 N N . TRP A 1 323 ? -8.562 6.712 15.222 1.00 96.75 323 TRP A N 1
ATOM 2382 C CA . TRP A 1 323 ? -8.294 6.393 13.822 1.00 96.75 323 TRP A CA 1
ATOM 2383 C C . TRP A 1 323 ? -6.784 6.288 13.571 1.00 96.75 323 TRP A C 1
ATOM 2385 O O . TRP A 1 323 ? -6.003 7.124 14.034 1.00 96.75 323 TRP A O 1
ATOM 2395 N N . TYR A 1 324 ? -6.375 5.264 12.823 1.00 95.06 324 TYR A N 1
ATOM 2396 C CA . TYR A 1 324 ? -4.998 5.098 12.368 1.00 95.06 324 TYR A CA 1
ATOM 2397 C C . TYR A 1 324 ? -4.739 5.985 11.146 1.00 95.06 324 TYR A C 1
ATOM 2399 O O . TYR A 1 324 ? -5.242 5.713 10.058 1.00 95.06 324 TYR A O 1
ATOM 2407 N N . GLN A 1 325 ? -3.931 7.033 11.315 1.00 89.31 325 GLN A N 1
ATOM 2408 C CA . GLN A 1 325 ? -3.785 8.121 10.333 1.00 89.31 325 GLN A CA 1
ATOM 2409 C C . GLN A 1 325 ? -3.184 7.708 8.979 1.00 89.31 325 GLN A C 1
ATOM 2411 O O . GLN A 1 325 ? -3.283 8.460 8.014 1.00 89.31 325 GLN A O 1
ATOM 2416 N N . GLN A 1 326 ? -2.536 6.541 8.900 1.00 86.69 326 GLN A N 1
ATOM 2417 C CA . GLN A 1 326 ? -1.954 6.010 7.659 1.00 86.69 326 GLN A CA 1
ATOM 2418 C C . GLN A 1 326 ? -2.872 4.986 6.960 1.00 86.69 326 GLN A C 1
ATOM 2420 O O . GLN A 1 326 ? -2.512 4.463 5.905 1.00 86.69 326 GLN A O 1
ATOM 2425 N N . ALA A 1 327 ? -4.041 4.687 7.537 1.00 89.38 327 ALA A N 1
ATOM 2426 C CA . ALA A 1 327 ? -5.120 3.971 6.862 1.00 89.38 327 ALA A CA 1
ATOM 2427 C C . ALA A 1 327 ? -5.894 4.910 5.918 1.00 89.38 327 ALA A C 1
ATOM 2429 O O . ALA A 1 327 ? -5.709 6.127 5.947 1.00 89.38 327 ALA A O 1
ATOM 2430 N N . ALA A 1 328 ? -6.798 4.359 5.101 1.00 90.06 328 ALA A N 1
ATOM 2431 C CA . ALA A 1 328 ? -7.673 5.193 4.281 1.00 90.06 328 ALA A CA 1
ATOM 2432 C C . ALA A 1 328 ? -8.565 6.080 5.173 1.00 90.06 328 ALA A C 1
ATOM 2434 O O . ALA A 1 328 ? -8.985 5.678 6.267 1.00 90.06 328 ALA A O 1
ATOM 2435 N N . ALA A 1 329 ? -8.881 7.290 4.715 1.00 91.75 329 ALA A N 1
ATOM 2436 C CA . ALA A 1 329 ? -9.891 8.102 5.378 1.00 91.75 329 ALA A CA 1
ATOM 2437 C C . ALA A 1 329 ? -11.273 7.431 5.227 1.00 91.75 329 ALA A C 1
ATOM 2439 O O . ALA A 1 329 ? -11.590 6.930 4.148 1.00 91.75 329 ALA A O 1
ATOM 2440 N N . PRO A 1 330 ? -12.143 7.402 6.249 1.00 91.25 330 PRO A N 1
ATOM 2441 C CA . PRO A 1 330 ? -13.472 6.811 6.111 1.00 91.25 330 PRO A CA 1
ATOM 2442 C C . PRO A 1 330 ? -14.291 7.461 4.978 1.00 91.25 330 PRO A C 1
ATOM 2444 O O . PRO A 1 330 ? -14.586 8.657 4.990 1.00 91.25 330 PRO A O 1
ATOM 2447 N N . GLY A 1 331 ? -14.642 6.650 3.973 1.00 87.62 331 GLY A N 1
ATOM 2448 C CA . GLY A 1 331 ? -15.292 7.087 2.729 1.00 87.62 331 GLY A CA 1
ATOM 2449 C C . GLY A 1 331 ? -14.358 7.199 1.515 1.00 87.62 331 GLY A C 1
ATOM 2450 O O . GLY A 1 331 ? -14.866 7.286 0.396 1.00 87.62 331 GLY A O 1
ATOM 2451 N N . GLN A 1 332 ? -13.039 7.135 1.727 1.00 88.50 332 GLN A N 1
ATOM 2452 C CA . GLN A 1 332 ? -12.010 6.956 0.702 1.00 88.50 332 GLN A CA 1
ATOM 2453 C C . GLN A 1 332 ? -11.884 5.470 0.314 1.00 88.50 332 GLN A C 1
ATOM 2455 O O . GLN A 1 332 ? -12.115 4.604 1.155 1.00 88.50 332 GLN A O 1
ATOM 2460 N N . VAL A 1 333 ? -11.497 5.159 -0.928 1.00 88.44 333 VAL A N 1
ATOM 2461 C CA . VAL A 1 333 ? -11.123 3.798 -1.365 1.00 88.44 333 VAL A CA 1
ATOM 2462 C C . VAL A 1 333 ? -10.050 3.204 -0.441 1.00 88.44 333 VAL A C 1
ATOM 2464 O O . VAL A 1 333 ? -9.049 3.856 -0.141 1.00 88.44 333 VAL A O 1
ATOM 2467 N N . GLY A 1 334 ? -10.256 1.955 -0.015 1.00 90.75 334 GLY A N 1
ATOM 2468 C CA . GLY A 1 334 ? -9.408 1.251 0.948 1.00 90.75 334 GLY A CA 1
ATOM 2469 C C . GLY A 1 334 ? -10.048 1.106 2.339 1.00 90.75 334 GLY A C 1
ATOM 2470 O O . GLY A 1 334 ? -11.127 1.645 2.601 1.00 90.75 334 GLY A O 1
ATOM 2471 N N . PRO A 1 335 ? -9.407 0.357 3.255 1.00 93.25 335 PRO A N 1
ATOM 2472 C CA . PRO A 1 335 ? -9.877 0.212 4.627 1.00 93.25 335 PRO A CA 1
ATOM 2473 C C . PRO A 1 335 ? -9.454 1.404 5.496 1.00 93.25 335 PRO A C 1
ATOM 2475 O O . PRO A 1 335 ? -8.266 1.626 5.737 1.00 93.25 335 PRO A O 1
ATOM 2478 N N . GLY A 1 336 ? -10.428 2.131 6.042 1.00 95.75 336 GLY A N 1
ATOM 2479 C CA . GLY A 1 336 ? -10.213 2.972 7.216 1.00 95.75 336 GLY A CA 1
ATOM 2480 C C . GLY A 1 336 ? -10.155 2.117 8.479 1.00 95.75 336 GLY A C 1
ATOM 2481 O O . GLY A 1 336 ? -10.955 1.196 8.638 1.00 95.75 336 GLY A O 1
ATOM 2482 N N . VAL A 1 337 ? -9.207 2.395 9.375 1.00 97.44 337 VAL A N 1
ATOM 2483 C CA . VAL A 1 337 ? -8.954 1.572 10.569 1.00 97.44 337 VAL A CA 1
ATOM 2484 C C . VAL A 1 337 ? -9.146 2.394 11.839 1.00 97.44 337 VAL A C 1
ATOM 2486 O O . VAL A 1 337 ? -8.507 3.432 12.004 1.00 97.44 337 VAL A O 1
ATOM 2489 N N . ILE A 1 338 ? -9.995 1.911 12.747 1.00 97.88 338 ILE A N 1
ATOM 2490 C CA . ILE A 1 338 ? -10.218 2.494 14.076 1.00 97.88 338 ILE A CA 1
ATOM 2491 C C . ILE A 1 338 ? -9.916 1.435 15.141 1.00 97.88 338 ILE A C 1
ATOM 2493 O O . ILE A 1 338 ? -10.427 0.315 15.074 1.00 97.88 338 ILE A O 1
ATOM 2497 N N . VAL A 1 339 ? -9.099 1.797 16.130 1.00 97.12 339 VAL A N 1
ATOM 2498 C CA . VAL A 1 339 ? -8.686 0.942 17.255 1.00 97.12 339 VAL A CA 1
ATOM 2499 C C . VAL A 1 339 ? -9.295 1.408 18.575 1.00 97.12 339 VAL A C 1
ATOM 2501 O O . VAL A 1 339 ? -9.476 2.605 18.791 1.00 97.12 339 VAL A O 1
ATOM 2504 N N . GLY A 1 340 ? -9.561 0.464 19.478 1.00 96.19 340 GLY A N 1
ATOM 2505 C CA . GLY A 1 340 ? -10.072 0.728 20.825 1.00 96.19 340 GLY A CA 1
ATOM 2506 C C . GLY A 1 340 ? -9.893 -0.480 21.745 1.00 96.19 340 GLY A C 1
ATOM 2507 O O . GLY A 1 340 ? -9.796 -1.619 21.284 1.00 96.19 340 GLY A O 1
ATOM 2508 N N . ALA A 1 341 ? -9.821 -0.244 23.054 1.00 95.25 341 ALA A N 1
ATOM 2509 C CA . ALA A 1 341 ? -9.646 -1.323 24.022 1.00 95.25 341 ALA A CA 1
ATOM 2510 C C . ALA A 1 341 ? -10.953 -2.109 24.232 1.00 95.25 341 ALA A C 1
ATOM 2512 O O . ALA A 1 341 ? -12.036 -1.527 24.304 1.00 95.25 341 ALA A O 1
ATOM 2513 N N . MET A 1 342 ? -10.839 -3.428 24.398 1.00 94.94 342 MET A N 1
ATOM 2514 C CA . MET A 1 342 ? -11.935 -4.307 24.839 1.00 94.94 342 MET A CA 1
ATOM 2515 C C . MET A 1 342 ? -11.937 -4.555 26.354 1.00 94.94 342 MET A C 1
ATOM 2517 O O . MET A 1 342 ? -12.902 -5.092 26.888 1.00 94.94 342 MET A O 1
ATOM 2521 N N . GLN A 1 343 ? -10.848 -4.218 27.049 1.00 90.19 343 GLN A N 1
ATOM 2522 C CA . GLN A 1 343 ? -10.690 -4.416 28.492 1.00 90.19 343 GLN A CA 1
ATOM 2523 C C . GLN A 1 343 ? -10.234 -3.124 29.178 1.00 90.19 343 GLN A C 1
ATOM 2525 O O . GLN A 1 343 ? -9.635 -2.250 28.552 1.00 90.19 343 GLN A O 1
ATOM 2530 N N . GLY A 1 344 ? -10.512 -3.027 30.478 1.00 87.06 344 GLY A N 1
ATOM 2531 C CA . GLY A 1 344 ? -10.279 -1.834 31.292 1.00 87.06 344 GLY A CA 1
ATOM 2532 C C . GLY A 1 344 ? -11.586 -1.178 31.736 1.00 87.06 344 GLY A C 1
ATOM 2533 O O . GLY A 1 344 ? -12.678 -1.636 31.400 1.00 87.06 344 GLY A O 1
ATOM 2534 N N . HIS A 1 345 ? -11.472 -0.101 32.511 1.00 87.50 345 HIS A N 1
ATOM 2535 C CA . HIS A 1 345 ? -12.627 0.642 33.012 1.00 87.50 345 HIS A CA 1
ATOM 2536 C C . HIS A 1 345 ? -13.384 1.295 31.841 1.00 87.50 345 HIS A C 1
ATOM 2538 O O . HIS A 1 345 ? -12.777 2.026 31.053 1.00 87.50 345 HIS A O 1
ATOM 2544 N N . HIS A 1 346 ? -14.679 0.984 31.704 1.00 89.88 346 HIS A N 1
ATOM 2545 C CA . HIS A 1 346 ? -15.555 1.396 30.592 1.00 89.88 346 HIS A CA 1
ATOM 2546 C C . HIS A 1 346 ? -14.903 1.276 29.196 1.00 89.88 346 HIS A C 1
ATOM 2548 O O . HIS A 1 346 ? -14.868 2.233 28.423 1.00 89.88 346 HIS A O 1
ATOM 2554 N N . ALA A 1 347 ? -14.335 0.108 28.885 1.00 92.19 347 ALA A N 1
ATOM 2555 C CA . ALA A 1 347 ? -13.622 -0.109 27.630 1.00 92.19 347 ALA A CA 1
ATOM 2556 C C . ALA A 1 347 ? -14.524 0.080 26.392 1.00 92.19 347 ALA A C 1
ATOM 2558 O O . ALA A 1 347 ? -15.555 -0.580 26.256 1.00 92.19 347 ALA A O 1
ATOM 2559 N N . ILE A 1 348 ? -14.123 0.967 25.474 1.00 94.94 348 ILE A N 1
ATOM 2560 C CA . ILE A 1 348 ? -14.968 1.477 24.380 1.00 94.94 348 ILE A CA 1
ATOM 2561 C C . ILE A 1 348 ? -15.463 0.391 23.417 1.00 94.94 348 ILE A C 1
ATOM 2563 O O . ILE A 1 348 ? -16.540 0.511 22.836 1.00 94.94 348 ILE A O 1
ATOM 2567 N N . PHE A 1 349 ? -14.683 -0.679 23.252 1.00 96.25 349 PHE A N 1
ATOM 2568 C CA . PHE A 1 349 ? -14.976 -1.809 22.374 1.00 96.25 349 PHE A CA 1
ATOM 2569 C C . PHE A 1 349 ? -15.245 -3.107 23.156 1.00 96.25 349 PHE A C 1
ATOM 2571 O O . PHE A 1 349 ? -15.156 -4.186 22.573 1.00 96.25 349 PHE A O 1
ATOM 2578 N N . ALA A 1 350 ? -15.616 -3.034 24.443 1.00 93.56 350 ALA A N 1
ATOM 2579 C CA . ALA A 1 350 ? -15.967 -4.208 25.259 1.00 93.56 350 ALA A CA 1
ATOM 2580 C C . ALA A 1 350 ? -16.982 -5.139 24.563 1.00 93.56 350 ALA A C 1
ATOM 2582 O O . ALA A 1 350 ? -16.772 -6.347 24.491 1.00 93.56 350 ALA A O 1
ATOM 2583 N N . HIS A 1 351 ? -18.024 -4.551 23.966 1.00 94.88 351 HIS A N 1
ATOM 2584 C CA . HIS A 1 351 ? -19.127 -5.254 23.299 1.00 94.88 351 HIS A CA 1
ATOM 2585 C C . HIS A 1 351 ? -18.967 -5.352 21.769 1.00 94.88 351 HIS A C 1
ATOM 2587 O O . HIS A 1 351 ? -19.901 -5.709 21.057 1.00 94.88 351 HIS A O 1
ATOM 2593 N N . LEU A 1 352 ? -17.782 -5.052 21.214 1.00 96.38 352 LEU A N 1
ATOM 2594 C CA . LEU A 1 352 ? -17.576 -5.014 19.755 1.00 96.38 352 LEU A CA 1
ATOM 2595 C C . LEU A 1 352 ? -17.833 -6.375 19.070 1.00 96.38 352 LEU A C 1
ATOM 2597 O O . LEU A 1 352 ? -18.191 -6.419 17.893 1.00 96.38 352 LEU A O 1
ATOM 2601 N N . GLY A 1 353 ? -17.679 -7.478 19.809 1.00 94.62 353 GLY A N 1
ATOM 2602 C CA . GLY A 1 353 ? -17.970 -8.837 19.340 1.00 94.62 353 GLY A CA 1
ATOM 2603 C C . GLY A 1 353 ? -19.460 -9.173 19.196 1.00 94.62 353 GLY A C 1
ATOM 2604 O O . GLY A 1 353 ? -19.777 -10.196 18.600 1.00 94.62 353 GLY A O 1
ATOM 2605 N N . GLU A 1 354 ? -20.363 -8.329 19.704 1.00 95.94 354 GLU A N 1
ATOM 2606 C CA . GLU A 1 354 ? -21.824 -8.526 19.644 1.00 95.94 354 GLU A CA 1
ATOM 2607 C C . GLU A 1 354 ? -22.455 -7.982 18.350 1.00 95.94 354 GLU A C 1
ATOM 2609 O O . GLU A 1 354 ? -23.663 -8.120 18.125 1.00 95.94 354 GLU A O 1
ATOM 2614 N N . LEU A 1 355 ? -21.641 -7.356 17.493 1.00 96.88 355 LEU A N 1
ATOM 2615 C CA . LEU A 1 355 ? -22.046 -6.963 16.150 1.00 96.88 355 LEU A CA 1
ATOM 2616 C C . LEU A 1 355 ? -22.193 -8.189 15.244 1.00 96.88 355 LEU A C 1
ATOM 2618 O O . LEU A 1 355 ? -21.396 -9.126 15.268 1.00 96.88 355 LEU A O 1
ATOM 2622 N N . VAL A 1 356 ? -23.196 -8.142 14.378 1.00 96.38 356 VAL A N 1
ATOM 2623 C CA . VAL A 1 356 ? -23.502 -9.160 13.378 1.00 96.38 356 VAL A CA 1
ATOM 2624 C C . VAL A 1 356 ? -23.584 -8.541 11.985 1.00 96.38 356 VAL A C 1
ATOM 2626 O O . VAL A 1 356 ? -23.672 -7.325 11.798 1.00 96.38 356 VAL A O 1
ATOM 2629 N N . LYS A 1 357 ? -23.541 -9.396 10.962 1.00 97.19 357 LYS A N 1
ATOM 2630 C CA . LYS A 1 357 ? -23.690 -8.966 9.572 1.00 97.19 357 LYS A CA 1
ATOM 2631 C C . LYS A 1 357 ? -25.025 -8.236 9.378 1.00 97.19 357 LYS A C 1
ATOM 2633 O O . LYS A 1 357 ? -26.075 -8.783 9.694 1.00 97.19 357 LYS A O 1
ATOM 2638 N N . GLY A 1 358 ? -24.974 -7.044 8.789 1.00 96.12 358 GLY A N 1
ATOM 2639 C CA . GLY A 1 358 ? -26.136 -6.183 8.553 1.00 96.12 358 GLY A CA 1
ATOM 2640 C C . GLY A 1 358 ? -26.235 -4.983 9.496 1.00 96.12 358 GLY A C 1
ATOM 2641 O O . GLY A 1 358 ? -26.839 -3.985 9.101 1.00 96.12 358 GLY A O 1
ATOM 2642 N N . ASP A 1 359 ? -25.591 -5.031 10.668 1.00 97.94 359 ASP A N 1
ATOM 2643 C CA . ASP A 1 359 ? -25.512 -3.887 11.584 1.00 97.94 359 ASP A CA 1
ATOM 2644 C C . ASP A 1 359 ? -24.790 -2.692 10.942 1.00 97.94 359 ASP A C 1
ATOM 2646 O O . ASP A 1 359 ? -24.124 -2.813 9.909 1.00 97.94 359 ASP A O 1
ATOM 2650 N N . THR A 1 360 ? -24.909 -1.514 11.556 1.00 97.31 360 THR A N 1
ATOM 2651 C CA . THR A 1 360 ? -24.365 -0.263 11.011 1.00 97.31 360 THR A CA 1
ATOM 2652 C C . THR A 1 360 ? -23.316 0.364 11.921 1.00 97.31 360 THR A C 1
ATOM 2654 O O . THR A 1 360 ? -23.443 0.353 13.145 1.00 97.31 360 THR A O 1
ATOM 2657 N N . ALA A 1 361 ? -22.293 0.946 11.300 1.00 97.88 361 ALA A N 1
ATOM 2658 C CA . ALA A 1 361 ? -21.347 1.852 11.938 1.00 97.88 361 ALA A CA 1
ATOM 2659 C C . ALA A 1 361 ? -21.340 3.169 11.152 1.00 97.88 361 ALA A C 1
ATOM 2661 O O . ALA A 1 361 ? -21.200 3.173 9.928 1.00 97.88 361 ALA A O 1
ATOM 2662 N N . LEU A 1 362 ? -21.522 4.283 11.851 1.00 97.44 362 LEU A N 1
ATOM 2663 C CA . LEU A 1 362 ? -21.555 5.628 11.287 1.00 97.44 362 LEU A CA 1
ATOM 2664 C C . LEU A 1 362 ? -20.248 6.333 11.644 1.00 97.44 362 LEU A C 1
ATOM 2666 O O . LEU A 1 362 ? -19.884 6.379 12.817 1.00 97.44 362 LEU A O 1
ATOM 2670 N N . VAL A 1 363 ? -19.552 6.891 10.656 1.00 97.44 363 VAL A N 1
ATOM 2671 C CA . VAL A 1 363 ? -18.345 7.694 10.886 1.00 97.44 363 VAL A CA 1
ATOM 2672 C C . VAL A 1 363 ? -18.590 9.117 10.411 1.00 97.44 363 VAL A C 1
ATOM 2674 O O . VAL A 1 363 ? -18.637 9.375 9.207 1.00 97.44 363 VAL A O 1
ATOM 2677 N N . THR A 1 364 ? -18.748 10.033 11.363 1.00 94.56 364 THR A N 1
ATOM 2678 C CA . THR A 1 364 ? -18.850 11.473 11.106 1.00 94.56 364 THR A CA 1
ATOM 2679 C C . THR A 1 364 ? -17.461 12.043 10.865 1.00 94.56 364 THR A C 1
ATOM 2681 O O . THR A 1 364 ? -16.509 11.707 11.573 1.00 94.56 364 THR A O 1
ATOM 2684 N N . ARG A 1 365 ? -17.336 12.899 9.855 1.00 93.00 365 ARG A N 1
ATOM 2685 C CA . ARG A 1 365 ? -16.078 13.472 9.369 1.00 93.00 365 ARG A CA 1
ATOM 2686 C C . ARG A 1 365 ? -16.022 14.972 9.669 1.00 93.00 365 ARG A C 1
ATOM 2688 O O . ARG A 1 365 ? -17.031 15.582 10.008 1.00 93.00 365 ARG A O 1
ATOM 2695 N N . MET A 1 366 ? -14.839 15.572 9.546 1.00 89.69 366 MET A N 1
ATOM 2696 C CA . MET A 1 366 ? -14.619 16.999 9.838 1.00 89.69 366 MET A CA 1
ATOM 2697 C C . MET A 1 366 ? -15.362 17.960 8.886 1.00 89.69 366 MET A C 1
ATOM 2699 O O . MET A 1 366 ? -15.513 19.130 9.214 1.00 89.69 366 MET A O 1
ATOM 2703 N N . ASP A 1 367 ? -15.861 17.481 7.742 1.00 84.44 367 ASP A N 1
ATOM 2704 C CA . ASP A 1 367 ? -16.750 18.224 6.829 1.00 84.44 367 ASP A CA 1
ATOM 2705 C C . ASP A 1 367 ? -18.239 18.174 7.252 1.00 84.44 367 ASP A C 1
ATOM 2707 O O . ASP A 1 367 ? -19.125 18.519 6.472 1.00 84.44 367 ASP A O 1
ATOM 2711 N N . SER A 1 368 ? -18.524 17.708 8.475 1.00 87.44 368 SER A N 1
ATOM 2712 C CA . SER A 1 368 ? -19.862 17.467 9.044 1.00 87.44 368 SER A CA 1
ATOM 2713 C C . SER A 1 368 ? -20.712 16.407 8.330 1.00 87.44 368 SER A C 1
ATOM 2715 O O . SER A 1 368 ? -21.855 16.169 8.723 1.00 87.44 368 SER A O 1
ATOM 2717 N N . THR A 1 369 ? -20.178 15.721 7.317 1.00 89.94 369 THR A N 1
ATOM 2718 C CA . THR A 1 369 ? -20.852 14.585 6.676 1.00 89.94 369 THR A CA 1
ATOM 2719 C C . THR A 1 369 ? -20.560 13.277 7.414 1.00 89.94 369 THR A C 1
ATOM 2721 O O . THR A 1 369 ? -19.564 13.150 8.129 1.00 89.94 369 THR A O 1
ATOM 2724 N N . THR A 1 370 ? -21.418 12.272 7.235 1.00 93.81 370 THR A N 1
ATOM 2725 C CA . THR A 1 370 ? -21.300 10.972 7.910 1.00 93.81 370 THR A CA 1
ATOM 2726 C C . THR A 1 370 ? -21.326 9.836 6.893 1.00 93.81 370 THR A C 1
ATOM 2728 O O . THR A 1 370 ? -22.283 9.696 6.139 1.00 93.81 370 THR A O 1
ATOM 2731 N N . ILE A 1 371 ? -20.301 8.982 6.878 1.00 94.81 371 ILE A N 1
ATOM 2732 C CA . ILE A 1 371 ? -20.316 7.748 6.079 1.00 94.81 371 ILE A CA 1
ATOM 2733 C C . ILE A 1 371 ? -20.991 6.648 6.896 1.00 94.81 371 ILE A C 1
ATOM 2735 O O . ILE A 1 371 ? -20.568 6.348 8.014 1.00 94.81 371 ILE A O 1
ATOM 2739 N N . GLN A 1 372 ? -22.005 6.011 6.319 1.00 96.38 372 GLN A N 1
ATOM 2740 C CA . GLN A 1 372 ? -22.620 4.814 6.875 1.00 96.38 372 GLN A CA 1
ATOM 2741 C C . GLN A 1 372 ? -21.984 3.562 6.274 1.00 96.38 372 GLN A C 1
ATOM 2743 O O . GLN A 1 372 ? -22.099 3.298 5.075 1.00 96.38 372 GLN A O 1
ATOM 2748 N N . PHE A 1 373 ? -21.369 2.759 7.135 1.00 97.38 373 PHE A N 1
ATOM 2749 C CA . PHE A 1 373 ? -20.870 1.426 6.830 1.00 97.38 373 PHE A CA 1
ATOM 2750 C C . PHE A 1 373 ? -21.867 0.371 7.308 1.00 97.38 373 PHE A C 1
ATOM 2752 O O . PHE A 1 373 ? -22.485 0.516 8.365 1.00 97.38 373 PHE A O 1
ATOM 2759 N N . ARG A 1 374 ? -21.996 -0.715 6.545 1.00 98.00 374 ARG A N 1
ATOM 2760 C CA . ARG A 1 374 ? -22.695 -1.936 6.963 1.00 98.00 374 ARG A CA 1
ATOM 2761 C C . ARG A 1 374 ? -21.664 -2.989 7.342 1.00 98.00 374 ARG A C 1
ATOM 2763 O O . ARG A 1 374 ? -20.699 -3.180 6.611 1.00 98.00 374 ARG A O 1
ATOM 2770 N N . VAL A 1 375 ? -21.876 -3.665 8.466 1.00 98.19 375 VAL A N 1
ATOM 2771 C CA . VAL A 1 375 ? -21.044 -4.780 8.922 1.00 98.19 375 VAL A CA 1
ATOM 2772 C C . VAL A 1 375 ? -21.241 -5.971 7.986 1.00 98.19 375 VAL A C 1
ATOM 2774 O O . VAL A 1 375 ? -22.358 -6.453 7.797 1.00 98.19 375 VAL A O 1
ATOM 2777 N N . ASP A 1 376 ? -20.143 -6.461 7.419 1.00 96.25 376 ASP A N 1
ATOM 2778 C CA . ASP A 1 376 ? -20.105 -7.618 6.525 1.00 96.25 376 ASP A CA 1
ATOM 2779 C C . ASP A 1 376 ? -19.828 -8.913 7.294 1.00 96.25 376 ASP A C 1
ATOM 2781 O O . ASP A 1 376 ? -20.409 -9.958 6.991 1.00 96.25 376 ASP A O 1
ATOM 2785 N N . ARG A 1 377 ? -18.928 -8.842 8.285 1.00 97.19 377 ARG A N 1
ATOM 2786 C CA . ARG A 1 377 ? -18.566 -9.936 9.197 1.00 97.19 377 ARG A CA 1
ATOM 2787 C C . ARG A 1 377 ? -17.809 -9.418 10.421 1.00 97.19 377 ARG A C 1
ATOM 2789 O O . ARG A 1 377 ? -17.130 -8.394 10.350 1.00 97.19 377 ARG A O 1
ATOM 2796 N N . VAL A 1 378 ? -17.837 -10.199 11.495 1.00 97.56 378 VAL A N 1
ATOM 2797 C CA . VAL A 1 378 ? -16.963 -10.044 12.667 1.00 97.56 378 VAL A CA 1
ATOM 2798 C C . VAL A 1 378 ? -16.040 -11.258 12.751 1.00 97.56 378 VAL A C 1
ATOM 2800 O O . VAL A 1 378 ? -16.421 -12.361 12.358 1.00 97.56 378 VAL A O 1
ATOM 2803 N N . GLN A 1 379 ? -14.800 -11.056 13.189 1.00 96.25 379 GLN A N 1
ATOM 2804 C CA . GLN A 1 379 ? -13.806 -12.113 13.344 1.00 96.25 379 GLN A CA 1
ATOM 2805 C C . GLN A 1 379 ? -13.004 -11.907 14.626 1.00 96.25 379 GLN A C 1
ATOM 2807 O O . GLN A 1 379 ? -12.304 -10.907 14.767 1.00 96.25 379 GLN A O 1
ATOM 2812 N N . THR A 1 380 ? -13.052 -12.892 15.515 1.00 95.31 380 THR A N 1
ATOM 2813 C CA . THR A 1 380 ? -12.174 -12.976 16.685 1.00 95.31 380 THR A CA 1
ATOM 2814 C C . THR A 1 380 ? -10.917 -13.758 16.310 1.00 95.31 380 THR A C 1
ATOM 2816 O O . THR A 1 380 ? -11.014 -14.822 15.699 1.00 95.31 380 THR A O 1
ATOM 2819 N N . VAL A 1 381 ? -9.737 -13.235 16.645 1.00 92.94 381 VAL A N 1
ATOM 2820 C CA . VAL A 1 381 ? -8.431 -13.869 16.397 1.00 92.94 381 VAL A CA 1
ATOM 2821 C C . VAL A 1 381 ? -7.516 -13.709 17.607 1.00 92.94 381 VAL A C 1
ATOM 2823 O O . VAL A 1 381 ? -7.593 -12.711 18.319 1.00 92.94 381 VAL A O 1
ATOM 2826 N N . SER A 1 382 ? -6.607 -14.657 17.818 1.00 90.31 382 SER A N 1
ATOM 2827 C CA . SER A 1 382 ? -5.486 -14.466 18.747 1.00 90.31 382 SER A CA 1
ATOM 2828 C C . SER A 1 382 ? -4.503 -13.424 18.185 1.00 90.31 382 SER A C 1
ATOM 2830 O O . SER A 1 382 ? -4.379 -13.281 16.965 1.00 90.31 382 SER A O 1
ATOM 2832 N N . MET A 1 383 ? -3.809 -12.674 19.047 1.00 82.69 383 MET A N 1
ATOM 2833 C CA . MET A 1 383 ? -2.899 -11.589 18.633 1.00 82.69 383 MET A CA 1
ATOM 2834 C C . MET A 1 383 ? -1.749 -12.056 17.723 1.00 82.69 383 MET A C 1
ATOM 2836 O O . MET A 1 383 ? -1.312 -11.296 16.864 1.00 82.69 383 MET A O 1
ATOM 2840 N N . ASP A 1 384 ? -1.295 -13.302 17.862 1.00 84.44 384 ASP A N 1
ATOM 2841 C CA . ASP A 1 384 ? -0.264 -13.929 17.019 1.00 84.44 384 ASP A CA 1
ATOM 2842 C C . ASP A 1 384 ? -0.775 -14.393 15.643 1.00 84.44 384 ASP A C 1
ATOM 2844 O O . ASP A 1 384 ? 0.022 -14.659 14.747 1.00 84.44 384 ASP A O 1
ATOM 2848 N N . GLN A 1 385 ? -2.094 -14.458 15.451 1.00 86.25 385 GLN A N 1
ATOM 2849 C CA . GLN A 1 385 ? -2.747 -14.837 14.192 1.00 86.25 385 GLN A CA 1
ATOM 2850 C C . GLN A 1 385 ? -3.464 -13.646 13.536 1.00 86.25 385 GLN A C 1
ATOM 2852 O O . GLN A 1 385 ? -4.441 -13.814 12.802 1.00 86.25 385 GLN A O 1
ATOM 2857 N N . PHE A 1 386 ? -3.006 -12.422 13.814 1.00 86.94 386 PHE A N 1
ATOM 2858 C CA . PHE A 1 386 ? -3.645 -11.214 13.308 1.00 86.94 386 PHE A CA 1
ATOM 2859 C C . PHE A 1 386 ? -3.614 -11.163 11.763 1.00 86.94 386 PHE A C 1
ATOM 2861 O O . PHE A 1 386 ? -2.535 -11.183 11.165 1.00 86.94 386 PHE A O 1
ATOM 2868 N N . PRO A 1 387 ? -4.772 -11.075 11.077 1.00 88.94 387 PRO A N 1
ATOM 2869 C CA . PRO A 1 387 ? -4.852 -11.183 9.624 1.00 88.94 387 PRO A CA 1
ATOM 2870 C C . PRO A 1 387 ? -4.514 -9.846 8.946 1.00 88.94 387 PRO A C 1
ATOM 2872 O O . PRO A 1 387 ? -5.362 -9.238 8.291 1.00 88.94 387 PRO A O 1
ATOM 2875 N N . SER A 1 388 ? -3.265 -9.386 9.083 1.00 86.31 388 SER A N 1
ATOM 2876 C CA . SER A 1 388 ? -2.792 -8.067 8.629 1.00 86.31 388 SER A CA 1
ATOM 2877 C C . SER A 1 388 ? -3.181 -7.731 7.188 1.00 86.31 388 SER A C 1
ATOM 2879 O O . SER A 1 388 ? -3.588 -6.606 6.917 1.00 86.31 388 SER A O 1
ATOM 2881 N N . GLN A 1 389 ? -3.135 -8.703 6.269 1.00 81.50 389 GLN A N 1
ATOM 2882 C CA . GLN A 1 389 ? -3.523 -8.497 4.869 1.00 81.50 389 GLN A CA 1
ATOM 2883 C C . GLN A 1 389 ? -5.025 -8.207 4.692 1.00 81.50 389 GLN A C 1
ATOM 2885 O O . GLN A 1 389 ? -5.394 -7.444 3.807 1.00 81.50 389 GLN A O 1
ATOM 2890 N N . SER A 1 390 ? -5.898 -8.777 5.525 1.00 83.06 390 SER A N 1
ATOM 2891 C CA . SER A 1 390 ? -7.348 -8.526 5.476 1.00 83.06 390 SER A CA 1
ATOM 2892 C C . SER A 1 390 ? -7.732 -7.195 6.133 1.00 83.06 390 SER A C 1
ATOM 2894 O O . SER A 1 390 ? -8.757 -6.598 5.794 1.00 83.06 390 SER A O 1
ATOM 2896 N N . VAL A 1 391 ? -6.922 -6.738 7.091 1.00 89.12 391 VAL A N 1
ATOM 2897 C CA . VAL A 1 391 ? -7.143 -5.495 7.841 1.00 89.12 391 VAL A CA 1
ATOM 2898 C C . VAL A 1 391 ? -6.576 -4.287 7.100 1.00 89.12 391 VAL A C 1
ATOM 2900 O O . VAL A 1 391 ? -7.307 -3.333 6.868 1.00 89.12 391 VAL A O 1
ATOM 2903 N N . TYR A 1 392 ? -5.302 -4.341 6.708 1.00 86.44 392 TYR A N 1
ATOM 2904 C CA . TYR A 1 392 ? -4.562 -3.213 6.129 1.00 86.44 392 TYR A CA 1
ATOM 2905 C C . TYR A 1 392 ? -4.364 -3.312 4.609 1.00 86.44 392 TYR A C 1
ATOM 2907 O O . TYR A 1 392 ? -3.859 -2.375 3.996 1.00 86.44 392 TYR A O 1
ATOM 2915 N N . GLY A 1 393 ? -4.709 -4.445 3.989 1.00 79.00 393 GLY A N 1
ATOM 2916 C CA . GLY A 1 393 ? -4.616 -4.603 2.540 1.00 79.00 393 GLY A CA 1
ATOM 2917 C C . GLY A 1 393 ? -5.617 -3.710 1.809 1.00 79.00 393 GLY A C 1
ATOM 2918 O O . GLY A 1 393 ? -6.758 -3.562 2.243 1.00 79.00 393 GLY A O 1
ATOM 2919 N N . MET A 1 394 ? -5.185 -3.134 0.685 1.00 75.94 394 MET A N 1
ATOM 2920 C CA . MET A 1 394 ? -6.031 -2.282 -0.154 1.00 75.94 394 MET A CA 1
ATOM 2921 C C . MET A 1 394 ? -7.279 -3.019 -0.654 1.00 75.94 394 MET A C 1
ATOM 2923 O O . MET A 1 394 ? -7.240 -4.217 -0.941 1.00 75.94 394 MET A O 1
ATOM 2927 N N . THR A 1 395 ? -8.366 -2.265 -0.795 1.00 82.12 395 THR A N 1
ATOM 2928 C CA . THR A 1 395 ? -9.665 -2.721 -1.297 1.00 82.12 395 THR A CA 1
ATOM 2929 C C . THR A 1 395 ? -10.187 -1.725 -2.320 1.00 82.12 395 THR A C 1
ATOM 2931 O O . THR A 1 395 ? -10.026 -0.525 -2.122 1.00 82.12 395 THR A O 1
ATOM 2934 N N . ASP A 1 396 ? -10.840 -2.206 -3.378 1.00 83.94 396 ASP A N 1
ATOM 2935 C CA . ASP A 1 396 ? -11.295 -1.361 -4.498 1.00 83.94 396 ASP A CA 1
ATOM 2936 C C . ASP A 1 396 ? -12.505 -0.464 -4.148 1.00 83.94 396 ASP A C 1
ATOM 2938 O O . ASP A 1 396 ? -12.870 0.435 -4.905 1.00 83.94 396 ASP A O 1
ATOM 2942 N N . ASP A 1 397 ? -13.103 -0.671 -2.970 1.00 86.44 397 ASP A N 1
ATOM 2943 C CA . ASP A 1 397 ? -14.180 0.140 -2.402 1.00 86.44 397 ASP A CA 1
ATOM 2944 C C . ASP A 1 397 ? -13.792 0.744 -1.038 1.00 86.44 397 ASP A C 1
ATOM 2946 O O . ASP A 1 397 ? -12.892 0.220 -0.365 1.00 86.44 397 ASP A O 1
ATOM 2950 N N . PRO A 1 398 ? -14.486 1.813 -0.590 1.00 93.25 398 PRO A N 1
ATOM 2951 C CA . PRO A 1 398 ? -14.357 2.343 0.761 1.00 93.25 398 PRO A CA 1
ATOM 2952 C C . PRO A 1 398 ? -14.858 1.351 1.809 1.00 93.25 398 PRO A C 1
ATOM 2954 O O . PRO A 1 398 ? -16.025 0.944 1.807 1.00 93.25 398 PRO A O 1
ATOM 2957 N N . GLN A 1 399 ? -13.981 0.984 2.738 1.00 95.75 399 GLN A N 1
ATOM 2958 C CA . GLN A 1 399 ? -14.271 0.016 3.790 1.00 95.75 399 GLN A CA 1
ATOM 2959 C C . GLN A 1 399 ? -13.861 0.531 5.170 1.00 95.75 399 GLN A C 1
ATOM 2961 O O . GLN A 1 399 ? -13.105 1.489 5.311 1.00 95.75 399 GLN A O 1
ATOM 2966 N N . LEU A 1 400 ? -14.362 -0.138 6.204 1.00 97.75 400 LEU A N 1
ATOM 2967 C CA . LEU A 1 400 ? -14.047 0.112 7.602 1.00 97.75 400 LEU A CA 1
ATOM 2968 C C . LEU A 1 400 ? -13.518 -1.169 8.256 1.00 97.75 400 LEU A C 1
ATOM 2970 O O . LEU A 1 400 ? -13.930 -2.291 7.928 1.00 97.75 400 LEU A O 1
ATOM 2974 N N . ARG A 1 401 ? -12.592 -0.982 9.193 1.00 97.94 401 ARG A N 1
ATOM 2975 C CA . ARG A 1 401 ? -12.104 -1.972 10.149 1.00 97.94 401 ARG A CA 1
ATOM 2976 C C . ARG A 1 401 ? -12.209 -1.368 11.541 1.00 97.94 401 ARG A C 1
ATOM 2978 O O . ARG A 1 401 ? -11.538 -0.377 11.826 1.00 97.94 401 ARG A O 1
ATOM 2985 N N . LEU A 1 402 ? -13.024 -1.967 12.401 1.00 97.94 402 LEU A N 1
ATOM 2986 C CA . LEU A 1 402 ? -12.990 -1.679 13.835 1.00 97.94 402 LEU A CA 1
ATOM 2987 C C . LEU A 1 402 ? -12.207 -2.799 14.508 1.00 97.94 402 LEU A C 1
ATOM 2989 O O . LEU A 1 402 ? -12.525 -3.970 14.296 1.00 97.94 402 LEU A O 1
ATOM 2993 N N . ILE A 1 403 ? -11.178 -2.449 15.274 1.00 97.31 403 ILE A N 1
ATOM 2994 C CA . ILE A 1 403 ? -10.297 -3.405 15.945 1.00 97.31 403 ILE A CA 1
ATOM 2995 C C . ILE A 1 403 ? -10.391 -3.176 17.452 1.00 97.31 403 ILE A C 1
ATOM 2997 O O . ILE A 1 403 ? -9.846 -2.209 17.988 1.00 97.31 403 ILE A O 1
ATOM 3001 N N . GLY A 1 404 ? -11.071 -4.095 18.126 1.00 96.19 404 GLY A N 1
ATOM 3002 C CA . GLY A 1 404 ? -10.984 -4.272 19.566 1.00 96.19 404 GLY A CA 1
ATOM 3003 C C . GLY A 1 404 ? -9.737 -5.075 19.907 1.00 96.19 404 GLY A C 1
ATOM 3004 O O . GLY A 1 404 ? -9.532 -6.135 19.318 1.00 96.19 404 GLY A O 1
ATOM 3005 N N . PHE A 1 405 ? -8.929 -4.600 20.856 1.00 93.25 405 PHE A N 1
ATOM 3006 C CA . PHE A 1 405 ? -7.803 -5.362 21.407 1.00 93.25 405 PHE A CA 1
ATOM 3007 C C . PHE A 1 405 ? -8.006 -5.685 22.894 1.00 93.25 405 PHE A C 1
ATOM 3009 O O . PHE A 1 405 ? -8.444 -4.848 23.688 1.00 93.25 405 PHE A O 1
ATOM 3016 N N . ALA A 1 406 ? -7.652 -6.910 23.272 1.00 90.81 406 ALA A N 1
ATOM 3017 C CA . ALA A 1 406 ? -7.657 -7.427 24.633 1.00 90.81 406 ALA A CA 1
ATOM 3018 C C . ALA A 1 406 ? -6.283 -8.060 24.929 1.00 90.81 406 ALA A C 1
ATOM 3020 O O . ALA A 1 406 ? -6.015 -9.160 24.439 1.00 90.81 406 ALA A O 1
ATOM 3021 N N . PRO A 1 407 ? -5.392 -7.407 25.700 1.00 85.12 407 PRO A N 1
ATOM 3022 C CA . PRO A 1 407 ? -4.119 -8.015 26.073 1.00 85.12 407 PRO A CA 1
ATOM 3023 C C . PRO A 1 407 ? -4.344 -9.272 26.926 1.00 85.12 407 PRO A C 1
ATOM 3025 O O . PRO A 1 407 ? -5.292 -9.358 27.710 1.00 85.12 407 PRO A O 1
ATOM 3028 N N . GLY A 1 408 ? -3.464 -10.259 26.758 1.00 83.25 408 GLY A N 1
ATOM 3029 C CA . GLY A 1 408 ? -3.496 -11.499 27.531 1.00 83.25 408 GLY A CA 1
ATOM 3030 C C . GLY A 1 408 ? -3.075 -11.287 28.988 1.00 83.25 408 GLY A C 1
ATOM 3031 O O . GLY A 1 408 ? -2.369 -10.332 29.311 1.00 83.25 408 GLY A O 1
ATOM 3032 N N . LYS A 1 409 ? -3.492 -12.194 29.878 1.00 77.75 409 LYS A N 1
ATOM 3033 C CA . LYS A 1 409 ? -3.091 -12.210 31.295 1.00 77.75 409 LYS A CA 1
ATOM 3034 C C . LYS A 1 409 ? -2.192 -13.416 31.578 1.00 77.75 409 LYS A C 1
ATOM 3036 O O . LYS A 1 409 ? -2.566 -14.557 31.289 1.00 77.75 409 LYS A O 1
ATOM 3041 N N . GLY A 1 410 ? -1.020 -13.179 32.168 1.00 80.31 410 GLY A N 1
ATOM 3042 C CA . GLY A 1 410 ? -0.047 -14.229 32.488 1.00 80.31 410 GLY A CA 1
ATOM 3043 C C . GLY A 1 410 ? 0.387 -15.017 31.247 1.00 80.31 410 GLY A C 1
ATOM 3044 O O . GLY A 1 410 ? 0.972 -14.455 30.329 1.00 80.31 410 GLY A O 1
ATOM 3045 N N . LYS A 1 411 ? 0.086 -16.322 31.217 1.00 75.88 411 LYS A N 1
ATOM 3046 C CA . LYS A 1 411 ? 0.403 -17.219 30.088 1.00 75.88 411 LYS A CA 1
ATOM 3047 C C . LYS A 1 411 ? -0.652 -17.222 28.969 1.00 75.88 411 LYS A C 1
ATOM 3049 O O . LYS A 1 411 ? -0.435 -17.866 27.946 1.00 75.88 411 LYS A O 1
ATOM 3054 N N . THR A 1 412 ? -1.800 -16.560 29.145 1.00 77.62 412 THR A N 1
ATOM 3055 C CA . THR A 1 412 ? -2.834 -16.508 28.094 1.00 77.62 412 THR A CA 1
ATOM 3056 C C . THR A 1 412 ? -2.434 -15.534 26.989 1.00 77.62 412 THR A C 1
ATOM 3058 O O . THR A 1 412 ? -1.924 -14.449 27.263 1.00 77.62 412 THR A O 1
ATOM 3061 N N . LYS A 1 413 ? -2.664 -15.916 25.728 1.00 83.88 413 LYS A N 1
ATOM 3062 C CA . LYS A 1 413 ? -2.469 -15.016 24.584 1.00 83.88 413 LYS A CA 1
ATOM 3063 C C . LYS A 1 413 ? -3.574 -13.962 24.561 1.00 83.88 413 LYS A C 1
ATOM 3065 O O . LYS A 1 413 ? -4.708 -14.241 24.942 1.00 83.88 413 LYS A O 1
ATOM 3070 N N . GLY A 1 414 ? -3.232 -12.755 24.118 1.00 88.38 414 GLY A N 1
ATOM 3071 C CA . GLY A 1 414 ? -4.223 -11.708 23.886 1.00 88.38 414 GLY A CA 1
ATOM 3072 C C . GLY A 1 414 ? -5.088 -11.993 22.658 1.00 88.38 414 GLY A C 1
ATOM 3073 O O . GLY A 1 414 ? -4.712 -12.770 21.777 1.00 88.38 414 GLY A O 1
ATOM 3074 N N . THR A 1 415 ? -6.221 -11.307 22.581 1.00 92.94 415 THR A N 1
ATOM 3075 C CA . THR A 1 415 ? -7.256 -11.492 21.560 1.00 92.94 415 THR A CA 1
ATOM 3076 C C . THR A 1 415 ? -7.553 -10.166 20.868 1.00 92.94 415 THR A C 1
ATOM 3078 O O . THR A 1 415 ? -7.575 -9.118 21.507 1.00 92.94 415 THR A O 1
ATOM 3081 N N . ASN A 1 416 ? -7.833 -10.213 19.567 1.00 95.06 416 ASN A N 1
ATOM 3082 C CA . ASN A 1 416 ? -8.408 -9.102 18.819 1.00 95.06 416 ASN A CA 1
ATOM 3083 C C . ASN A 1 416 ? -9.785 -9.487 18.269 1.00 95.06 416 ASN A C 1
ATOM 3085 O O . ASN A 1 416 ? -9.964 -10.590 17.749 1.00 95.06 416 ASN A O 1
ATOM 3089 N N . VAL A 1 417 ? -10.731 -8.553 18.313 1.00 97.25 417 VAL A N 1
ATOM 3090 C CA . VAL A 1 417 ? -12.004 -8.628 17.586 1.00 97.25 417 VAL A CA 1
ATOM 3091 C C . VAL A 1 417 ? -11.956 -7.629 16.442 1.00 97.25 417 VAL A C 1
ATOM 3093 O O . VAL A 1 417 ? -11.705 -6.446 16.653 1.00 97.25 417 VAL A O 1
ATOM 3096 N N . ILE A 1 418 ? -12.190 -8.111 15.225 1.00 97.94 418 ILE A N 1
ATOM 3097 C CA . ILE A 1 418 ? -12.096 -7.323 13.999 1.00 97.94 418 ILE A CA 1
ATOM 3098 C C . ILE A 1 418 ? -13.459 -7.321 13.313 1.00 97.94 418 ILE A C 1
ATOM 3100 O O . ILE A 1 418 ? -13.938 -8.359 12.850 1.00 97.94 418 ILE A O 1
ATOM 3104 N N . VAL A 1 419 ? -14.063 -6.142 13.210 1.00 98.31 419 VAL A N 1
ATOM 3105 C CA . VAL A 1 419 ? -15.308 -5.911 12.473 1.00 98.31 419 VAL A CA 1
ATOM 3106 C C . VAL A 1 419 ? -14.954 -5.384 11.094 1.00 98.31 419 VAL A C 1
ATOM 3108 O O . VAL A 1 419 ? -14.234 -4.395 10.964 1.00 98.31 419 VAL A O 1
ATOM 3111 N N . TYR A 1 420 ? -15.471 -6.043 10.066 1.00 98.00 420 TYR A N 1
ATOM 3112 C CA . TYR A 1 420 ? -15.320 -5.657 8.671 1.00 98.00 420 TYR A CA 1
ATOM 3113 C C . TYR A 1 420 ? -16.623 -5.014 8.220 1.00 98.00 420 TYR A C 1
ATOM 3115 O O . TYR A 1 420 ? -17.686 -5.599 8.430 1.00 98.00 420 TYR A O 1
ATOM 3123 N N . GLY A 1 421 ? -16.549 -3.847 7.586 1.00 96.88 421 GLY A N 1
ATOM 3124 C CA . GLY A 1 421 ? -17.714 -3.235 6.963 1.00 96.88 421 GLY A CA 1
ATOM 3125 C C . GLY A 1 421 ? -17.392 -2.509 5.666 1.00 96.88 421 GLY A C 1
ATOM 3126 O O . GLY A 1 421 ? -16.263 -2.065 5.451 1.00 96.88 421 GLY A O 1
ATOM 3127 N N . THR A 1 422 ? -18.410 -2.359 4.830 1.00 96.12 422 THR A N 1
ATOM 3128 C CA . THR A 1 422 ? -18.344 -1.698 3.523 1.00 96.12 422 THR A CA 1
ATOM 3129 C C . THR A 1 422 ? -19.235 -0.459 3.534 1.00 96.12 422 THR A C 1
ATOM 3131 O O . THR A 1 422 ? -20.315 -0.471 4.134 1.00 96.12 422 THR A O 1
ATOM 3134 N N . ALA A 1 423 ? -18.775 0.638 2.925 1.00 94.25 423 ALA A N 1
ATOM 3135 C CA . ALA A 1 423 ? -19.548 1.875 2.858 1.00 94.25 423 ALA A CA 1
ATOM 3136 C C . ALA A 1 423 ? -20.804 1.686 1.995 1.00 94.25 423 ALA A C 1
ATOM 3138 O O . ALA A 1 423 ? -20.735 1.146 0.892 1.00 94.25 423 ALA A O 1
ATOM 3139 N N . VAL A 1 424 ? -21.949 2.153 2.493 1.00 93.12 424 VAL A N 1
ATOM 3140 C CA . VAL A 1 424 ? -23.250 2.039 1.816 1.00 93.12 424 VAL A CA 1
ATOM 3141 C C . VAL A 1 424 ? -23.729 3.396 1.312 1.00 93.12 424 VAL A C 1
ATOM 3143 O O . VAL A 1 424 ? -24.202 3.491 0.183 1.00 93.12 424 VAL A O 1
ATOM 3146 N N . GLN A 1 425 ? -23.604 4.445 2.130 1.00 87.56 425 GLN A N 1
ATOM 3147 C CA . GLN A 1 425 ? -24.080 5.786 1.786 1.00 87.56 425 GLN A CA 1
ATOM 3148 C C . GLN A 1 425 ? -23.321 6.896 2.523 1.00 87.56 425 GLN A C 1
ATOM 3150 O O . GLN A 1 425 ? -22.827 6.693 3.635 1.00 87.56 425 GLN A O 1
ATOM 3155 N N . LEU A 1 426 ? -23.271 8.075 1.899 1.00 88.88 426 LEU A N 1
ATOM 3156 C CA . LEU A 1 426 ? -22.906 9.337 2.535 1.00 88.88 426 LEU A CA 1
ATOM 3157 C C . LEU A 1 426 ? -24.185 10.039 3.009 1.00 88.88 426 LEU A C 1
ATOM 3159 O O . LEU A 1 426 ? -25.105 10.255 2.223 1.00 88.88 426 LEU A O 1
ATOM 3163 N N . LEU A 1 427 ? -24.215 10.415 4.281 1.00 87.62 427 LEU A N 1
ATOM 3164 C CA . LEU A 1 427 ? -25.248 11.228 4.909 1.00 87.62 427 LEU A CA 1
ATOM 3165 C C . LEU A 1 427 ? -24.741 12.667 5.038 1.00 87.62 427 LEU A C 1
ATOM 3167 O O . LEU A 1 427 ? -23.604 12.898 5.456 1.00 87.62 427 LEU A O 1
ATOM 3171 N N . GLN A 1 428 ? -25.589 13.630 4.692 1.00 82.50 428 GLN A N 1
ATOM 3172 C CA . GLN A 1 428 ? -25.298 15.057 4.833 1.00 82.50 428 GLN A CA 1
ATOM 3173 C C . GLN A 1 428 ? -25.835 15.573 6.180 1.00 82.50 428 GLN A C 1
ATOM 3175 O O . GLN A 1 428 ? -26.823 15.030 6.687 1.00 82.50 428 GLN A O 1
ATOM 3180 N N . PRO A 1 429 ? -25.211 16.600 6.783 1.00 72.44 429 PRO A N 1
ATOM 3181 C CA . PRO A 1 429 ? -25.774 17.253 7.956 1.00 72.44 429 PRO A CA 1
ATOM 3182 C C . PRO A 1 429 ? -27.100 17.928 7.586 1.00 72.44 429 PRO A C 1
ATOM 3184 O O . PRO A 1 429 ? -27.229 18.534 6.522 1.00 72.44 429 PRO A O 1
ATOM 3187 N N . LYS A 1 430 ? -28.091 17.844 8.476 1.00 57.97 430 LYS A N 1
ATOM 3188 C CA . LYS A 1 430 ? -29.360 18.555 8.306 1.00 57.97 430 LYS A CA 1
ATOM 3189 C C . LYS A 1 430 ? -29.088 20.060 8.392 1.00 57.97 430 LYS A C 1
ATOM 3191 O O . LYS A 1 430 ? -28.662 20.526 9.447 1.00 57.97 430 LYS A O 1
ATOM 3196 N N . GLN A 1 431 ? -29.355 20.816 7.325 1.00 46.41 431 GLN A N 1
ATOM 3197 C CA . GLN A 1 431 ? -29.408 22.274 7.436 1.00 46.41 431 GLN A CA 1
ATOM 3198 C C . GLN A 1 431 ? -30.524 22.640 8.422 1.00 46.41 431 GLN A C 1
ATOM 3200 O O . GLN A 1 431 ? -31.671 22.219 8.259 1.00 46.41 431 GLN A O 1
ATOM 3205 N N . GLN A 1 432 ? -30.171 23.374 9.476 1.00 41.72 432 GLN A N 1
ATOM 3206 C CA . GLN A 1 432 ? -31.153 24.026 10.332 1.00 41.72 432 GLN A CA 1
ATOM 3207 C C . GLN A 1 432 ? -31.662 25.252 9.572 1.00 41.72 432 GLN A C 1
ATOM 3209 O O . GLN A 1 432 ? -30.891 26.171 9.306 1.00 41.72 432 GLN A O 1
ATOM 3214 N N . SER A 1 433 ? -32.930 25.181 9.167 1.00 33.94 433 SER A N 1
ATOM 3215 C CA . SER A 1 433 ? -33.734 26.283 8.631 1.00 33.94 433 SER A CA 1
ATOM 3216 C C . SER A 1 433 ? -34.167 27.229 9.742 1.00 33.94 433 SER A C 1
ATOM 3218 O O . SER A 1 433 ? -34.675 26.670 10.745 1.00 33.94 433 SER A O 1
#

InterPro domains:
  IPR005754 Sortase family [PF04203] (290-423)
  IPR023365 Sortase domain superfamily [G3DSA:2.40.260.10] (266-432)
  IPR023365 Sortase domain superfamily [SSF63817] (279-403)
  IPR042001 Sortase F [cd05829] (287-422)